Protein AF-A0AAD4FQ51-F1 (afdb_monomer_lite)

pLDDT: mean 80.73, std 15.05, range [33.16, 98.56]

Foldseek 3Di:
DPLVLLLLLLLQLLLLLLLLLQFPQLPPPPCGQANQVAAFQLRHGSVVLSCLARHSLLVVLLLVLQVVVVLLPPPDDPFFCASNNQGPVDDLLCQCCCALNWHFNALRVPFDSCAQGGQPDDRSRNSNSSSNSLSRSLSRLLSQLLVSHPDNDDDPAFHSNLSVLRRLALASNSSNLLSQLCSVPNSVQQRVAQRRHPVSVVVLSPDNYPSLVDCSRDPDDVDDSSVSSPSSRVSSNVLVVLLVDPVRNDKDWDALCNVLVSLVVCCVSRSDPPVLSVQLSVQLVVQCVVQDDPRTHMSSPRVSVSSVSNSVSHDSGHTSDDPPDPPVPFQKEKEFEQEQAWKFWWKAELVRRTFDGHGAGHGGIDIGGLNIATPWIATPVRLETCRVVVRVQSVVQSVVDDPPRDHHQKYKYWDADPNHDIDIDIDGDDDDDPDPPQAAALQDKPQAWQRWHADLPQQFIKTFRHTDRRHDGDDPVLQPDPPRRIHGPDPDGDPVSVVVVD

Radius of gyration: 25.36 Å; chains: 1; bounding box: 62×58×76 Å

Sequence (502 aa):
MIEHKLWAIAFAHASASSRVQMQYGLRKGESGTFDLTKPFATGERFGDYFERQMNPSYFVSKGLQESSLGKDLPAGVDEDDGVLQIEYPGSAWAELQGVVGGGFPLPYKDLEPQTVLSSHSGPARNILGSSISSGFYNGSALAIVSGSLPWSQGSDSSQDSMHLFIQRSNDADALSMLMSFMYNRGPYAAKDQVLRTQAIFDHCVAIEEDLEDDWTCFQKQNDFGARYIRQIPDVTNTLTLAAKHAATSYDSDLSWSDISNYLDVLEAYGFYSPAVTEKAKSAAQLTFNTLSSSGVISYRSDFGKVLEQIIVNLPIYELGEGGPYDELGKKQVYFYNEYSGTSLVVTSNEAGQADINEFVLAKNRVAIDINGAFIQLKTSDNVADCTQQANTALQLLKATIDDTYISLSAQITSKINESGECTFESGPHTPPLPVKDGYWDSSKLYNDAGNIVIDGIDCFEYTNAWYVVGGLSPSKAYSSDEWGAWRQSSALPNSTCLSDKE

Secondary structure (DSSP, 8-state):
--HHHHHHHHHHHHHHHHHHIIIIIT---TT-SS-TTS--TTS--HHHHHHHHSSHHHHHHHHHHHHTTSTTSSS--S---TTTT--SSSHHHHHHTTGGG-S-HHHHTT--HHHHH-TTSSGGGGHHHHHHHHHHHHHHHHHHHTT-SS---S-TTS-S-HHHHHHH--STTHHHHHHHHHHHH-HHHHHHHHTSSHHHHHHHHH--S-GGG-TTT----SSSHHHHHHHHHHHHHHHHHHHTSTTTS---EEEHHHHHHHHHHHHHHTSS-HHHHHHHHHHHHHHHHHH-BTTEEETTTTHHHHHHHHHTTS--PPTT--TT--STT--EEEEEE-SSS-EEEEEE-TTS-EEEEEEE-TTEEEEEETTSEEEEEEETTSS-B-HHHHHHHHHHHHTT--TTPPTTSEEEEEEE-TT--EEEEEEE-----PPPTTB--TT-EE-STT-EEE-TTT--EEEESS-EES-SPP-HHHHT-TT-SEEE--SS--HHHHHTT-

Organism: NCBI:txid43655

Structure (mmCIF, N/CA/C/O backbone):
data_AF-A0AAD4FQ51-F1
#
_entry.id   AF-A0AAD4FQ51-F1
#
loop_
_atom_site.group_PDB
_atom_site.id
_atom_site.type_symbol
_atom_site.label_atom_id
_atom_site.label_alt_id
_atom_site.label_comp_id
_atom_site.label_asym_id
_atom_site.label_entity_id
_atom_site.label_seq_id
_atom_site.pdbx_PDB_ins_code
_atom_site.Cartn_x
_atom_site.Cartn_y
_atom_site.Cartn_z
_atom_site.occupancy
_atom_site.B_iso_or_equiv
_atom_site.auth_seq_id
_atom_site.auth_comp_id
_atom_site.auth_asym_id
_atom_site.auth_atom_id
_atom_site.pdbx_PDB_model_num
ATOM 1 N N . MET A 1 1 ? -7.247 12.498 25.106 1.00 58.06 1 MET A N 1
ATOM 2 C CA . MET A 1 1 ? -7.443 11.082 24.734 1.00 58.06 1 MET A CA 1
ATOM 3 C C . MET A 1 1 ? -6.485 10.230 25.553 1.00 58.06 1 MET A C 1
ATOM 5 O O . MET A 1 1 ? -5.365 10.673 25.771 1.00 58.06 1 MET A O 1
ATOM 9 N N . ILE A 1 2 ? -6.919 9.068 26.047 1.00 76.06 2 ILE A N 1
ATOM 10 C CA . ILE A 1 2 ? -6.020 8.116 26.723 1.00 76.06 2 ILE A CA 1
ATOM 11 C C . ILE A 1 2 ? -5.289 7.307 25.644 1.00 76.06 2 ILE A C 1
ATOM 13 O O . ILE A 1 2 ? -5.928 6.848 24.701 1.00 76.06 2 ILE A O 1
ATOM 17 N N . GLU A 1 3 ? -3.975 7.136 25.788 1.00 80.25 3 GLU A N 1
ATOM 18 C CA . GLU A 1 3 ? -3.076 6.545 24.784 1.00 80.25 3 GLU A CA 1
ATOM 19 C C . GLU A 1 3 ? -3.586 5.224 24.183 1.00 80.25 3 GLU A C 1
ATOM 21 O O . GLU A 1 3 ? -3.680 5.107 22.967 1.00 80.25 3 GLU A O 1
ATOM 26 N N . HIS A 1 4 ? -4.039 4.269 25.000 1.00 87.00 4 HIS A N 1
ATOM 27 C CA . HIS A 1 4 ? -4.519 2.975 24.494 1.00 87.00 4 HIS A CA 1
ATOM 28 C C . HIS A 1 4 ? -5.736 3.082 23.547 1.00 87.00 4 HIS A C 1
ATOM 30 O O . HIS A 1 4 ? -5.900 2.243 22.662 1.00 87.00 4 HIS A O 1
ATOM 36 N N . LYS A 1 5 ? -6.591 4.112 23.690 1.00 92.69 5 LYS A N 1
ATOM 37 C CA . LYS A 1 5 ? -7.724 4.336 22.771 1.00 92.69 5 LYS A CA 1
ATOM 38 C C . LYS A 1 5 ? -7.236 4.764 21.391 1.00 92.69 5 LYS A C 1
ATOM 40 O O . LYS A 1 5 ? -7.792 4.320 20.392 1.00 92.69 5 LYS A O 1
ATOM 45 N N . LEU A 1 6 ? -6.189 5.591 21.352 1.00 89.31 6 LEU A N 1
ATOM 46 C CA . LEU A 1 6 ? -5.565 6.042 20.111 1.00 89.31 6 LEU A CA 1
ATOM 47 C C . LEU A 1 6 ? -4.982 4.860 19.336 1.00 89.31 6 LEU A C 1
ATOM 49 O O . LEU A 1 6 ? -5.216 4.750 18.139 1.00 89.31 6 LEU A O 1
ATOM 53 N N . TRP A 1 7 ? -4.291 3.954 20.034 1.00 90.00 7 TRP A N 1
ATOM 54 C CA . TRP A 1 7 ? -3.732 2.733 19.447 1.00 90.00 7 TRP A CA 1
ATOM 55 C C . TRP A 1 7 ? -4.833 1.867 18.828 1.00 90.00 7 TRP A C 1
ATOM 57 O O . TRP A 1 7 ? -4.740 1.473 17.669 1.00 90.00 7 TRP A O 1
ATOM 67 N N . ALA A 1 8 ? -5.914 1.630 19.576 1.00 93.25 8 ALA A N 1
ATOM 68 C CA . ALA A 1 8 ? -7.034 0.823 19.106 1.00 93.25 8 ALA A CA 1
ATOM 69 C C . ALA A 1 8 ? -7.693 1.418 17.846 1.00 93.25 8 ALA A C 1
ATOM 71 O O . ALA A 1 8 ? -7.905 0.710 16.863 1.00 93.25 8 ALA A O 1
ATOM 72 N N . ILE A 1 9 ? -7.961 2.729 17.841 1.00 95.69 9 ILE A N 1
ATOM 73 C CA . ILE A 1 9 ? -8.526 3.424 16.676 1.00 95.69 9 ILE A CA 1
ATOM 74 C C . ILE A 1 9 ? -7.553 3.383 15.483 1.00 95.69 9 ILE A C 1
ATOM 76 O O . ILE A 1 9 ? -7.977 3.094 14.364 1.00 95.69 9 ILE A O 1
ATOM 80 N N . ALA A 1 10 ? -6.259 3.629 15.712 1.00 94.31 10 ALA A N 1
ATOM 81 C CA . ALA A 1 10 ? -5.240 3.643 14.664 1.00 94.31 10 ALA A CA 1
ATOM 82 C C . ALA A 1 10 ? -5.065 2.273 13.992 1.00 94.31 10 ALA A C 1
ATOM 84 O O . ALA A 1 10 ? -5.051 2.202 12.765 1.00 94.31 10 ALA A O 1
ATOM 85 N N . PHE A 1 11 ? -5.001 1.184 14.763 1.00 95.50 11 PHE A N 1
ATOM 86 C CA . PHE A 1 11 ? -4.895 -0.171 14.213 1.00 95.50 11 PHE A CA 1
ATOM 87 C C . PHE A 1 11 ? -6.163 -0.612 13.476 1.00 95.50 11 PHE A C 1
ATOM 89 O O . PHE A 1 11 ? -6.074 -1.284 12.448 1.00 95.50 11 PHE A O 1
ATOM 96 N N . ALA A 1 12 ? -7.344 -0.199 13.944 1.00 96.25 12 ALA A N 1
ATOM 97 C CA . ALA A 1 12 ? -8.586 -0.443 13.219 1.00 96.25 12 ALA A CA 1
ATOM 98 C C . ALA A 1 12 ? -8.632 0.301 11.881 1.00 96.25 12 ALA A C 1
ATOM 100 O O . ALA A 1 12 ? -8.978 -0.298 10.862 1.00 96.25 12 ALA A O 1
ATOM 101 N N . HIS A 1 13 ? -8.207 1.566 11.850 1.00 96.19 13 HIS A N 1
ATOM 102 C CA . HIS A 1 13 ? -8.063 2.298 10.594 1.00 96.19 13 HIS A CA 1
ATOM 103 C C . HIS A 1 13 ? -7.031 1.629 9.680 1.00 96.19 13 HIS A C 1
ATOM 105 O O . HIS A 1 13 ? -7.328 1.411 8.513 1.00 96.19 13 HIS A O 1
ATOM 111 N N . ALA A 1 14 ? -5.855 1.249 10.186 1.00 95.56 14 ALA A N 1
ATOM 112 C CA . ALA A 1 14 ? -4.813 0.604 9.385 1.00 95.56 14 ALA A CA 1
ATOM 113 C C . ALA A 1 14 ? -5.290 -0.703 8.725 1.00 95.56 14 ALA A C 1
ATOM 115 O O . ALA A 1 14 ? -4.997 -0.935 7.549 1.00 95.56 14 ALA A O 1
ATOM 116 N N . SER A 1 15 ? -6.085 -1.509 9.440 1.00 95.75 15 SER A N 1
ATOM 117 C CA . SER A 1 15 ? -6.776 -2.688 8.894 1.00 95.75 15 SER A CA 1
ATOM 118 C C . SER A 1 15 ? -7.703 -2.321 7.734 1.00 95.75 15 SER A C 1
ATOM 120 O O . SER A 1 15 ? -7.551 -2.832 6.619 1.00 95.75 15 SER A O 1
ATOM 122 N N . ALA A 1 16 ? -8.622 -1.379 7.960 1.00 94.88 16 ALA A N 1
ATOM 123 C CA . ALA A 1 16 ? -9.579 -0.971 6.940 1.00 94.88 16 ALA A CA 1
ATOM 124 C C . ALA A 1 16 ? -8.895 -0.321 5.723 1.00 94.88 16 ALA A C 1
ATOM 126 O O . ALA A 1 16 ? -9.237 -0.636 4.585 1.00 94.88 16 ALA A O 1
ATOM 127 N N . SER A 1 17 ? -7.890 0.527 5.954 1.00 92.69 17 SER A N 1
ATOM 128 C CA . SER A 1 17 ? -7.096 1.162 4.900 1.00 92.69 17 SER A CA 1
ATOM 129 C C . SER A 1 17 ? -6.322 0.125 4.090 1.00 92.69 17 SER A C 1
ATOM 131 O O . SER A 1 17 ? -6.435 0.131 2.871 1.00 92.69 17 SER A O 1
ATOM 133 N N . SER A 1 18 ? -5.639 -0.837 4.728 1.00 94.44 18 SER A N 1
ATOM 134 C CA . SER A 1 18 ? -4.927 -1.909 4.005 1.00 94.44 18 SER A CA 1
ATOM 135 C C . SER A 1 18 ? -5.852 -2.640 3.039 1.00 94.44 18 SER A C 1
ATOM 137 O O . SER A 1 18 ? -5.512 -2.825 1.875 1.00 94.44 18 SER A O 1
ATOM 139 N N . ARG A 1 19 ? -7.060 -2.994 3.497 1.00 93.88 19 ARG A N 1
ATOM 140 C CA . ARG A 1 19 ? -8.073 -3.651 2.663 1.00 93.88 19 ARG A CA 1
ATOM 141 C C . ARG A 1 19 ? -8.463 -2.798 1.455 1.00 93.88 19 ARG A C 1
ATOM 143 O O . ARG A 1 19 ? -8.544 -3.318 0.345 1.00 93.88 19 ARG A O 1
ATOM 150 N N . VAL A 1 20 ? -8.708 -1.504 1.665 1.00 92.38 20 VAL A N 1
ATOM 151 C CA . VAL A 1 20 ? -9.077 -0.568 0.593 1.00 92.38 20 VAL A CA 1
ATOM 152 C C . VAL A 1 20 ? -7.929 -0.386 -0.398 1.00 92.38 20 VAL A C 1
ATOM 154 O O . VAL A 1 20 ? -8.151 -0.522 -1.598 1.00 92.38 20 VAL A O 1
ATOM 157 N N . GLN A 1 21 ? -6.707 -0.147 0.081 1.00 91.81 21 GLN A N 1
ATOM 158 C CA . GLN A 1 21 ? -5.548 0.079 -0.782 1.00 91.81 21 GLN A CA 1
ATOM 159 C C . GLN A 1 21 ? -5.184 -1.167 -1.589 1.00 91.81 21 GLN A C 1
ATOM 161 O O . GLN A 1 21 ? -4.961 -1.075 -2.792 1.00 91.81 21 GLN A O 1
ATOM 166 N N . MET A 1 22 ? -5.203 -2.346 -0.966 1.00 93.56 22 MET A N 1
ATOM 167 C CA . MET A 1 22 ? -4.905 -3.604 -1.652 1.00 93.56 22 MET A CA 1
ATOM 168 C C . MET A 1 22 ? -5.968 -3.974 -2.691 1.00 93.56 22 MET A C 1
ATOM 170 O O . MET A 1 22 ? -5.618 -4.587 -3.695 1.00 93.56 22 MET A O 1
ATOM 174 N N . GLN A 1 23 ? -7.241 -3.605 -2.493 1.00 92.62 23 GLN A N 1
ATOM 175 C CA . GLN A 1 23 ? -8.300 -3.890 -3.467 1.00 92.62 23 GLN A CA 1
ATOM 176 C C . GLN A 1 23 ? -8.419 -2.831 -4.563 1.00 92.62 23 GLN A C 1
ATOM 178 O O . GLN A 1 23 ? -8.560 -3.192 -5.726 1.00 92.62 23 GLN A O 1
ATOM 183 N N . TYR A 1 24 ? -8.410 -1.547 -4.212 1.00 87.75 24 TYR A N 1
ATOM 184 C CA . TYR A 1 24 ? -8.771 -0.461 -5.130 1.00 87.75 24 TYR A CA 1
ATOM 185 C C . TYR A 1 24 ? -7.630 0.520 -5.393 1.00 87.75 24 TYR A C 1
ATOM 187 O O . TYR A 1 24 ? -7.604 1.139 -6.450 1.00 87.75 24 TYR A O 1
ATOM 195 N N . GLY A 1 25 ? -6.659 0.625 -4.486 1.00 83.19 25 GLY A N 1
ATOM 196 C CA . GLY A 1 25 ? -5.527 1.537 -4.640 1.00 83.19 25 GLY A CA 1
ATOM 197 C C . GLY A 1 25 ? -4.521 1.102 -5.707 1.00 83.19 25 GLY A C 1
ATOM 198 O O . GLY A 1 25 ? -3.716 1.906 -6.146 1.00 83.19 25 GLY A O 1
ATOM 199 N N . LEU A 1 26 ? -4.547 -0.146 -6.188 1.00 81.75 26 LEU A N 1
ATOM 200 C CA . LEU A 1 26 ? -3.469 -0.686 -7.034 1.00 81.75 26 LEU A CA 1
ATOM 201 C C . LEU A 1 26 ? -3.633 -0.453 -8.549 1.00 81.75 26 LEU A C 1
ATOM 203 O O . LEU A 1 26 ? -2.968 -1.131 -9.337 1.00 81.75 26 LEU A O 1
ATOM 207 N N . ARG A 1 27 ? -4.532 0.452 -8.966 1.00 69.62 27 ARG A N 1
ATOM 208 C CA . ARG A 1 27 ? -4.819 0.794 -10.379 1.00 69.62 27 ARG A CA 1
ATOM 209 C C . ARG A 1 27 ? -5.152 -0.403 -11.283 1.00 69.62 27 ARG A C 1
ATOM 211 O O . ARG A 1 27 ? -4.841 -0.421 -12.470 1.00 69.62 27 ARG A O 1
ATOM 218 N N . LYS A 1 28 ? -5.846 -1.407 -10.741 1.00 63.50 28 LYS A N 1
ATOM 219 C CA . LYS A 1 28 ? -6.270 -2.622 -11.467 1.00 63.50 28 LYS A CA 1
ATOM 220 C C . LYS A 1 28 ? -7.627 -2.489 -12.189 1.00 63.50 28 LYS A C 1
ATOM 222 O O . LYS A 1 28 ? -8.227 -3.485 -12.582 1.00 63.50 28 LYS A O 1
ATOM 227 N N . GLY A 1 29 ? -8.098 -1.258 -12.401 1.00 61.88 29 GLY A N 1
ATOM 228 C CA . GLY A 1 29 ? -9.390 -0.957 -13.025 1.00 61.88 29 GLY A CA 1
ATOM 229 C C . GLY A 1 29 ? -10.580 -1.096 -12.069 1.00 61.88 29 GLY A C 1
ATOM 230 O O . GLY A 1 29 ? -10.417 -1.336 -10.875 1.00 61.88 29 GLY A O 1
ATOM 231 N N . GLU A 1 30 ? -11.798 -0.957 -12.601 1.00 66.00 30 GLU A N 1
ATOM 232 C CA . GLU A 1 30 ? -13.039 -0.866 -11.805 1.00 66.00 30 GLU A CA 1
ATOM 233 C C . GLU A 1 30 ? -13.338 -2.113 -10.954 1.00 66.00 30 GLU A C 1
ATOM 235 O O . GLU A 1 30 ? -14.038 -2.024 -9.947 1.00 66.00 30 GLU A O 1
ATOM 240 N N . SER A 1 31 ? -12.811 -3.279 -11.343 1.00 70.56 31 SER A N 1
ATOM 241 C CA . SER A 1 31 ? -12.988 -4.534 -10.593 1.00 70.56 31 SER A CA 1
ATOM 242 C C . SER A 1 31 ? -11.994 -4.699 -9.436 1.00 70.56 31 SER A C 1
ATOM 244 O O . SER A 1 31 ? -12.200 -5.559 -8.580 1.00 70.56 31 SER A O 1
ATOM 246 N N . GLY A 1 32 ? -10.957 -3.859 -9.373 1.00 79.81 32 GLY A N 1
ATOM 247 C CA . GLY A 1 32 ? -9.903 -3.928 -8.365 1.00 79.81 32 GLY A CA 1
ATOM 248 C C . GLY A 1 32 ? -8.967 -5.132 -8.518 1.00 79.81 32 GLY A C 1
ATOM 249 O O . GLY A 1 32 ? -8.926 -5.792 -9.554 1.00 79.81 32 GLY A O 1
ATOM 250 N N . THR A 1 33 ? -8.174 -5.383 -7.479 1.00 85.69 33 THR A N 1
ATOM 251 C CA . THR A 1 33 ? -7.087 -6.374 -7.475 1.00 85.69 33 THR A CA 1
ATOM 252 C C . THR A 1 33 ? -7.581 -7.811 -7.319 1.00 85.69 33 THR A C 1
ATOM 254 O O . THR A 1 33 ? -7.132 -8.690 -8.049 1.00 85.69 33 THR A O 1
ATOM 257 N N . PHE A 1 34 ? -8.475 -8.077 -6.362 1.00 88.19 34 PHE A N 1
ATOM 258 C CA . PHE A 1 34 ? -9.033 -9.412 -6.132 1.00 88.19 34 PHE A CA 1
ATOM 259 C C . PHE A 1 34 ? -10.387 -9.556 -6.835 1.00 88.19 34 PHE A C 1
ATOM 261 O O . PHE A 1 34 ? -11.182 -8.613 -6.865 1.00 88.19 34 PHE A O 1
ATOM 268 N N . ASP A 1 35 ? -10.686 -10.751 -7.357 1.00 86.50 35 ASP A N 1
ATOM 269 C CA . ASP A 1 35 ? -11.973 -11.039 -8.002 1.00 86.50 35 ASP A CA 1
ATOM 270 C C . ASP A 1 35 ? -13.072 -11.197 -6.942 1.00 86.50 35 ASP A C 1
ATOM 272 O O . ASP A 1 35 ? -13.268 -12.279 -6.387 1.00 86.50 35 ASP A O 1
ATOM 276 N N . LEU A 1 36 ? -13.809 -10.118 -6.667 1.00 90.62 36 LEU A N 1
ATOM 277 C CA . LEU A 1 36 ? -14.870 -10.093 -5.652 1.00 90.62 36 LEU A CA 1
ATOM 278 C C . LEU A 1 36 ? -16.101 -10.942 -6.018 1.00 90.62 36 LEU A C 1
ATOM 280 O O . LEU A 1 36 ? -16.990 -11.122 -5.182 1.00 90.62 36 LEU A O 1
ATOM 284 N N . THR A 1 37 ? -16.183 -11.464 -7.248 1.00 88.06 37 THR A N 1
ATOM 285 C CA . THR A 1 37 ? -17.285 -12.343 -7.674 1.00 88.06 37 THR A CA 1
ATOM 286 C C . THR A 1 37 ? -17.089 -13.789 -7.224 1.00 88.06 37 THR A C 1
ATOM 288 O O . THR A 1 37 ? -18.038 -14.578 -7.256 1.00 88.06 37 THR A O 1
ATOM 291 N N . LYS A 1 38 ? -15.878 -14.137 -6.772 1.00 87.44 38 LYS A N 1
ATOM 292 C CA . LYS A 1 38 ? -15.513 -15.478 -6.318 1.00 87.44 38 LYS A CA 1
ATOM 293 C C . LYS A 1 38 ? -15.077 -15.467 -4.852 1.00 87.44 38 LYS A C 1
ATOM 295 O O . LYS A 1 38 ? -14.478 -14.494 -4.394 1.00 87.44 38 LYS A O 1
ATOM 300 N N . PRO A 1 39 ? -15.362 -16.543 -4.100 1.00 91.62 39 PRO A N 1
ATOM 301 C CA . PRO A 1 39 ? -14.733 -16.733 -2.803 1.00 91.62 39 PRO A CA 1
ATOM 302 C C . PRO A 1 39 ? -13.226 -16.984 -2.967 1.00 91.62 39 PRO A C 1
ATOM 304 O O . PRO A 1 39 ? -12.749 -17.334 -4.049 1.00 91.62 39 PRO A O 1
ATOM 307 N N . PHE A 1 40 ? -12.500 -16.826 -1.867 1.00 94.69 40 PHE A N 1
ATOM 308 C CA . PHE A 1 40 ? -11.146 -17.347 -1.704 1.00 94.69 40 PHE A CA 1
ATOM 309 C C . PHE A 1 40 ? -11.200 -18.880 -1.658 1.00 94.69 40 PHE A C 1
ATOM 311 O O . PHE A 1 40 ? -12.272 -19.452 -1.437 1.00 94.69 40 PHE A O 1
ATOM 318 N N . ALA A 1 41 ? -10.076 -19.567 -1.870 1.00 93.75 41 ALA A N 1
ATOM 319 C CA . ALA A 1 41 ? -10.064 -21.035 -1.895 1.00 93.75 41 ALA A CA 1
ATOM 320 C C . ALA A 1 41 ? -10.486 -21.677 -0.556 1.00 93.75 41 ALA A C 1
ATOM 322 O O . ALA A 1 41 ? -11.081 -22.752 -0.554 1.00 93.75 41 ALA A O 1
ATOM 323 N N . THR A 1 42 ? -10.343 -20.954 0.559 1.00 93.12 42 THR A N 1
ATOM 324 C CA . THR A 1 42 ? -10.909 -21.315 1.873 1.00 93.12 42 THR A CA 1
ATOM 325 C C . THR A 1 42 ? -12.447 -21.288 1.928 1.00 93.12 42 THR A C 1
ATOM 327 O O . THR A 1 42 ? -13.052 -21.687 2.922 1.00 93.12 42 THR A O 1
ATOM 330 N N . GLY A 1 43 ? -13.111 -20.789 0.880 1.00 94.00 43 GLY A N 1
ATOM 331 C CA . GLY A 1 43 ? -14.559 -20.583 0.800 1.00 94.00 43 GLY A CA 1
ATOM 332 C C . GLY A 1 43 ? -15.039 -19.231 1.344 1.00 94.00 43 GLY A C 1
ATOM 333 O O . GLY A 1 43 ? -16.223 -18.908 1.222 1.00 94.00 43 GLY A O 1
ATOM 334 N N . GLU A 1 44 ? -14.145 -18.423 1.917 1.00 95.88 44 GLU A N 1
ATOM 335 C CA . GLU A 1 44 ? -14.468 -17.122 2.507 1.00 95.88 44 GLU A CA 1
ATOM 336 C C . GLU A 1 44 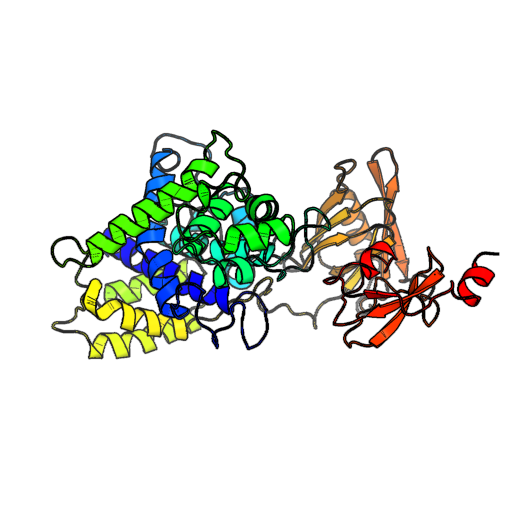? -14.678 -16.037 1.438 1.00 95.88 44 GLU A C 1
ATOM 338 O O . GLU A 1 44 ? -14.065 -16.040 0.368 1.00 95.88 44 GLU A O 1
ATOM 343 N N . ARG A 1 45 ? -15.543 -15.059 1.728 1.00 94.44 45 ARG A N 1
ATOM 344 C CA . ARG A 1 45 ? -15.648 -13.841 0.911 1.00 94.44 45 ARG A CA 1
ATOM 345 C C . ARG A 1 45 ? -14.522 -12.880 1.272 1.00 94.44 45 ARG A C 1
ATOM 347 O O . ARG A 1 45 ? -14.051 -12.885 2.402 1.00 94.44 45 ARG A O 1
ATOM 354 N N . PHE A 1 46 ? -14.170 -11.993 0.341 1.00 93.25 46 PHE A N 1
ATOM 355 C CA . PHE A 1 46 ? -13.099 -11.003 0.508 1.00 93.25 46 PHE A CA 1
ATOM 356 C C . PHE A 1 46 ? -13.103 -10.289 1.870 1.00 93.25 46 PHE A C 1
ATOM 358 O O . PHE A 1 46 ? -12.080 -10.253 2.545 1.00 93.25 46 PHE A O 1
ATOM 365 N N . GLY A 1 47 ? -14.254 -9.762 2.302 1.00 91.38 47 GLY A N 1
ATOM 366 C CA . GLY A 1 47 ? -14.358 -9.057 3.584 1.00 91.38 47 GLY A CA 1
ATOM 367 C C . GLY A 1 47 ? -14.032 -9.941 4.791 1.00 91.38 47 GLY A C 1
ATOM 368 O O . GLY A 1 47 ? -13.254 -9.523 5.643 1.00 91.38 47 GLY A O 1
ATOM 369 N N . ASP A 1 48 ? -14.579 -11.157 4.828 1.00 93.88 48 ASP A N 1
ATOM 370 C CA . ASP A 1 48 ? -14.381 -12.107 5.929 1.00 93.88 48 ASP A CA 1
ATOM 371 C C . ASP A 1 48 ? -12.938 -12.634 5.951 1.00 93.88 48 ASP A C 1
ATOM 373 O O . ASP A 1 48 ? -12.310 -12.673 7.007 1.00 93.88 48 ASP A O 1
ATOM 377 N N . TYR A 1 49 ? -12.385 -12.944 4.774 1.00 95.25 49 TYR A N 1
ATOM 378 C CA . TYR A 1 49 ? -11.009 -13.415 4.609 1.00 95.25 49 TYR A CA 1
ATOM 379 C C . TYR A 1 49 ? -9.988 -12.381 5.110 1.00 95.25 49 TYR A C 1
ATOM 381 O O . TYR A 1 49 ? -9.100 -12.699 5.902 1.00 95.25 49 TYR A O 1
ATOM 389 N N . PHE A 1 50 ? -10.148 -11.113 4.711 1.00 95.06 50 PHE A N 1
ATOM 390 C CA . PHE A 1 50 ? -9.287 -10.025 5.182 1.00 95.06 50 PHE A CA 1
ATOM 391 C C . PHE A 1 50 ? -9.495 -9.716 6.668 1.00 95.06 50 PHE A C 1
ATOM 393 O O . PHE A 1 50 ? -8.528 -9.407 7.359 1.00 95.06 50 PHE A O 1
ATOM 400 N N . GLU A 1 51 ? -10.725 -9.783 7.186 1.00 91.62 51 GLU A N 1
ATOM 401 C CA . GLU A 1 51 ? -10.992 -9.569 8.616 1.00 91.62 51 GLU A CA 1
ATOM 402 C C . GLU A 1 51 ? -10.425 -10.695 9.488 1.00 91.62 51 GLU A C 1
ATOM 404 O O . GLU A 1 51 ? -10.023 -10.466 10.624 1.00 91.62 51 GLU A O 1
ATOM 409 N N . ARG A 1 52 ? -10.332 -11.926 8.989 1.00 91.38 52 ARG A N 1
ATOM 410 C CA . ARG A 1 52 ? -9.677 -12.984 9.758 1.00 91.38 52 ARG A CA 1
ATOM 411 C C . ARG A 1 52 ? -8.172 -12.744 9.893 1.00 91.38 52 ARG A C 1
ATOM 413 O O . ARG A 1 52 ? -7.624 -12.985 10.962 1.00 91.38 52 ARG A O 1
ATOM 420 N N . GLN A 1 53 ? -7.531 -12.240 8.839 1.00 92.38 53 GLN A N 1
ATOM 421 C CA . GLN A 1 53 ? -6.069 -12.244 8.719 1.00 92.38 53 GLN A CA 1
ATOM 422 C C . GLN A 1 53 ? -5.380 -10.893 8.940 1.00 92.38 53 GLN A C 1
ATOM 424 O O . GLN A 1 53 ? -4.229 -10.849 9.363 1.00 92.38 53 GLN A O 1
ATOM 429 N N . MET A 1 54 ? -6.053 -9.780 8.652 1.00 93.06 54 MET A N 1
ATOM 430 C CA . MET A 1 54 ? -5.476 -8.429 8.700 1.00 93.06 54 MET A CA 1
ATOM 431 C C . MET A 1 54 ? -6.309 -7.461 9.553 1.00 93.06 54 MET A C 1
ATOM 433 O O . MET A 1 54 ? -6.338 -6.261 9.291 1.00 93.06 54 MET A O 1
ATOM 437 N N . ASN A 1 55 ? -6.993 -7.965 10.582 1.00 94.06 55 ASN A N 1
ATOM 438 C CA . ASN A 1 55 ? -7.737 -7.147 11.549 1.00 94.06 55 ASN A CA 1
ATOM 439 C C . ASN A 1 55 ? -6.804 -6.331 12.476 1.00 94.06 55 ASN A C 1
ATOM 441 O O . ASN A 1 55 ? -5.581 -6.415 12.352 1.00 94.06 55 ASN A O 1
ATOM 445 N N . PRO A 1 56 ? -7.321 -5.533 13.435 1.00 95.25 56 PRO A N 1
ATOM 446 C CA . PRO A 1 56 ? -6.466 -4.741 14.322 1.00 95.25 56 PRO A CA 1
ATOM 447 C C . PRO A 1 56 ? -5.398 -5.563 15.064 1.00 95.25 56 PRO A C 1
ATOM 449 O O . PRO A 1 56 ? -4.317 -5.045 15.341 1.00 95.25 56 PRO A O 1
ATOM 452 N N . SER A 1 57 ? -5.657 -6.841 15.366 1.00 94.62 57 SER A N 1
ATOM 453 C CA . SER A 1 57 ? -4.690 -7.722 16.027 1.00 94.62 57 SER A CA 1
ATOM 454 C C . SER A 1 57 ? -3.460 -8.020 15.170 1.00 94.62 57 SER A C 1
ATOM 456 O O . SER A 1 57 ? -2.396 -8.231 15.743 1.00 94.62 57 SER A O 1
ATOM 458 N N . TYR A 1 58 ? -3.5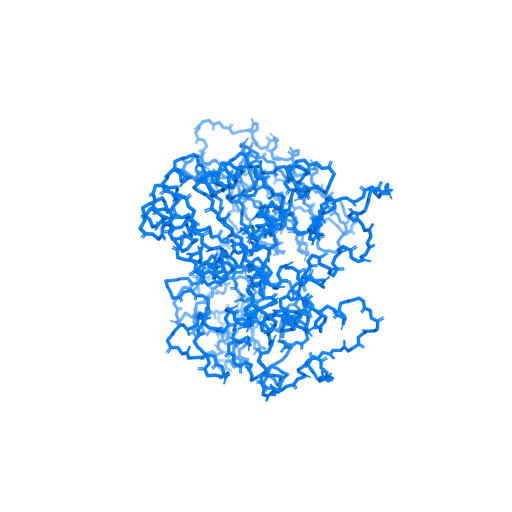59 -7.954 13.840 1.00 94.94 58 TYR A N 1
ATOM 459 C CA . TYR A 1 58 ? -2.405 -8.061 12.941 1.00 94.94 58 TYR A CA 1
ATOM 460 C C . TYR A 1 58 ? -1.401 -6.926 13.163 1.00 94.94 58 TYR A C 1
ATOM 462 O O . TYR A 1 58 ? -0.200 -7.159 13.289 1.00 94.94 58 TYR A O 1
ATOM 470 N N . PHE A 1 59 ? -1.887 -5.691 13.309 1.00 93.56 59 PHE A N 1
ATOM 471 C CA . PHE A 1 59 ? -1.028 -4.532 13.576 1.00 93.56 59 PHE A CA 1
ATOM 472 C C . PHE A 1 59 ? -0.489 -4.525 15.007 1.00 93.56 59 PHE A C 1
ATOM 474 O O . PHE A 1 59 ? 0.662 -4.151 15.218 1.00 93.56 59 PHE A O 1
ATOM 481 N N . VAL A 1 60 ? -1.276 -5.003 15.979 1.00 92.06 60 VAL A N 1
ATOM 482 C CA . VAL A 1 60 ? -0.778 -5.249 17.344 1.00 92.06 60 VAL A CA 1
ATOM 483 C C . VAL A 1 60 ? 0.349 -6.278 17.315 1.00 92.06 60 VAL A C 1
ATOM 485 O O . VAL A 1 60 ? 1.390 -6.058 17.925 1.00 92.06 60 VAL A O 1
ATOM 488 N N . SER A 1 61 ? 0.166 -7.383 16.590 1.00 91.69 61 SER A N 1
ATOM 489 C CA . SER A 1 61 ? 1.174 -8.430 16.456 1.00 91.69 61 SER A CA 1
ATOM 490 C C . SER A 1 61 ? 2.451 -7.913 15.798 1.00 91.69 61 SER A C 1
ATOM 492 O O . SER A 1 61 ? 3.539 -8.216 16.281 1.00 91.69 61 SER A O 1
ATOM 494 N N . LYS A 1 62 ? 2.327 -7.111 14.732 1.00 89.06 62 LYS A N 1
ATOM 495 C CA . LYS A 1 62 ? 3.464 -6.418 14.115 1.00 89.06 62 LYS A CA 1
ATOM 496 C C . LYS A 1 62 ? 4.186 -5.531 15.125 1.00 89.06 62 LYS A C 1
ATOM 498 O O . LYS A 1 62 ? 5.381 -5.695 15.311 1.00 89.06 62 LYS A O 1
ATOM 503 N N . GLY A 1 63 ? 3.464 -4.664 15.835 1.00 86.12 63 GLY A N 1
ATOM 504 C CA . GLY A 1 63 ? 4.064 -3.793 16.850 1.00 86.12 63 GLY A CA 1
ATOM 505 C C . GLY A 1 63 ? 4.775 -4.568 17.956 1.00 86.12 63 GLY A C 1
ATOM 506 O O . GLY A 1 63 ? 5.895 -4.233 18.307 1.00 86.12 63 GLY A O 1
ATOM 507 N N . LEU A 1 64 ? 4.186 -5.655 18.463 1.00 85.38 64 LEU A N 1
ATOM 508 C CA . LEU A 1 64 ? 4.836 -6.505 19.468 1.00 85.38 64 LEU A CA 1
ATOM 509 C C . LEU A 1 64 ? 6.119 -7.155 18.944 1.00 85.38 64 LEU A C 1
ATOM 511 O O . LEU A 1 64 ? 7.106 -7.238 19.677 1.00 85.38 64 LEU A O 1
ATOM 515 N N . GLN A 1 65 ? 6.098 -7.618 17.694 1.00 82.62 65 GLN A N 1
ATOM 516 C CA . GLN A 1 65 ? 7.260 -8.206 17.045 1.00 82.62 65 GLN A CA 1
ATOM 517 C C . GLN A 1 65 ? 8.383 -7.173 16.898 1.00 82.62 65 GLN A C 1
ATOM 519 O O . GLN A 1 65 ? 9.510 -7.437 17.313 1.00 82.62 65 GLN A O 1
ATOM 524 N N . GLU A 1 66 ? 8.069 -5.990 16.380 1.00 78.44 66 GLU A N 1
ATOM 525 C CA . GLU A 1 66 ? 9.043 -4.927 16.131 1.00 78.44 66 GLU A CA 1
ATOM 526 C C . GLU A 1 66 ? 9.593 -4.313 17.423 1.00 78.44 66 GLU A C 1
ATOM 528 O O . GLU A 1 66 ? 10.807 -4.192 17.593 1.00 78.44 66 GLU A O 1
ATOM 533 N N . SER A 1 67 ? 8.728 -4.041 18.404 1.00 69.56 67 SER A N 1
ATOM 534 C CA . SER A 1 67 ? 9.141 -3.563 19.729 1.00 69.56 67 SER A CA 1
ATOM 535 C C . SER A 1 67 ? 10.045 -4.552 20.471 1.00 69.56 67 SER A C 1
ATOM 537 O O . SER A 1 67 ? 10.852 -4.165 21.318 1.00 69.56 67 SER A O 1
ATOM 539 N N . SER A 1 68 ? 9.953 -5.853 20.172 1.00 61.94 68 SER A N 1
ATOM 540 C CA . SER A 1 68 ? 10.832 -6.857 20.786 1.00 61.94 68 SER A CA 1
ATOM 541 C C . SER A 1 68 ? 12.294 -6.751 20.329 1.00 61.94 68 SER A C 1
ATOM 543 O O . SER A 1 68 ? 13.184 -7.270 21.008 1.00 61.94 68 SER A O 1
ATOM 545 N N . LEU A 1 69 ? 12.556 -6.047 19.221 1.00 61.25 69 LEU A N 1
ATOM 546 C CA . LEU A 1 69 ? 13.902 -5.788 18.707 1.00 61.25 69 LEU A CA 1
ATOM 547 C C . LEU A 1 69 ? 14.615 -4.660 19.469 1.00 61.25 69 LEU A C 1
ATOM 549 O O . LEU A 1 69 ? 15.827 -4.498 19.332 1.00 61.25 69 LEU A O 1
ATOM 553 N N . GLY A 1 70 ? 13.886 -3.903 20.298 1.00 54.62 70 GLY A N 1
ATOM 554 C CA . GLY A 1 70 ? 14.434 -2.882 21.187 1.00 54.62 70 GLY A CA 1
ATOM 555 C C . GLY A 1 70 ? 14.894 -1.595 20.500 1.00 54.62 70 GLY A C 1
ATOM 556 O O . GLY A 1 70 ? 15.477 -0.743 21.170 1.00 54.62 70 GLY A O 1
ATOM 557 N N . LYS A 1 71 ? 14.638 -1.443 19.192 1.00 54.66 71 LYS A N 1
ATOM 558 C CA . LYS A 1 71 ? 14.956 -0.236 18.410 1.00 54.66 71 LYS A CA 1
ATOM 559 C C . LYS A 1 71 ? 14.029 0.950 18.721 1.00 54.66 71 LYS A C 1
ATOM 561 O O . LYS A 1 71 ? 14.403 2.095 18.520 1.00 54.66 71 LYS A O 1
ATOM 566 N N . ASP A 1 72 ? 12.852 0.680 19.273 1.00 50.59 72 ASP A N 1
ATOM 567 C CA . ASP A 1 72 ? 11.851 1.652 19.728 1.00 50.59 72 ASP A CA 1
ATOM 568 C C . ASP A 1 72 ? 11.994 2.018 21.224 1.00 50.59 72 ASP A C 1
ATOM 570 O O . ASP A 1 72 ? 11.160 2.739 21.791 1.00 50.59 72 ASP A O 1
ATOM 574 N N . LEU A 1 73 ? 13.031 1.498 21.898 1.00 47.12 73 LEU A N 1
ATOM 575 C CA . LEU A 1 73 ? 13.282 1.756 23.313 1.00 47.12 73 LEU A CA 1
ATOM 576 C C . LEU A 1 73 ? 14.106 3.042 23.509 1.00 47.12 73 LEU A C 1
ATOM 578 O O . LEU A 1 73 ? 14.999 3.316 22.712 1.00 47.12 73 LEU A O 1
ATOM 582 N N . PRO A 1 74 ? 13.910 3.791 24.619 1.00 45.91 74 PRO A N 1
ATOM 583 C CA . PRO A 1 74 ? 14.547 5.096 24.880 1.00 45.91 74 PRO A CA 1
ATOM 584 C C . PRO A 1 74 ? 16.084 5.100 25.035 1.00 45.91 74 PRO A C 1
ATOM 586 O O . PRO A 1 74 ? 16.647 6.051 25.580 1.00 45.91 74 PRO A O 1
ATOM 589 N N . ALA A 1 75 ? 16.773 4.033 24.636 1.00 4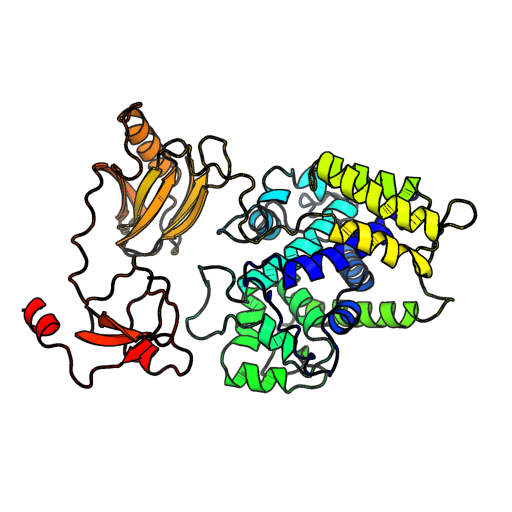2.69 75 ALA A N 1
ATOM 590 C CA . ALA A 1 75 ? 18.204 3.834 24.796 1.00 42.69 75 ALA A CA 1
ATOM 591 C C . ALA A 1 75 ? 18.951 4.017 23.462 1.00 42.69 75 ALA A C 1
ATOM 593 O O . ALA A 1 75 ? 19.562 3.083 22.959 1.00 42.69 75 ALA A O 1
ATOM 594 N N . GLY A 1 76 ? 18.932 5.245 22.933 1.00 44.28 76 GLY A N 1
ATOM 595 C CA . GLY A 1 76 ? 19.996 5.793 22.079 1.00 44.28 76 GLY A CA 1
ATOM 596 C C . GLY A 1 76 ? 20.394 4.975 20.850 1.00 44.28 76 GLY A C 1
ATOM 597 O O . GLY A 1 76 ? 21.580 4.693 20.682 1.00 44.28 76 GLY A O 1
ATOM 598 N N . VAL A 1 77 ? 19.434 4.622 19.998 1.00 50.09 77 VAL A N 1
ATOM 599 C CA . VAL A 1 77 ? 19.721 4.132 18.644 1.00 50.09 77 VAL A CA 1
ATOM 600 C C . VAL A 1 77 ? 19.575 5.306 17.678 1.00 50.09 77 VAL A C 1
ATOM 602 O O . VAL A 1 77 ? 18.587 6.031 17.746 1.00 50.09 77 VAL A O 1
ATOM 605 N N . ASP A 1 78 ? 20.563 5.508 16.804 1.00 54.47 78 ASP A N 1
ATOM 606 C CA . ASP A 1 78 ? 20.547 6.563 15.776 1.00 54.47 78 ASP A CA 1
ATOM 607 C C . ASP A 1 78 ? 19.485 6.307 14.671 1.00 54.47 78 ASP A C 1
ATOM 609 O O . ASP A 1 78 ? 19.254 7.174 13.831 1.00 54.47 78 ASP A O 1
ATOM 613 N N . GLU A 1 79 ? 18.810 5.148 14.694 1.00 62.16 79 GLU A N 1
ATOM 614 C CA . GLU A 1 79 ? 17.730 4.730 13.783 1.00 62.16 79 GLU A CA 1
ATOM 615 C C . GLU A 1 79 ? 16.392 4.649 14.552 1.00 62.16 79 GLU A C 1
ATOM 617 O O . GLU A 1 79 ? 16.204 3.749 15.372 1.00 62.16 79 GLU A O 1
ATOM 622 N N . ASP A 1 80 ? 15.466 5.585 14.307 1.00 71.75 80 ASP A N 1
ATOM 623 C CA . ASP A 1 80 ? 14.110 5.608 14.890 1.00 71.75 80 ASP A CA 1
ATOM 624 C C . ASP A 1 80 ? 13.046 5.474 13.791 1.00 71.75 80 ASP A C 1
ATOM 626 O O . ASP A 1 80 ? 12.435 6.456 13.362 1.00 71.75 80 ASP A O 1
ATOM 630 N N . ASP A 1 81 ? 12.814 4.231 13.372 1.00 74.56 81 ASP A N 1
ATOM 631 C CA . ASP A 1 81 ? 11.840 3.843 12.339 1.00 74.56 81 ASP A CA 1
ATOM 632 C C . ASP A 1 81 ? 10.394 3.722 12.878 1.00 74.56 81 ASP A C 1
ATOM 634 O O . ASP A 1 81 ? 9.486 3.208 12.213 1.00 74.56 81 ASP A O 1
ATOM 638 N N . GLY A 1 82 ? 10.155 4.169 14.115 1.00 79.31 82 GLY A N 1
ATOM 639 C CA . GLY A 1 82 ? 8.849 4.089 14.767 1.00 79.31 82 GLY A CA 1
ATOM 640 C C . GLY A 1 82 ? 8.502 2.720 15.360 1.00 79.31 82 GLY A C 1
ATOM 641 O O . GLY A 1 82 ? 9.226 1.733 15.221 1.00 79.31 82 GLY A O 1
ATOM 642 N N . VAL A 1 83 ? 7.333 2.640 16.003 1.00 81.44 83 VAL A N 1
ATOM 643 C CA . VAL A 1 83 ? 6.843 1.432 16.709 1.00 81.44 83 VAL A CA 1
ATOM 644 C C . VAL A 1 83 ? 6.579 0.256 15.760 1.00 81.44 83 VAL A C 1
ATOM 646 O O . VAL A 1 83 ? 6.572 -0.898 16.177 1.00 81.44 83 VAL A O 1
ATOM 649 N N . LEU A 1 84 ? 6.353 0.541 14.475 1.00 87.25 84 LEU A N 1
ATOM 650 C CA . LEU A 1 84 ? 6.199 -0.485 13.444 1.00 87.25 84 LEU A CA 1
ATOM 651 C C . LEU A 1 84 ? 7.452 -0.652 12.578 1.00 87.25 84 LEU A C 1
ATOM 653 O O . LEU A 1 84 ? 7.438 -1.519 11.722 1.00 87.25 84 LEU A O 1
ATOM 657 N N . GLN A 1 85 ? 8.533 0.098 12.806 1.00 81.69 85 GLN A N 1
ATOM 658 C CA . GLN A 1 85 ? 9.800 -0.045 12.072 1.00 81.69 85 GLN A CA 1
ATOM 659 C C . GLN A 1 85 ? 9.643 0.128 10.547 1.00 81.69 85 GLN A C 1
ATOM 661 O O . GLN A 1 85 ? 10.068 -0.710 9.754 1.00 81.69 85 GLN A O 1
ATOM 666 N N . ILE A 1 86 ? 8.995 1.220 10.126 1.00 83.94 86 ILE A N 1
ATOM 667 C CA . ILE A 1 86 ? 8.976 1.628 8.715 1.00 83.94 86 ILE A CA 1
ATOM 668 C C . ILE A 1 86 ? 10.292 2.365 8.436 1.00 83.94 86 ILE A C 1
ATOM 670 O O . ILE A 1 86 ? 10.466 3.493 8.885 1.00 83.94 86 ILE A O 1
ATOM 674 N N . GLU A 1 87 ? 11.203 1.714 7.712 1.00 72.12 87 GLU A N 1
ATOM 675 C CA . GLU A 1 87 ? 12.587 2.166 7.490 1.00 72.12 87 GLU A CA 1
ATOM 676 C C . GLU A 1 87 ? 12.688 3.615 6.957 1.00 72.12 87 GLU A C 1
ATOM 678 O O . GLU A 1 87 ? 12.164 3.924 5.876 1.00 72.12 87 GLU A O 1
ATOM 683 N N . TYR A 1 88 ? 13.408 4.488 7.681 1.00 66.38 88 TYR A N 1
ATOM 684 C CA . TYR A 1 88 ? 13.776 5.841 7.247 1.00 66.38 88 TYR A CA 1
ATOM 685 C C . TYR A 1 88 ? 15.092 6.376 7.888 1.00 66.38 88 TYR A C 1
ATOM 687 O O . TYR A 1 88 ? 15.217 6.386 9.111 1.00 66.38 88 TYR A O 1
ATOM 695 N N . PRO A 1 89 ? 16.035 6.962 7.106 1.00 52.34 89 PRO A N 1
ATOM 696 C CA . PRO A 1 89 ? 16.047 7.033 5.646 1.00 52.34 89 PRO A CA 1
ATOM 697 C C . PRO A 1 89 ? 16.260 5.639 5.057 1.00 52.34 89 PRO A C 1
ATOM 699 O O . PRO A 1 89 ? 17.228 4.963 5.386 1.00 52.34 89 PRO A O 1
ATOM 702 N N . GLY A 1 90 ? 15.349 5.206 4.188 1.00 57.78 90 GLY A N 1
ATOM 703 C CA . GLY A 1 90 ? 15.275 3.808 3.792 1.00 57.78 90 GLY A CA 1
ATOM 704 C C . GLY A 1 90 ? 14.294 3.548 2.664 1.00 57.78 90 GLY A C 1
ATOM 705 O O . GLY A 1 90 ? 13.627 4.458 2.165 1.00 57.78 90 GLY A O 1
ATOM 706 N N . SER A 1 91 ? 14.239 2.287 2.250 1.00 65.75 91 SER A N 1
ATOM 707 C CA . SER A 1 91 ? 13.494 1.848 1.071 1.00 65.75 91 SER A CA 1
ATOM 708 C C . SER A 1 91 ? 11.979 1.978 1.250 1.00 65.75 91 SER A C 1
ATOM 710 O O . SER A 1 91 ? 11.303 2.434 0.332 1.00 65.75 91 SER A O 1
ATOM 712 N N . ALA A 1 92 ? 11.451 1.666 2.437 1.00 76.94 92 ALA A N 1
ATOM 713 C CA . ALA A 1 92 ? 10.010 1.601 2.677 1.00 76.94 92 ALA A CA 1
ATOM 714 C C . ALA A 1 92 ? 9.319 2.975 2.653 1.00 76.94 92 ALA A C 1
ATOM 716 O O . ALA A 1 92 ? 8.316 3.148 1.957 1.00 76.94 92 ALA A O 1
ATOM 717 N N . TRP A 1 93 ? 9.841 3.973 3.382 1.00 80.75 93 TRP A N 1
ATOM 718 C CA . TRP A 1 93 ? 9.259 5.321 3.343 1.00 80.75 93 TRP A CA 1
ATOM 719 C C . TRP A 1 93 ? 9.427 5.973 1.969 1.00 80.75 93 TRP A C 1
ATOM 721 O O . TRP A 1 93 ? 8.487 6.564 1.440 1.00 80.75 93 TRP A O 1
ATOM 731 N N . ALA A 1 94 ? 10.607 5.823 1.363 1.00 71.62 94 ALA A N 1
ATOM 732 C CA . ALA A 1 94 ? 10.875 6.333 0.025 1.00 71.62 94 ALA A CA 1
ATOM 733 C C . ALA A 1 94 ? 9.906 5.733 -1.011 1.00 71.62 94 ALA A C 1
ATOM 735 O O . ALA A 1 94 ? 9.352 6.462 -1.834 1.00 71.62 94 ALA A O 1
ATOM 736 N N . GLU A 1 95 ? 9.646 4.425 -0.944 1.00 77.06 95 GLU A N 1
ATOM 737 C CA . GLU A 1 95 ? 8.657 3.745 -1.785 1.00 77.06 95 GLU A CA 1
ATOM 738 C C . GLU A 1 95 ? 7.266 4.368 -1.619 1.00 77.06 95 GLU A C 1
ATOM 740 O O . GLU A 1 95 ? 6.650 4.743 -2.615 1.00 77.06 95 GLU A O 1
ATOM 745 N N . LEU A 1 96 ? 6.799 4.578 -0.379 1.00 83.94 96 LEU A N 1
ATOM 746 C CA . LEU A 1 96 ? 5.517 5.246 -0.113 1.00 83.94 96 LEU A CA 1
ATOM 747 C C . LEU A 1 96 ? 5.440 6.649 -0.726 1.00 83.94 96 LEU A C 1
ATOM 749 O O . LEU A 1 96 ? 4.379 7.035 -1.213 1.00 83.94 96 LEU A O 1
ATOM 753 N N . GLN A 1 97 ? 6.553 7.384 -0.752 1.00 76.75 97 GLN A N 1
ATOM 754 C CA . GLN A 1 97 ? 6.657 8.710 -1.368 1.00 76.75 97 GLN A CA 1
ATOM 755 C C . GLN A 1 97 ? 6.672 8.700 -2.902 1.00 76.75 97 GLN A C 1
ATOM 757 O O . GLN A 1 97 ? 6.764 9.768 -3.506 1.00 76.75 97 GLN A O 1
ATOM 762 N N . GLY A 1 98 ? 6.567 7.540 -3.550 1.00 64.06 98 GLY A N 1
ATOM 763 C CA . GLY A 1 98 ? 6.568 7.457 -5.008 1.00 64.06 98 GLY A CA 1
ATOM 764 C C . GLY A 1 98 ? 7.915 7.099 -5.620 1.00 64.06 98 GLY A C 1
ATOM 765 O O . GLY A 1 98 ? 8.054 7.154 -6.844 1.00 64.06 98 GLY A O 1
ATOM 766 N N . VAL A 1 99 ? 8.929 6.747 -4.817 1.00 56.16 99 VAL A N 1
ATOM 767 C CA . VAL A 1 99 ? 10.196 6.258 -5.375 1.00 56.16 99 VAL A CA 1
ATOM 768 C C . VAL A 1 99 ? 9.929 4.989 -6.188 1.00 56.16 99 VAL A C 1
ATOM 770 O O . VAL A 1 99 ? 9.022 4.214 -5.904 1.00 56.16 99 VAL A O 1
ATOM 773 N N . VAL A 1 100 ? 10.683 4.860 -7.275 1.00 50.66 100 VAL A N 1
ATOM 774 C CA . VAL A 1 100 ? 10.530 3.951 -8.412 1.00 50.66 100 VAL A CA 1
ATOM 775 C C . VAL A 1 100 ? 9.218 4.054 -9.182 1.00 50.66 100 VAL A C 1
ATOM 777 O O . VAL A 1 100 ? 9.130 3.392 -10.186 1.00 50.66 100 VAL A O 1
ATOM 780 N N . GLY A 1 101 ? 8.264 4.920 -8.812 1.00 53.25 101 GLY A N 1
ATOM 781 C CA . GLY A 1 101 ? 6.909 4.987 -9.389 1.00 53.25 101 GLY A CA 1
ATOM 782 C C . GLY A 1 101 ? 5.880 4.150 -8.611 1.00 53.25 101 GLY A C 1
ATOM 783 O O . GLY A 1 101 ? 4.722 4.043 -9.023 1.00 53.25 101 GLY A O 1
ATOM 784 N N . GLY A 1 102 ? 6.319 3.509 -7.520 1.00 64.75 102 GLY A N 1
ATOM 785 C CA . GLY A 1 102 ? 5.484 2.723 -6.616 1.00 64.75 102 GLY A CA 1
ATOM 786 C C . GLY A 1 102 ? 4.797 3.565 -5.544 1.00 64.75 102 GLY A C 1
ATOM 787 O O . GLY A 1 102 ? 4.760 4.787 -5.630 1.00 64.75 102 GLY A O 1
ATOM 788 N N . GLY A 1 103 ? 4.225 2.905 -4.538 1.00 78.38 103 GLY A N 1
ATOM 789 C CA . GLY A 1 103 ? 3.641 3.557 -3.365 1.00 78.38 103 GLY A CA 1
ATOM 790 C C . GLY A 1 103 ? 2.526 4.566 -3.634 1.00 78.38 103 GLY A C 1
ATOM 791 O O . GLY A 1 103 ? 1.830 4.520 -4.647 1.00 78.38 103 GLY A O 1
ATOM 792 N N . PHE A 1 104 ? 2.324 5.469 -2.676 1.00 84.12 104 PHE A N 1
ATOM 793 C CA . PHE A 1 104 ? 1.167 6.363 -2.607 1.00 84.12 104 PHE A CA 1
ATOM 794 C C . PHE A 1 104 ? 1.634 7.818 -2.442 1.00 84.12 104 PHE A C 1
ATOM 796 O O . PHE A 1 104 ? 1.466 8.409 -1.376 1.00 84.12 104 PHE A O 1
ATOM 803 N N . PRO A 1 105 ? 2.241 8.429 -3.475 1.00 74.12 105 PRO A N 1
ATOM 804 C CA . PRO A 1 105 ? 2.875 9.738 -3.340 1.00 74.12 105 PRO A CA 1
ATOM 805 C C . PRO A 1 105 ? 1.916 10.854 -2.916 1.00 74.12 105 PRO A C 1
ATOM 807 O O . PRO A 1 105 ? 2.330 11.743 -2.179 1.00 74.12 105 PRO A O 1
ATOM 810 N N . LEU A 1 106 ? 0.646 10.838 -3.339 1.00 77.31 106 LEU A N 1
ATOM 811 C CA . LEU A 1 106 ? -0.321 11.888 -2.997 1.00 77.31 106 LEU A CA 1
ATOM 812 C C . LEU A 1 106 ? -0.417 12.155 -1.478 1.00 77.31 106 LEU A C 1
ATOM 814 O O . LEU A 1 106 ? -0.271 13.318 -1.102 1.00 77.31 106 LEU A O 1
ATOM 818 N N . PRO A 1 107 ? -0.613 11.147 -0.608 1.00 82.06 107 PRO A N 1
ATOM 819 C CA . PRO A 1 107 ? -0.573 11.363 0.837 1.00 82.06 107 PRO A CA 1
ATOM 820 C C . PRO A 1 107 ? 0.831 11.466 1.448 1.00 82.06 107 PRO A C 1
ATOM 822 O O . PRO A 1 107 ? 0.917 12.008 2.539 1.00 82.06 107 PRO A O 1
ATOM 825 N N . TYR A 1 108 ? 1.908 10.965 0.820 1.00 84.00 108 TYR A N 1
ATOM 826 C CA . TYR A 1 108 ? 3.227 10.828 1.477 1.00 84.00 108 TYR A CA 1
ATOM 827 C C . TYR A 1 108 ? 4.313 11.814 1.032 1.00 84.00 108 TYR A C 1
ATOM 829 O O . TYR A 1 108 ? 5.261 12.042 1.786 1.00 84.00 108 TYR A O 1
ATOM 837 N N . LYS A 1 109 ? 4.216 12.402 -0.166 1.00 71.56 109 LYS A N 1
ATOM 838 C CA . LYS A 1 109 ? 5.306 13.200 -0.763 1.00 71.56 109 LYS A CA 1
ATOM 839 C C . LYS A 1 109 ? 5.747 14.387 0.103 1.00 71.56 109 LYS A C 1
ATOM 841 O O . LYS A 1 109 ? 6.931 14.692 0.143 1.00 71.56 109 LYS A O 1
ATOM 846 N N . ASP A 1 110 ? 4.800 15.007 0.806 1.00 71.94 110 ASP A N 1
ATOM 847 C CA . ASP A 1 110 ? 5.021 16.204 1.628 1.00 71.94 110 ASP A CA 1
ATOM 848 C C . ASP A 1 110 ? 5.095 15.868 3.133 1.00 71.94 110 ASP A C 1
ATOM 850 O O . ASP A 1 110 ? 5.196 16.765 3.970 1.00 71.94 110 ASP A O 1
ATOM 854 N N . LEU A 1 111 ? 5.003 14.582 3.497 1.00 80.19 111 LEU A N 1
ATOM 855 C CA . LEU A 1 111 ? 5.077 14.146 4.888 1.00 80.19 111 LEU A CA 1
ATOM 856 C C . LEU A 1 111 ? 6.527 14.025 5.342 1.00 80.19 111 LEU A C 1
ATOM 858 O O . LEU A 1 111 ? 7.342 13.358 4.706 1.00 80.19 111 LEU A O 1
ATOM 862 N N . GLU A 1 112 ? 6.810 14.590 6.512 1.00 79.38 112 GLU A N 1
ATOM 863 C CA . GLU A 1 112 ? 8.100 14.448 7.177 1.00 79.38 112 GLU A CA 1
ATOM 864 C C . GLU A 1 112 ? 8.123 13.154 8.015 1.00 79.38 112 GLU A C 1
ATOM 866 O O . GLU A 1 112 ? 7.466 13.099 9.063 1.00 79.38 112 GLU A O 1
ATOM 871 N N . PRO A 1 113 ? 8.883 12.115 7.624 1.00 79.62 113 PRO A N 1
ATOM 872 C CA . PRO A 1 113 ? 8.889 10.806 8.290 1.00 79.62 113 PRO A CA 1
ATOM 873 C C . PRO A 1 113 ? 9.231 10.888 9.772 1.00 79.62 113 PRO A C 1
ATOM 875 O O . PRO A 1 113 ? 8.605 10.214 10.585 1.00 79.62 113 PRO A O 1
ATOM 878 N N . GLN A 1 114 ? 10.160 11.766 10.163 1.00 77.75 114 GLN A N 1
ATOM 879 C CA . GLN A 1 114 ? 10.492 11.959 11.575 1.00 77.75 114 GLN A CA 1
ATOM 880 C C . GLN A 1 114 ? 9.282 12.448 12.385 1.00 77.75 114 GLN A C 1
ATOM 882 O O . GLN A 1 114 ? 9.122 12.067 13.538 1.00 77.75 114 GLN A O 1
ATOM 887 N N . THR A 1 115 ? 8.402 13.251 11.787 1.00 79.50 115 THR A N 1
ATOM 888 C CA . THR A 1 115 ? 7.176 13.717 12.447 1.00 79.50 115 THR A CA 1
ATOM 889 C C . THR A 1 115 ? 6.113 12.619 12.496 1.00 79.50 115 THR A C 1
ATOM 891 O O . THR A 1 115 ? 5.325 12.589 13.435 1.00 79.50 115 THR A O 1
ATOM 894 N N . VAL A 1 116 ? 6.084 11.720 11.508 1.00 83.19 116 VAL A N 1
ATOM 895 C CA . VAL A 1 116 ? 5.014 10.724 11.317 1.00 83.19 116 VAL A CA 1
ATOM 896 C C . VAL A 1 116 ? 5.323 9.363 11.949 1.00 83.19 116 VAL A C 1
ATOM 898 O O . VAL A 1 116 ? 4.393 8.653 12.328 1.00 83.19 116 VAL A O 1
ATOM 901 N N . LEU A 1 117 ? 6.595 8.980 12.067 1.00 83.81 117 LEU A N 1
ATOM 902 C CA . LEU A 1 117 ? 7.009 7.638 12.492 1.00 83.81 117 LEU A CA 1
ATOM 903 C C . LEU A 1 117 ? 7.684 7.617 13.862 1.00 83.81 117 LEU A C 1
ATOM 905 O O . LEU A 1 117 ? 7.418 6.708 14.639 1.00 83.81 117 LEU A O 1
ATOM 909 N N . SER A 1 118 ? 8.516 8.615 14.171 1.00 77.88 118 SER A N 1
ATOM 910 C CA . SER A 1 118 ? 9.440 8.580 15.314 1.00 77.88 118 SER A CA 1
ATOM 911 C C . SER A 1 118 ? 8.769 8.185 16.632 1.00 77.88 118 SER A C 1
ATOM 913 O O . SER A 1 118 ? 7.810 8.817 17.078 1.00 77.88 118 SER A O 1
ATOM 915 N N . SER A 1 119 ? 9.345 7.198 17.311 1.00 73.88 119 SER A N 1
ATOM 916 C CA . SER A 1 119 ? 8.891 6.696 18.611 1.00 73.88 119 SER A CA 1
ATOM 917 C C . SER A 1 119 ? 9.156 7.683 19.755 1.00 73.88 119 SER A C 1
ATOM 919 O O . SER A 1 119 ? 8.589 7.556 20.843 1.00 73.88 119 SER A O 1
ATOM 921 N N . HIS A 1 120 ? 10.027 8.670 19.527 1.00 71.56 120 HIS A N 1
ATOM 922 C CA . HIS A 1 120 ? 10.469 9.651 20.523 1.00 71.56 120 HIS A CA 1
ATOM 923 C C . HIS A 1 120 ? 9.789 11.017 20.385 1.00 71.56 120 HIS A C 1
ATOM 925 O O . HIS A 1 120 ? 10.035 11.912 21.199 1.00 71.56 120 HIS A O 1
ATOM 931 N N . SER A 1 121 ? 8.934 11.195 19.378 1.00 64.31 121 SER A N 1
ATOM 932 C CA . SER A 1 121 ? 8.222 12.445 19.132 1.00 64.31 121 SER A CA 1
ATOM 933 C C . SER A 1 121 ? 6.720 12.226 18.903 1.00 64.31 121 SER A C 1
ATOM 935 O O . SER A 1 121 ? 6.240 11.103 18.765 1.00 64.31 121 SER A O 1
ATOM 937 N N . GLY A 1 122 ? 5.963 13.326 18.966 1.00 65.50 122 GLY A N 1
ATOM 938 C CA . GLY A 1 122 ? 4.526 13.372 18.691 1.00 65.50 122 GLY A CA 1
ATOM 939 C C . GLY A 1 122 ? 3.597 12.625 19.672 1.00 65.50 122 GLY A C 1
ATOM 940 O O . GLY A 1 122 ? 4.025 12.097 20.705 1.00 65.50 122 GLY A O 1
ATOM 941 N N . PRO A 1 123 ? 2.273 12.642 19.415 1.00 62.69 123 PRO A N 1
ATOM 942 C CA . PRO A 1 123 ? 1.277 11.971 20.250 1.00 62.69 123 PRO A CA 1
ATOM 943 C C . PRO A 1 123 ? 1.455 10.447 20.264 1.00 62.69 123 PRO A C 1
ATOM 945 O O . PRO A 1 123 ? 1.480 9.816 19.211 1.00 62.69 123 PRO A O 1
ATOM 948 N N . ALA A 1 124 ? 1.507 9.850 21.464 1.00 68.12 124 ALA A N 1
ATOM 949 C CA . ALA A 1 124 ? 1.578 8.395 21.659 1.00 68.12 124 ALA A CA 1
ATOM 950 C C . ALA A 1 124 ? 2.674 7.711 20.820 1.00 68.12 124 ALA A C 1
ATOM 952 O O . ALA A 1 124 ? 2.417 6.690 20.182 1.00 68.12 124 ALA A O 1
ATOM 953 N N . ARG A 1 125 ? 3.881 8.300 20.795 1.00 74.69 125 ARG A N 1
ATOM 954 C CA . ARG A 1 125 ? 5.042 7.773 20.053 1.00 74.69 125 ARG A CA 1
ATOM 955 C C . ARG A 1 125 ? 4.768 7.602 18.556 1.00 74.69 125 ARG A C 1
ATOM 957 O O . ARG A 1 125 ? 5.159 6.602 17.964 1.00 74.69 125 ARG A O 1
ATOM 964 N N . ASN A 1 126 ? 3.984 8.523 17.990 1.00 79.19 126 ASN A N 1
ATOM 965 C CA . ASN A 1 126 ? 3.551 8.506 16.596 1.00 79.19 126 ASN A CA 1
ATOM 966 C C . ASN A 1 126 ? 2.938 7.166 16.136 1.00 79.19 126 ASN A C 1
ATOM 968 O O . ASN A 1 126 ? 2.973 6.825 14.951 1.00 79.19 126 ASN A O 1
ATOM 972 N N . ILE A 1 127 ? 2.307 6.413 17.048 1.00 84.81 127 ILE A N 1
ATOM 973 C CA . ILE A 1 127 ? 1.666 5.132 16.717 1.00 84.81 127 ILE A CA 1
ATOM 974 C C . ILE A 1 127 ? 0.642 5.275 15.591 1.00 84.81 127 ILE A C 1
ATOM 976 O O . ILE A 1 127 ? 0.480 4.374 14.774 1.00 84.81 127 ILE A O 1
ATOM 980 N N . LEU A 1 128 ? -0.043 6.419 15.531 1.00 88.06 128 LEU A N 1
ATOM 981 C CA . LEU A 1 128 ? -1.037 6.712 14.512 1.00 88.06 128 LEU A CA 1
ATOM 982 C C . LEU A 1 128 ? -0.384 6.783 13.132 1.00 88.06 128 LEU A C 1
ATOM 984 O O . LEU A 1 128 ? -0.800 6.050 12.238 1.00 88.06 128 LEU A O 1
ATOM 988 N N . GLY A 1 129 ? 0.649 7.612 12.976 1.00 88.62 129 GLY A N 1
ATOM 989 C CA . GLY A 1 129 ? 1.345 7.761 11.703 1.00 88.62 129 GLY A CA 1
ATOM 990 C C . GLY A 1 129 ? 2.039 6.467 11.282 1.00 88.62 129 GLY A C 1
ATOM 991 O O . GLY A 1 129 ? 1.894 6.049 10.133 1.00 88.62 129 GLY A O 1
ATOM 992 N N . SER A 1 130 ? 2.657 5.757 12.233 1.00 89.56 130 SER A N 1
ATOM 993 C CA . SER A 1 130 ? 3.221 4.418 12.016 1.00 89.56 130 SER A CA 1
ATOM 994 C C . SER A 1 130 ? 2.169 3.424 11.511 1.00 89.56 130 SER A C 1
ATOM 996 O O . SER A 1 130 ? 2.388 2.744 10.511 1.00 89.56 130 SER A O 1
ATOM 998 N N . SER A 1 131 ? 1.002 3.349 12.164 1.00 91.56 131 SER A N 1
ATOM 999 C CA . SER A 1 131 ? -0.063 2.390 11.824 1.00 91.56 131 SER A CA 1
ATOM 1000 C C . SER A 1 131 ? -0.627 2.628 10.433 1.00 91.56 131 SER A C 1
ATOM 1002 O O . SER A 1 131 ? -0.753 1.690 9.648 1.00 91.56 131 SER A O 1
ATOM 1004 N N . ILE A 1 132 ? -0.944 3.886 10.115 1.00 92.31 132 ILE A N 1
ATOM 1005 C CA . ILE A 1 132 ? -1.459 4.246 8.794 1.00 92.31 132 ILE A CA 1
ATOM 1006 C C . ILE A 1 132 ? -0.412 3.937 7.721 1.00 92.31 132 ILE A C 1
ATOM 1008 O O . ILE A 1 132 ? -0.739 3.264 6.747 1.00 92.31 132 ILE A O 1
ATOM 1012 N N . SER A 1 133 ? 0.851 4.307 7.949 1.00 93.06 133 SER A N 1
ATOM 1013 C CA . SER A 1 133 ? 1.964 4.013 7.031 1.00 93.06 133 SER A CA 1
ATOM 1014 C C . SER A 1 133 ? 2.189 2.528 6.805 1.00 93.06 133 SER A C 1
ATOM 1016 O O . SER A 1 133 ? 2.328 2.108 5.661 1.00 93.06 133 SER A O 1
ATOM 1018 N N . SER A 1 134 ? 2.106 1.708 7.851 1.00 92.31 134 SER A N 1
ATOM 1019 C CA . SER A 1 134 ? 2.155 0.250 7.709 1.00 92.31 134 SER A CA 1
ATOM 1020 C C . SER A 1 134 ? 0.993 -0.292 6.866 1.00 92.31 134 SER A C 1
ATOM 1022 O O . SER A 1 134 ? 1.168 -1.232 6.090 1.00 92.31 134 SER A O 1
ATOM 1024 N N . GLY A 1 135 ? -0.193 0.320 6.970 1.00 92.81 135 GLY A N 1
ATOM 1025 C CA . GLY A 1 135 ? -1.346 -0.045 6.153 1.00 92.81 135 GLY A CA 1
ATOM 1026 C C . GLY A 1 135 ? -1.164 0.268 4.665 1.00 92.81 135 GLY A C 1
ATOM 1027 O O . GLY A 1 135 ? -1.405 -0.596 3.823 1.00 92.81 135 GLY A O 1
ATOM 1028 N N . PHE A 1 136 ? -0.672 1.466 4.334 1.00 93.00 136 PHE A N 1
ATOM 1029 C CA . PHE A 1 136 ? -0.316 1.821 2.954 1.00 93.00 136 PHE A CA 1
ATOM 1030 C C . PHE A 1 136 ? 0.830 0.961 2.422 1.00 93.00 136 PHE A C 1
ATOM 1032 O O . PHE A 1 136 ? 0.777 0.505 1.281 1.00 93.00 136 PHE A O 1
ATOM 1039 N N . TYR A 1 137 ? 1.825 0.659 3.255 1.00 91.62 137 TYR A N 1
ATOM 1040 C CA . TYR A 1 137 ? 2.948 -0.178 2.850 1.00 91.62 137 TYR A CA 1
ATOM 1041 C C . TYR A 1 137 ? 2.508 -1.601 2.484 1.00 91.62 137 TYR A C 1
ATOM 1043 O O . TYR A 1 137 ? 3.022 -2.157 1.522 1.00 91.62 137 TYR A O 1
ATOM 1051 N N . ASN A 1 138 ? 1.489 -2.171 3.144 1.00 92.88 138 ASN A N 1
ATOM 1052 C CA . ASN A 1 138 ? 0.899 -3.443 2.701 1.00 92.88 138 ASN A CA 1
ATOM 1053 C C . ASN A 1 138 ? 0.359 -3.357 1.256 1.00 92.88 138 ASN A C 1
ATOM 1055 O O . ASN A 1 138 ? 0.555 -4.277 0.463 1.00 92.88 138 ASN A O 1
ATOM 1059 N N . GLY A 1 139 ? -0.307 -2.250 0.906 1.00 91.81 139 GLY A N 1
ATOM 1060 C CA . GLY A 1 139 ? -0.761 -1.991 -0.462 1.00 91.81 139 GLY A CA 1
ATOM 1061 C C . GLY A 1 139 ? 0.408 -1.901 -1.442 1.00 91.81 139 GLY A C 1
ATOM 1062 O O . GLY A 1 139 ? 0.400 -2.576 -2.468 1.00 91.81 139 GLY A O 1
ATOM 1063 N N . SER A 1 140 ? 1.437 -1.130 -1.090 1.00 88.19 140 SER A N 1
ATOM 1064 C CA . SER A 1 140 ? 2.617 -0.910 -1.932 1.00 88.19 140 SER A CA 1
ATOM 1065 C C . SER A 1 140 ? 3.411 -2.200 -2.163 1.00 88.19 140 SER A C 1
ATOM 1067 O O . SER A 1 140 ? 3.702 -2.567 -3.302 1.00 88.19 140 SER A O 1
ATOM 1069 N N . ALA A 1 141 ? 3.630 -2.973 -1.098 1.00 89.56 141 ALA A N 1
ATOM 1070 C CA . ALA A 1 141 ? 4.277 -4.274 -1.157 1.00 89.56 141 ALA A CA 1
ATOM 1071 C C . ALA A 1 141 ? 3.529 -5.247 -2.079 1.00 89.56 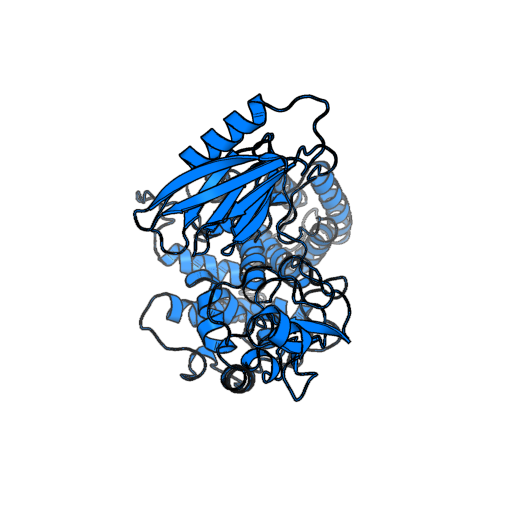141 ALA A C 1
ATOM 1073 O O . ALA A 1 141 ? 4.148 -5.899 -2.919 1.00 89.56 141 ALA A O 1
ATOM 1074 N N . LEU A 1 142 ? 2.194 -5.319 -1.980 1.00 90.62 142 LEU A N 1
ATOM 1075 C CA . LEU A 1 142 ? 1.398 -6.143 -2.891 1.00 90.62 142 LEU A CA 1
ATOM 1076 C C . LEU A 1 142 ? 1.479 -5.631 -4.336 1.00 90.62 142 LEU A C 1
ATOM 1078 O O . LEU A 1 142 ? 1.519 -6.437 -5.266 1.00 90.62 142 LEU A O 1
ATOM 1082 N N . ALA A 1 143 ? 1.516 -4.315 -4.546 1.00 83.62 143 ALA A N 1
ATOM 1083 C CA . ALA A 1 143 ? 1.598 -3.702 -5.870 1.00 83.62 143 ALA A CA 1
ATOM 1084 C C . ALA A 1 143 ? 2.824 -4.181 -6.664 1.00 83.62 143 ALA A C 1
ATOM 1086 O O . ALA A 1 143 ? 2.703 -4.513 -7.848 1.00 83.62 143 ALA A O 1
ATOM 1087 N N . ILE A 1 144 ? 3.969 -4.295 -5.981 1.00 79.12 144 ILE A N 1
ATOM 1088 C CA . ILE A 1 144 ? 5.247 -4.737 -6.555 1.00 79.12 144 ILE A CA 1
ATOM 1089 C C . ILE A 1 144 ? 5.163 -6.151 -7.143 1.00 79.12 144 ILE A C 1
ATOM 1091 O O . ILE A 1 144 ? 5.781 -6.428 -8.163 1.00 79.12 144 ILE A O 1
ATOM 1095 N N . VAL A 1 145 ? 4.368 -7.039 -6.543 1.00 81.38 145 VAL A N 1
ATOM 1096 C CA . VAL A 1 145 ? 4.301 -8.469 -6.917 1.00 81.38 145 VAL A CA 1
ATOM 1097 C C . VAL A 1 145 ? 2.950 -8.899 -7.493 1.00 81.38 145 VAL A C 1
ATOM 1099 O O . VAL A 1 145 ? 2.665 -10.088 -7.650 1.00 81.38 145 VAL A O 1
ATOM 1102 N N . SER A 1 146 ? 2.081 -7.937 -7.795 1.00 75.88 146 SER A N 1
ATOM 1103 C CA . SER A 1 146 ? 0.774 -8.163 -8.427 1.00 75.88 146 SER A CA 1
ATOM 1104 C C . SER A 1 146 ? 0.705 -7.628 -9.856 1.00 75.88 146 SER A C 1
ATOM 1106 O O . SER A 1 146 ? -0.347 -7.725 -10.492 1.00 75.88 146 SER A O 1
ATOM 1108 N N . GLY A 1 147 ? 1.800 -7.051 -10.360 1.00 69.00 147 GLY A N 1
ATOM 1109 C CA . GLY A 1 147 ? 1.897 -6.505 -11.713 1.00 69.00 147 GLY A CA 1
ATOM 1110 C C . GLY A 1 147 ? 1.177 -5.166 -11.839 1.00 69.00 147 GLY A C 1
ATOM 1111 O O . GLY A 1 147 ? 0.567 -4.885 -12.869 1.00 69.00 147 GLY A O 1
ATOM 1112 N N . SER A 1 148 ? 1.103 -4.400 -10.747 1.00 66.88 148 SER A N 1
ATOM 1113 C CA . SER A 1 148 ? 0.588 -3.026 -10.767 1.00 66.88 148 SER A CA 1
ATOM 1114 C C . SER A 1 148 ? 1.646 -2.009 -11.181 1.00 66.88 148 SER A C 1
ATOM 1116 O O . SER A 1 148 ? 1.292 -0.905 -11.584 1.00 66.88 148 SER A O 1
ATOM 1118 N N . LEU A 1 149 ? 2.926 -2.369 -11.076 1.00 61.16 149 LEU A N 1
ATOM 1119 C CA . LEU A 1 149 ? 4.046 -1.518 -11.456 1.00 61.16 149 LEU A CA 1
ATOM 1120 C C . LEU A 1 149 ? 4.579 -1.927 -12.838 1.00 61.16 149 LEU A C 1
ATOM 1122 O O . LEU A 1 149 ? 4.675 -3.125 -13.110 1.00 61.16 149 LEU A O 1
ATOM 1126 N N . PRO A 1 150 ? 4.920 -0.963 -13.713 1.00 46.50 150 PRO A N 1
ATOM 1127 C CA . PRO A 1 150 ? 5.424 -1.242 -15.056 1.00 46.50 150 PRO A CA 1
ATOM 1128 C C . PRO A 1 150 ? 6.866 -1.777 -15.093 1.00 46.50 150 PRO A C 1
ATOM 1130 O O . PRO A 1 150 ? 7.250 -2.358 -16.106 1.00 46.50 150 PRO A O 1
ATOM 1133 N N . TRP A 1 151 ? 7.658 -1.637 -14.020 1.00 46.56 151 TRP A N 1
ATOM 1134 C CA . TRP A 1 151 ? 8.984 -2.260 -13.904 1.00 46.56 151 TRP A CA 1
ATOM 1135 C C . TRP A 1 151 ? 8.934 -3.460 -12.945 1.00 46.56 151 TRP A C 1
ATOM 1137 O O . TRP A 1 151 ? 8.789 -3.327 -11.731 1.00 46.56 151 TRP A O 1
ATOM 1147 N N . SER A 1 152 ? 9.101 -4.666 -13.477 1.00 43.06 152 SER A N 1
ATOM 1148 C CA . SER A 1 152 ? 9.368 -5.861 -12.678 1.00 43.06 152 SER A CA 1
ATOM 1149 C C . SER A 1 152 ? 10.884 -5.997 -12.488 1.00 43.06 152 SER A C 1
ATOM 1151 O O . SER A 1 152 ? 11.586 -6.367 -13.430 1.00 43.06 152 SER A O 1
ATOM 1153 N N . GLN A 1 153 ? 11.430 -5.705 -11.299 1.00 35.81 153 GLN A N 1
ATOM 1154 C CA . GLN A 1 153 ? 12.780 -6.190 -10.979 1.00 35.81 153 GLN A CA 1
ATOM 1155 C C . GLN A 1 153 ? 12.712 -7.698 -10.669 1.00 35.81 153 GLN A C 1
ATOM 1157 O O . GLN A 1 153 ? 11.808 -8.158 -9.978 1.00 35.81 153 GLN A O 1
ATOM 1162 N N . GLY A 1 154 ? 13.664 -8.481 -11.176 1.00 36.97 154 GLY A N 1
ATOM 1163 C CA . GLY A 1 154 ? 13.788 -9.910 -10.859 1.00 36.97 154 GLY A CA 1
ATOM 1164 C C . GLY A 1 154 ? 13.222 -10.848 -11.931 1.00 36.97 154 GLY A C 1
ATOM 1165 O O . GLY A 1 154 ? 12.117 -10.653 -12.422 1.00 36.97 154 GLY A O 1
ATOM 1166 N N . SER A 1 155 ? 14.052 -11.838 -12.279 1.00 33.56 155 SER A N 1
ATOM 1167 C CA . SER A 1 155 ? 13.977 -12.850 -13.348 1.00 33.56 155 SER A CA 1
ATOM 1168 C C . SER A 1 155 ? 12.671 -12.984 -14.144 1.00 33.56 155 SER A C 1
ATOM 1170 O O . SER A 1 155 ? 11.629 -13.285 -13.565 1.00 33.56 155 SER A O 1
ATOM 1172 N N . ASP A 1 156 ? 12.804 -12.970 -15.474 1.00 43.78 156 ASP A N 1
ATOM 1173 C CA . ASP A 1 156 ? 11.824 -13.282 -16.538 1.00 43.78 156 ASP A CA 1
ATOM 1174 C C . ASP A 1 156 ? 11.037 -14.616 -16.396 1.00 43.78 156 ASP A C 1
ATOM 1176 O O . ASP A 1 156 ? 10.385 -15.057 -17.338 1.00 43.78 156 ASP A O 1
ATOM 1180 N N . SER A 1 157 ? 11.092 -15.299 -15.249 1.00 39.94 157 SER A N 1
ATOM 1181 C CA . SER A 1 157 ? 10.397 -16.562 -14.973 1.00 39.94 157 SER A CA 1
ATOM 1182 C C . SER A 1 157 ? 9.362 -16.511 -13.844 1.00 39.94 157 SER A C 1
ATOM 1184 O O . SER A 1 157 ? 8.542 -17.427 -13.769 1.00 39.94 157 SER A O 1
ATOM 1186 N N . SER A 1 158 ? 9.385 -15.503 -12.958 1.00 49.78 158 SER A N 1
ATOM 1187 C CA . SER A 1 158 ? 8.467 -15.439 -11.811 1.00 49.78 158 SER A CA 1
ATOM 1188 C C . SER A 1 158 ? 7.237 -14.570 -12.091 1.00 49.78 158 SER A C 1
ATOM 1190 O O . SER A 1 158 ? 7.338 -13.454 -12.596 1.00 49.78 158 SER A O 1
ATOM 1192 N N . GLN A 1 159 ? 6.051 -15.100 -11.780 1.00 58.88 159 GLN A N 1
ATOM 1193 C CA . GLN A 1 159 ? 4.770 -14.475 -12.124 1.00 58.88 159 GLN A CA 1
ATOM 1194 C C . GLN A 1 159 ? 4.439 -13.318 -11.179 1.00 58.88 159 GLN A C 1
ATOM 1196 O O . GLN A 1 159 ? 4.463 -13.489 -9.964 1.00 58.88 159 GLN A O 1
ATOM 1201 N N . ASP A 1 160 ? 4.014 -12.172 -11.711 1.00 71.81 160 ASP A N 1
ATOM 1202 C CA . ASP A 1 160 ? 3.462 -11.062 -10.920 1.00 71.81 160 ASP A CA 1
ATOM 1203 C C . ASP A 1 160 ? 1.995 -11.326 -10.546 1.00 71.81 160 ASP A C 1
ATOM 1205 O O . ASP A 1 160 ? 1.055 -10.657 -10.973 1.00 71.81 160 ASP A O 1
ATOM 1209 N N . SER A 1 161 ? 1.790 -12.398 -9.786 1.00 80.19 161 SER A N 1
ATOM 1210 C CA . SER A 1 161 ? 0.482 -13.001 -9.520 1.00 80.19 161 SER A CA 1
ATOM 1211 C C . SER A 1 161 ? 0.225 -13.220 -8.033 1.00 80.19 161 SER A C 1
ATOM 1213 O O . SER A 1 161 ? -0.580 -14.074 -7.669 1.00 80.19 161 SER A O 1
ATOM 1215 N N . MET A 1 162 ? 0.859 -12.440 -7.150 1.00 88.81 162 MET A N 1
ATOM 1216 C CA . MET A 1 162 ? 0.709 -12.629 -5.702 1.00 88.81 162 MET A CA 1
ATOM 1217 C C . MET A 1 162 ? -0.748 -12.512 -5.235 1.00 88.81 162 MET A C 1
ATOM 1219 O O . MET A 1 162 ? -1.205 -13.292 -4.411 1.00 88.81 162 MET A O 1
ATOM 1223 N N . HIS A 1 163 ? -1.521 -11.585 -5.802 1.00 89.12 163 HIS A N 1
ATOM 1224 C CA . HIS A 1 163 ? -2.954 -11.471 -5.514 1.00 89.12 163 HIS A CA 1
ATOM 1225 C C . HIS A 1 163 ? -3.740 -12.735 -5.912 1.00 89.12 163 HIS A C 1
ATOM 1227 O O . HIS A 1 163 ? -4.624 -13.165 -5.172 1.00 89.12 163 HIS A O 1
ATOM 1233 N N . LEU A 1 164 ? -3.386 -13.373 -7.036 1.00 87.31 164 LEU A N 1
ATOM 1234 C CA . LEU A 1 164 ? -3.975 -14.647 -7.459 1.00 87.31 164 LEU A CA 1
ATOM 1235 C C . LEU A 1 164 ? -3.539 -15.791 -6.549 1.00 87.31 164 LEU A C 1
ATOM 1237 O O . LEU A 1 164 ? -4.366 -16.638 -6.228 1.00 87.31 164 LEU A O 1
ATOM 1241 N N . PHE A 1 165 ? -2.273 -15.807 -6.128 1.00 92.62 165 PHE A N 1
ATOM 1242 C CA . PHE A 1 165 ? -1.771 -16.767 -5.150 1.00 92.62 165 PHE A CA 1
ATOM 1243 C C . PHE A 1 165 ? -2.588 -16.679 -3.862 1.00 92.62 165 PHE A C 1
ATOM 1245 O O . PHE A 1 165 ? -3.186 -17.663 -3.444 1.00 92.62 165 PHE A O 1
ATOM 1252 N N . ILE A 1 166 ? -2.699 -15.477 -3.290 1.00 95.50 166 ILE A N 1
ATOM 1253 C CA . ILE A 1 166 ? -3.453 -15.231 -2.059 1.00 95.50 166 ILE A CA 1
ATOM 1254 C C . ILE A 1 166 ? -4.923 -15.642 -2.229 1.00 95.50 166 ILE A C 1
ATOM 1256 O O . ILE A 1 166 ? -5.501 -16.205 -1.306 1.00 95.50 166 ILE A O 1
ATOM 1260 N N . GLN A 1 167 ? -5.538 -15.388 -3.391 1.00 92.69 167 GLN A N 1
ATOM 1261 C CA . GLN A 1 167 ? -6.934 -15.768 -3.633 1.00 92.69 167 GLN A CA 1
ATOM 1262 C C . GLN A 1 167 ? -7.135 -17.282 -3.822 1.00 92.69 167 GLN A C 1
ATOM 1264 O O . GLN A 1 167 ? -8.207 -17.800 -3.502 1.00 92.69 167 GLN A O 1
ATOM 1269 N N . ARG A 1 168 ? -6.128 -17.990 -4.351 1.00 93.31 168 ARG A N 1
ATOM 1270 C CA . ARG A 1 168 ? -6.186 -19.428 -4.673 1.00 93.31 168 ARG A CA 1
ATOM 1271 C C . ARG A 1 168 ? -5.591 -20.339 -3.602 1.00 93.31 168 ARG A C 1
ATOM 1273 O O . ARG A 1 168 ? -5.806 -21.541 -3.697 1.00 93.31 168 ARG A O 1
ATOM 1280 N N . SER A 1 169 ? -4.852 -19.798 -2.638 1.00 96.56 169 SER A N 1
ATOM 1281 C CA . SER A 1 169 ? -4.218 -20.578 -1.577 1.00 96.56 169 SER A CA 1
ATOM 1282 C C . SER A 1 169 ? -5.256 -21.262 -0.692 1.00 96.56 169 SER A C 1
ATOM 1284 O O . SER A 1 169 ? -6.141 -20.596 -0.153 1.00 96.56 169 SER A O 1
ATOM 1286 N N . ASN A 1 170 ? -5.127 -22.579 -0.533 1.00 95.88 170 ASN A N 1
ATOM 1287 C CA . ASN A 1 170 ? -5.921 -23.355 0.416 1.00 95.88 170 ASN A CA 1
ATOM 1288 C C . ASN A 1 170 ? -5.492 -23.095 1.865 1.00 95.88 170 ASN A C 1
ATOM 1290 O O . ASN A 1 170 ? -6.328 -23.214 2.759 1.00 95.88 170 ASN A O 1
ATOM 1294 N N . ASP A 1 171 ? -4.233 -22.700 2.084 1.00 95.50 171 ASP A N 1
ATOM 1295 C CA . ASP A 1 171 ? -3.752 -22.281 3.395 1.00 95.50 171 ASP A CA 1
ATOM 1296 C C . ASP A 1 171 ? -4.512 -21.041 3.864 1.00 95.50 171 ASP A C 1
ATOM 1298 O O . ASP A 1 171 ? -4.520 -19.990 3.206 1.00 95.50 171 ASP A O 1
ATOM 1302 N N . ALA A 1 172 ? -5.165 -21.186 5.015 1.00 92.31 172 ALA A N 1
ATOM 1303 C CA . ALA A 1 172 ? -6.023 -20.159 5.558 1.00 92.31 172 ALA A CA 1
ATOM 1304 C C . ALA A 1 172 ? -5.253 -18.901 5.963 1.00 92.31 172 ALA A C 1
ATOM 1306 O O . ALA A 1 172 ? -5.863 -17.841 5.995 1.00 92.31 172 ALA A O 1
ATOM 1307 N N . ASP A 1 173 ? -3.957 -18.952 6.241 1.00 92.88 173 ASP A N 1
ATOM 1308 C CA . ASP A 1 173 ? -3.191 -17.815 6.752 1.00 92.88 173 ASP A CA 1
ATOM 1309 C C . ASP A 1 173 ? -2.273 -17.173 5.703 1.00 92.88 173 ASP A C 1
ATOM 1311 O O . ASP A 1 173 ? -1.533 -16.233 6.011 1.00 92.88 173 ASP A O 1
ATOM 1315 N N . ALA A 1 174 ? -2.391 -17.591 4.437 1.00 94.31 174 ALA A N 1
ATOM 1316 C CA . ALA A 1 174 ? -1.575 -17.119 3.320 1.00 94.31 174 ALA A CA 1
ATOM 1317 C C . ALA A 1 174 ? -1.476 -15.589 3.186 1.00 94.31 174 ALA A C 1
ATOM 1319 O O . ALA A 1 174 ? -0.398 -15.078 2.882 1.00 94.31 174 ALA A O 1
ATOM 1320 N N . LEU A 1 175 ? -2.552 -14.826 3.419 1.00 95.44 175 LEU A N 1
ATOM 1321 C CA . LEU A 1 175 ? -2.497 -13.361 3.329 1.00 95.44 175 LEU A CA 1
ATOM 1322 C C . LEU A 1 175 ? -1.614 -12.773 4.434 1.00 95.44 175 LEU A C 1
ATOM 1324 O O . LEU A 1 175 ? -0.672 -12.042 4.137 1.00 95.44 175 LEU A O 1
ATOM 1328 N N . SER A 1 176 ? -1.892 -13.083 5.700 1.00 93.69 176 SER A N 1
ATOM 1329 C CA . SER A 1 176 ? -1.108 -12.551 6.822 1.00 93.69 176 SER A CA 1
ATOM 1330 C C . SER A 1 176 ? 0.344 -13.032 6.774 1.00 93.69 176 SER A C 1
ATOM 1332 O O . SER A 1 176 ? 1.258 -12.245 7.022 1.00 93.69 176 SER A O 1
ATOM 1334 N N . MET A 1 177 ? 0.559 -14.283 6.368 1.00 92.69 177 MET A N 1
ATOM 1335 C CA . MET A 1 177 ? 1.855 -14.923 6.171 1.00 92.69 177 MET A CA 1
ATOM 1336 C C . MET A 1 177 ? 2.693 -14.194 5.117 1.00 92.69 177 MET A C 1
ATOM 1338 O O . MET A 1 177 ? 3.784 -13.702 5.419 1.00 92.69 177 MET A O 1
ATOM 1342 N N . LEU A 1 178 ? 2.169 -14.054 3.895 1.00 93.31 178 LEU A N 1
ATOM 1343 C CA . LEU A 1 178 ? 2.879 -13.403 2.795 1.00 93.31 178 LEU A CA 1
ATOM 1344 C C . LEU A 1 178 ? 3.103 -11.922 3.063 1.00 93.31 178 LEU A C 1
ATOM 1346 O O . LEU A 1 178 ? 4.203 -11.427 2.828 1.00 93.31 178 LEU A O 1
ATOM 1350 N N . MET A 1 179 ? 2.104 -11.212 3.593 1.00 93.56 179 MET A N 1
ATOM 1351 C CA . MET A 1 179 ? 2.271 -9.797 3.918 1.00 93.56 179 MET A CA 1
ATOM 1352 C C . MET A 1 179 ? 3.322 -9.586 5.011 1.00 93.56 179 MET A C 1
ATOM 1354 O O . MET A 1 179 ? 4.104 -8.644 4.915 1.00 93.56 179 MET A O 1
ATOM 1358 N N . SER A 1 180 ? 3.396 -10.466 6.013 1.00 90.56 180 SER A N 1
ATOM 1359 C CA . SER A 1 180 ? 4.421 -10.407 7.067 1.00 90.56 180 SER A CA 1
ATOM 1360 C C . SER A 1 180 ? 5.813 -10.741 6.542 1.00 90.56 180 SER A C 1
ATOM 1362 O O . SER A 1 180 ? 6.795 -10.111 6.932 1.00 90.56 180 SER A O 1
ATOM 1364 N N . PHE A 1 181 ? 5.904 -11.709 5.630 1.00 89.06 181 PHE A N 1
ATOM 1365 C CA . PHE A 1 181 ? 7.161 -12.064 4.988 1.00 89.06 181 PHE A CA 1
ATOM 1366 C C . PHE A 1 181 ? 7.677 -10.928 4.098 1.00 89.06 181 PHE A C 1
ATOM 1368 O O . PHE A 1 181 ? 8.823 -10.508 4.255 1.00 89.06 181 PHE A O 1
ATOM 1375 N N . MET A 1 182 ? 6.823 -10.366 3.234 1.00 88.62 182 MET A N 1
ATOM 1376 C CA . MET A 1 182 ? 7.163 -9.214 2.389 1.00 88.62 182 MET A CA 1
ATOM 1377 C C . MET A 1 182 ? 7.510 -7.976 3.214 1.00 88.62 182 MET A C 1
ATOM 1379 O O . MET A 1 182 ? 8.402 -7.231 2.829 1.00 88.62 182 MET A O 1
ATOM 1383 N N . TYR A 1 183 ? 6.858 -7.788 4.364 1.00 86.62 183 TYR A N 1
ATOM 1384 C CA . TYR A 1 183 ? 7.172 -6.698 5.282 1.00 86.62 183 TYR A CA 1
ATOM 1385 C C . TYR A 1 183 ? 8.627 -6.728 5.760 1.00 86.62 183 TYR A C 1
ATOM 1387 O O . TYR A 1 183 ? 9.285 -5.698 5.799 1.00 86.62 183 TYR A O 1
ATOM 1395 N N . ASN A 1 184 ? 9.136 -7.913 6.104 1.00 83.19 184 ASN A N 1
ATOM 1396 C CA . ASN A 1 184 ? 10.497 -8.059 6.613 1.00 83.19 184 ASN A CA 1
ATOM 1397 C C . ASN A 1 184 ? 11.552 -8.198 5.507 1.00 83.19 184 ASN A C 1
ATOM 1399 O O . ASN A 1 184 ? 12.681 -7.744 5.666 1.00 83.19 184 ASN A O 1
ATOM 1403 N N . ARG A 1 185 ? 11.214 -8.898 4.419 1.00 79.06 185 ARG A N 1
ATOM 1404 C CA . ARG A 1 185 ? 12.173 -9.323 3.385 1.00 79.06 185 ARG A CA 1
ATOM 1405 C C . ARG A 1 185 ? 12.100 -8.533 2.092 1.00 79.06 185 ARG A C 1
ATOM 1407 O O . ARG A 1 185 ? 12.924 -8.746 1.205 1.00 79.06 185 ARG A O 1
ATOM 1414 N N . GLY A 1 186 ? 11.120 -7.651 1.986 1.00 82.31 186 GLY A N 1
ATOM 1415 C CA . GLY A 1 186 ? 10.754 -6.997 0.749 1.00 82.31 186 GLY A CA 1
ATOM 1416 C C . GLY A 1 186 ? 9.877 -7.892 -0.141 1.00 82.31 186 GLY A C 1
ATOM 1417 O O . GLY A 1 186 ? 9.913 -9.125 -0.045 1.00 82.31 186 GLY A O 1
ATOM 1418 N N . PRO A 1 187 ? 9.090 -7.297 -1.051 1.00 83.38 187 PRO A N 1
ATOM 1419 C CA . PRO A 1 187 ? 8.141 -8.039 -1.883 1.00 83.38 187 PRO A CA 1
ATOM 1420 C C . PRO A 1 187 ? 8.788 -9.069 -2.818 1.00 83.38 187 PRO A C 1
ATOM 1422 O O . PRO A 1 187 ? 8.292 -10.190 -2.950 1.00 83.38 187 PRO A O 1
ATOM 1425 N N . TYR A 1 188 ? 9.937 -8.734 -3.414 1.00 78.56 188 TYR A N 1
ATOM 1426 C CA . TYR A 1 188 ? 10.649 -9.623 -4.341 1.00 78.56 188 TYR A CA 1
ATOM 1427 C C . TYR A 1 188 ? 11.074 -10.945 -3.700 1.00 78.56 188 TYR A C 1
ATOM 1429 O O . TYR A 1 188 ? 11.035 -11.984 -4.352 1.00 78.56 188 TYR A O 1
ATOM 1437 N N . ALA A 1 189 ? 11.377 -10.942 -2.399 1.00 80.94 189 ALA A N 1
ATOM 1438 C CA . ALA A 1 189 ? 11.706 -12.169 -1.691 1.00 80.94 189 ALA A CA 1
ATOM 1439 C C . ALA A 1 189 ? 10.537 -13.163 -1.686 1.00 80.94 189 ALA A C 1
ATOM 1441 O O . ALA A 1 189 ? 10.773 -14.361 -1.768 1.00 80.94 189 ALA A O 1
ATOM 1442 N N . ALA A 1 190 ? 9.285 -12.702 -1.607 1.00 84.38 190 ALA A N 1
ATOM 1443 C CA . ALA A 1 190 ? 8.122 -13.587 -1.694 1.00 84.38 190 ALA A CA 1
ATOM 1444 C C . ALA A 1 190 ? 7.911 -14.092 -3.128 1.00 84.38 190 ALA A C 1
ATOM 1446 O O . ALA A 1 190 ? 7.652 -15.279 -3.338 1.00 84.38 190 ALA A O 1
ATOM 1447 N N . LYS A 1 191 ? 8.080 -13.203 -4.116 1.00 81.12 191 LYS A N 1
ATOM 1448 C CA . LYS A 1 191 ? 7.995 -13.534 -5.547 1.00 81.12 191 LYS A CA 1
ATOM 1449 C C . LYS A 1 191 ? 8.988 -14.636 -5.939 1.00 81.12 191 LYS A C 1
ATOM 1451 O O . LYS A 1 191 ? 8.595 -15.603 -6.589 1.00 81.12 191 LYS A O 1
ATOM 1456 N N . ASP A 1 192 ? 10.229 -14.556 -5.467 1.00 81.69 192 ASP A N 1
ATOM 1457 C CA . ASP A 1 192 ? 11.291 -15.527 -5.776 1.00 81.69 192 ASP A CA 1
ATOM 1458 C C . ASP A 1 192 ? 11.115 -16.900 -5.094 1.00 81.69 192 ASP A C 1
ATOM 1460 O O . ASP A 1 192 ? 11.850 -17.848 -5.394 1.00 81.69 192 ASP A O 1
ATOM 1464 N N . GLN A 1 193 ? 10.139 -17.024 -4.189 1.00 84.38 193 GLN A N 1
ATOM 1465 C CA . GLN A 1 193 ? 9.821 -18.254 -3.463 1.00 84.38 193 GLN A CA 1
ATOM 1466 C C . GLN A 1 193 ? 8.576 -18.912 -4.065 1.00 84.38 193 GLN A C 1
ATOM 1468 O O . GLN A 1 193 ? 8.696 -19.871 -4.828 1.00 84.38 193 GLN A O 1
ATOM 1473 N N . VAL A 1 194 ? 7.392 -18.346 -3.813 1.00 86.00 194 VAL A N 1
ATOM 1474 C CA . VAL A 1 194 ? 6.110 -18.989 -4.153 1.00 86.00 194 VAL A CA 1
ATOM 1475 C C . VAL A 1 194 ? 5.648 -18.730 -5.588 1.00 86.00 194 VAL A C 1
ATOM 1477 O O . VAL A 1 194 ? 4.810 -19.465 -6.101 1.00 86.00 194 VAL A O 1
ATOM 1480 N N . LEU A 1 195 ? 6.207 -17.718 -6.264 1.00 83.31 195 LEU A N 1
ATOM 1481 C CA . LEU A 1 195 ? 5.839 -17.352 -7.641 1.00 83.31 195 LEU A CA 1
ATOM 1482 C C . LEU A 1 195 ? 6.935 -17.689 -8.658 1.00 83.31 195 LEU A C 1
ATOM 1484 O O . LEU A 1 195 ? 6.846 -17.279 -9.814 1.00 83.31 195 LEU A O 1
ATOM 1488 N N . ARG A 1 196 ? 7.969 -18.438 -8.248 1.00 79.56 196 ARG A N 1
ATOM 1489 C CA . ARG A 1 196 ? 9.169 -18.698 -9.059 1.00 79.56 196 ARG A CA 1
ATOM 1490 C C . ARG A 1 196 ? 8.877 -19.404 -10.383 1.00 79.56 196 ARG A C 1
ATOM 1492 O O . ARG A 1 196 ? 9.541 -19.126 -11.373 1.00 79.56 196 ARG A O 1
ATOM 1499 N N . THR A 1 197 ? 7.936 -20.346 -10.385 1.00 76.88 197 THR A N 1
ATOM 1500 C CA . THR A 1 197 ? 7.442 -21.045 -11.582 1.00 76.88 197 THR A CA 1
ATOM 1501 C C . THR A 1 197 ? 5.974 -21.421 -11.385 1.00 76.88 197 THR A C 1
ATOM 1503 O O . THR A 1 197 ? 5.529 -21.556 -10.246 1.00 76.88 197 THR A O 1
ATOM 1506 N N . GLN A 1 198 ? 5.238 -21.687 -12.472 1.00 79.00 198 GLN A N 1
ATOM 1507 C CA . GLN A 1 198 ? 3.853 -22.177 -12.382 1.00 79.00 198 GLN A CA 1
ATOM 1508 C C . GLN A 1 198 ? 3.745 -23.474 -11.561 1.00 79.00 198 GLN A C 1
ATOM 1510 O O . GLN A 1 198 ? 2.829 -23.618 -10.765 1.00 79.00 198 GLN A O 1
ATOM 1515 N N . ALA A 1 199 ? 4.706 -24.397 -11.689 1.00 82.31 199 ALA A N 1
ATOM 1516 C CA . ALA A 1 199 ? 4.690 -25.649 -10.928 1.00 82.31 199 ALA A CA 1
ATOM 1517 C C . ALA A 1 199 ? 4.837 -25.428 -9.412 1.00 82.31 199 ALA A C 1
ATOM 1519 O O . ALA A 1 199 ? 4.242 -26.159 -8.627 1.00 82.31 199 ALA A O 1
ATOM 1520 N N . ILE A 1 200 ? 5.625 -24.428 -9.000 1.00 86.62 200 ILE A N 1
ATOM 1521 C CA . ILE A 1 200 ? 5.761 -24.058 -7.586 1.00 86.62 200 ILE A CA 1
ATOM 1522 C C . ILE A 1 200 ? 4.509 -23.329 -7.117 1.00 86.62 200 ILE A C 1
ATOM 1524 O O . ILE A 1 200 ? 3.988 -23.676 -6.066 1.00 86.62 200 ILE A O 1
ATOM 1528 N N . PHE A 1 201 ? 3.993 -22.392 -7.915 1.00 86.69 201 PHE A N 1
ATOM 1529 C CA . PHE A 1 201 ? 2.722 -21.729 -7.639 1.00 86.69 201 PHE A CA 1
ATOM 1530 C C . PHE A 1 201 ? 1.618 -22.763 -7.380 1.00 86.69 201 PHE A C 1
ATOM 1532 O O . PHE A 1 201 ? 0.998 -22.733 -6.322 1.00 86.69 201 PHE A O 1
ATOM 1539 N N . ASP A 1 202 ? 1.423 -23.708 -8.306 1.00 86.31 202 ASP A N 1
ATOM 1540 C CA . ASP A 1 202 ? 0.378 -24.735 -8.237 1.00 86.31 202 ASP A CA 1
ATOM 1541 C C . ASP A 1 202 ? 0.561 -25.672 -7.039 1.00 86.31 202 ASP A C 1
ATOM 1543 O O . ASP A 1 202 ? -0.417 -26.042 -6.392 1.00 86.31 202 ASP A O 1
ATOM 1547 N N . HIS A 1 203 ? 1.809 -26.040 -6.725 1.00 93.56 203 HIS A N 1
ATOM 1548 C CA . HIS A 1 203 ? 2.128 -26.821 -5.528 1.00 93.56 203 HIS A CA 1
ATOM 1549 C C . HIS A 1 203 ? 1.745 -26.059 -4.259 1.00 93.56 203 HIS A C 1
ATOM 1551 O O . HIS A 1 203 ? 1.045 -26.588 -3.404 1.00 93.56 203 HIS A O 1
ATOM 1557 N N . CYS A 1 204 ? 2.165 -24.802 -4.159 1.00 94.69 204 CYS A N 1
ATOM 1558 C CA . CYS A 1 204 ? 2.024 -24.007 -2.949 1.00 94.69 204 CYS A CA 1
ATOM 1559 C C . CYS A 1 204 ? 0.585 -23.581 -2.672 1.00 94.69 204 CYS A C 1
ATOM 1561 O O . CYS A 1 204 ? 0.150 -23.659 -1.530 1.00 94.69 204 CYS A O 1
ATOM 1563 N N . VAL A 1 205 ? -0.198 -23.214 -3.692 1.00 95.06 205 VAL A N 1
ATOM 1564 C CA . VAL A 1 205 ? -1.622 -22.903 -3.476 1.00 95.06 205 VAL A CA 1
ATOM 1565 C C . VAL A 1 205 ? -2.436 -24.131 -3.054 1.00 95.06 205 VAL A C 1
ATOM 1567 O O . VAL A 1 205 ? -3.509 -23.974 -2.478 1.00 95.06 205 VAL A O 1
ATOM 1570 N N . ALA A 1 206 ? -1.948 -25.345 -3.332 1.00 96.06 206 ALA A N 1
ATOM 1571 C CA . ALA A 1 206 ? -2.623 -26.582 -2.955 1.00 96.06 206 ALA A CA 1
ATOM 1572 C C . ALA A 1 206 ? -2.385 -26.992 -1.492 1.00 96.06 206 ALA A C 1
ATOM 1574 O O . ALA A 1 206 ? -3.140 -27.825 -0.989 1.00 96.06 206 ALA A O 1
ATOM 1575 N N . ILE A 1 207 ? -1.378 -26.425 -0.817 1.00 96.62 207 ILE A N 1
ATOM 1576 C CA . ILE A 1 207 ? -1.103 -26.694 0.598 1.00 96.62 207 ILE A CA 1
ATOM 1577 C C . ILE A 1 207 ? -2.238 -26.117 1.450 1.00 96.62 207 ILE A C 1
ATOM 1579 O O . ILE A 1 207 ? -2.600 -24.955 1.290 1.00 96.62 207 ILE A O 1
ATOM 1583 N N . GLU A 1 208 ? -2.825 -26.950 2.310 1.00 94.44 208 GLU A N 1
ATOM 1584 C CA . GLU A 1 208 ? -3.997 -26.595 3.126 1.00 94.44 208 GLU A CA 1
ATOM 1585 C C . GLU A 1 208 ? -3.626 -25.987 4.487 1.00 94.44 208 GLU A C 1
ATOM 1587 O O . GLU A 1 208 ? -4.388 -25.182 5.015 1.00 94.44 208 GLU A O 1
ATOM 1592 N N . GLU A 1 209 ? -2.478 -26.367 5.050 1.00 89.56 209 GLU A N 1
ATOM 1593 C CA . GLU A 1 209 ? -1.967 -25.899 6.344 1.00 89.56 209 GLU A CA 1
ATOM 1594 C C . GLU A 1 209 ? -0.431 -25.918 6.326 1.00 89.56 209 GLU A C 1
ATOM 1596 O O . GLU A 1 209 ? 0.174 -26.724 5.608 1.00 89.56 209 GLU A O 1
ATOM 1601 N N . ASP A 1 210 ? 0.183 -25.065 7.147 1.00 87.81 210 ASP A N 1
ATOM 1602 C CA . ASP A 1 210 ? 1.632 -24.948 7.337 1.00 87.81 210 ASP A CA 1
ATOM 1603 C C . ASP A 1 210 ? 2.400 -24.695 6.018 1.00 87.81 210 ASP A C 1
ATOM 1605 O O . ASP A 1 210 ? 3.484 -25.245 5.779 1.00 87.81 210 ASP A O 1
ATOM 1609 N N . LEU A 1 211 ? 1.846 -23.864 5.123 1.00 91.62 211 LEU A N 1
ATOM 1610 C CA . LEU A 1 211 ? 2.473 -23.495 3.846 1.00 91.62 211 LEU A CA 1
ATOM 1611 C C . LEU A 1 211 ? 3.921 -22.998 4.014 1.00 91.62 211 LEU A C 1
ATOM 1613 O O . LEU A 1 211 ? 4.789 -23.294 3.187 1.00 91.62 211 LEU A O 1
ATOM 1617 N N . GLU A 1 212 ? 4.223 -22.276 5.089 1.00 87.88 212 GLU A N 1
ATOM 1618 C CA . GLU A 1 212 ? 5.563 -21.775 5.399 1.00 87.88 212 GLU A CA 1
ATOM 1619 C C . GLU A 1 212 ? 6.558 -22.859 5.850 1.00 87.88 212 GLU A C 1
ATOM 1621 O O . GLU A 1 212 ? 7.764 -22.601 5.984 1.00 87.88 212 GLU A O 1
ATOM 1626 N N . ASP A 1 213 ? 6.077 -24.077 6.102 1.00 87.62 213 ASP A N 1
ATOM 1627 C CA . ASP A 1 213 ? 6.887 -25.247 6.415 1.00 87.62 213 ASP A CA 1
ATOM 1628 C C . ASP A 1 213 ? 7.233 -26.110 5.190 1.00 87.62 213 ASP A C 1
ATOM 1630 O O . ASP A 1 213 ? 8.154 -26.939 5.277 1.00 87.62 213 ASP A O 1
ATOM 1634 N N . ASP A 1 214 ? 6.594 -25.880 4.042 1.00 90.94 214 ASP A N 1
ATOM 1635 C CA . ASP A 1 214 ? 6.892 -26.584 2.798 1.00 90.94 214 ASP A CA 1
ATOM 1636 C C . ASP A 1 214 ? 8.191 -26.068 2.141 1.00 90.94 214 ASP A C 1
ATOM 1638 O O . ASP A 1 214 ? 8.346 -24.894 1.803 1.00 90.94 214 ASP A O 1
ATOM 1642 N N . TRP A 1 215 ? 9.151 -26.975 1.927 1.00 86.56 215 TRP A N 1
ATOM 1643 C CA . TRP A 1 215 ? 10.476 -26.663 1.367 1.00 86.56 215 TRP A CA 1
ATOM 1644 C C . TRP A 1 215 ? 10.473 -26.299 -0.123 1.00 86.56 215 TRP A C 1
ATOM 1646 O O . TRP A 1 215 ? 11.461 -25.758 -0.626 1.00 86.56 215 TRP A O 1
ATOM 1656 N N . THR A 1 216 ? 9.402 -26.634 -0.837 1.00 88.12 216 THR A N 1
ATOM 1657 C CA . THR A 1 216 ? 9.182 -26.232 -2.229 1.00 88.12 216 THR A CA 1
ATOM 1658 C C . THR A 1 216 ? 8.688 -24.792 -2.286 1.00 88.12 216 THR A C 1
ATOM 1660 O O . THR A 1 216 ? 9.067 -24.069 -3.208 1.00 88.12 216 THR A O 1
ATOM 1663 N N . CYS A 1 217 ? 7.901 -24.381 -1.287 1.00 89.00 217 CYS A N 1
ATOM 1664 C CA . CYS A 1 217 ? 7.304 -23.053 -1.192 1.00 89.00 217 CYS A CA 1
ATOM 1665 C C . CYS A 1 217 ? 8.229 -22.014 -0.586 1.00 89.00 217 CYS A C 1
ATOM 1667 O O . CYS A 1 217 ? 8.354 -20.933 -1.150 1.00 89.00 217 CYS A O 1
ATOM 1669 N N . PHE A 1 218 ? 8.906 -22.340 0.516 1.00 86.44 218 PHE A N 1
ATOM 1670 C CA . PHE A 1 218 ? 9.809 -21.421 1.196 1.00 86.44 218 PHE A CA 1
ATOM 1671 C C . PHE A 1 218 ? 11.145 -22.088 1.512 1.00 86.44 218 PHE A C 1
ATOM 1673 O O . PHE A 1 218 ? 11.246 -23.066 2.258 1.00 86.44 218 PHE A O 1
ATOM 1680 N N . GLN A 1 219 ? 12.223 -21.511 0.985 1.00 77.88 219 GLN A N 1
ATOM 1681 C CA . GLN A 1 219 ? 13.571 -21.881 1.394 1.00 77.88 219 GLN A CA 1
ATOM 1682 C C . GLN A 1 219 ? 13.833 -21.381 2.815 1.00 77.88 219 GLN A C 1
ATOM 1684 O O . GLN A 1 219 ? 14.004 -20.185 3.052 1.00 77.88 219 GLN A O 1
ATOM 1689 N N . LYS A 1 220 ? 13.901 -22.311 3.770 1.00 65.38 220 LYS A N 1
ATOM 1690 C CA . LYS A 1 220 ? 14.151 -21.988 5.178 1.00 65.38 220 LYS A CA 1
ATOM 1691 C C . LYS A 1 220 ? 15.590 -21.504 5.359 1.00 65.38 220 LYS A C 1
ATOM 1693 O O . LYS A 1 220 ? 16.531 -22.298 5.373 1.00 65.38 220 LYS A O 1
ATOM 1698 N N . GLN A 1 221 ? 15.761 -20.198 5.518 1.00 60.69 221 GLN A N 1
ATOM 1699 C CA . GLN A 1 221 ? 16.989 -19.606 6.042 1.00 60.69 221 GLN A CA 1
ATOM 1700 C C . GLN A 1 221 ? 16.822 -19.433 7.559 1.00 60.69 221 GLN A C 1
ATOM 1702 O O . GLN A 1 221 ? 15.747 -19.075 8.029 1.00 60.69 221 GLN A O 1
ATOM 1707 N N . ASN A 1 222 ? 17.849 -19.736 8.361 1.00 56.31 222 ASN A N 1
ATOM 1708 C CA . ASN A 1 222 ? 17.778 -19.567 9.820 1.00 56.31 222 ASN A CA 1
ATOM 1709 C C . ASN A 1 222 ? 18.010 -18.096 10.197 1.00 56.31 222 ASN A C 1
ATOM 1711 O O . ASN A 1 222 ? 19.033 -17.740 10.782 1.00 56.31 222 ASN A O 1
ATOM 1715 N N . ASP A 1 223 ? 17.091 -17.238 9.779 1.00 61.41 223 ASP A N 1
ATOM 1716 C CA . ASP A 1 223 ? 17.214 -15.793 9.850 1.00 61.41 223 ASP A CA 1
ATOM 1717 C C . ASP A 1 223 ? 15.892 -15.124 10.270 1.00 61.41 223 ASP A C 1
ATOM 1719 O O . ASP A 1 223 ? 14.881 -15.792 10.494 1.00 61.41 223 ASP A O 1
ATOM 1723 N N . PHE A 1 224 ? 15.909 -13.803 10.469 1.00 60.91 224 PHE A N 1
ATOM 1724 C CA . PHE A 1 224 ? 14.776 -13.073 11.051 1.00 60.91 224 PHE A CA 1
ATOM 1725 C C . PHE A 1 224 ? 13.487 -13.192 10.218 1.00 60.91 224 PHE A C 1
ATOM 1727 O O . PHE A 1 224 ? 12.427 -13.454 10.784 1.00 60.91 224 PHE A O 1
ATOM 1734 N N . GLY A 1 225 ? 13.569 -13.098 8.888 1.00 58.88 225 GLY A N 1
ATOM 1735 C CA . GLY A 1 225 ? 12.393 -13.183 8.008 1.00 58.88 225 GLY A CA 1
ATOM 1736 C C . GLY A 1 225 ? 11.672 -14.525 8.008 1.00 58.88 225 GLY A C 1
ATOM 1737 O O . GLY A 1 225 ? 10.447 -14.547 7.915 1.00 58.88 225 GLY A O 1
ATOM 1738 N N . ALA A 1 226 ? 12.384 -15.635 8.222 1.00 64.75 226 ALA A N 1
ATOM 1739 C CA . ALA A 1 226 ? 11.752 -16.944 8.390 1.00 64.75 226 ALA A CA 1
ATOM 1740 C C . ALA A 1 226 ? 10.946 -17.075 9.700 1.00 64.75 226 ALA A C 1
ATOM 1742 O O . ALA A 1 226 ? 10.184 -18.026 9.858 1.00 64.75 226 ALA A O 1
ATOM 1743 N N . ARG A 1 227 ? 11.091 -16.137 10.650 1.00 73.25 227 ARG A N 1
ATOM 1744 C CA . ARG A 1 227 ? 10.269 -16.086 11.871 1.00 73.25 227 ARG A CA 1
ATOM 1745 C C . ARG A 1 227 ? 9.012 -15.245 11.684 1.00 73.25 227 ARG A C 1
ATOM 1747 O O . ARG A 1 227 ? 7.964 -15.627 12.187 1.00 73.25 227 ARG A O 1
ATOM 1754 N N . TYR A 1 228 ? 9.100 -14.145 10.938 1.00 80.75 228 TYR A N 1
ATOM 1755 C CA . TYR A 1 228 ? 7.983 -13.221 10.698 1.00 80.75 228 TYR A CA 1
ATOM 1756 C C . TYR A 1 228 ? 6.801 -13.888 10.007 1.00 80.75 228 TYR A C 1
ATOM 1758 O O . TYR A 1 228 ? 5.653 -13.634 10.362 1.00 80.75 228 TYR A O 1
ATOM 1766 N N . ILE A 1 229 ? 7.112 -14.775 9.062 1.00 85.44 229 ILE A N 1
ATOM 1767 C CA . ILE A 1 229 ? 6.133 -15.560 8.317 1.00 85.44 229 ILE A CA 1
ATOM 1768 C C . ILE A 1 229 ? 5.255 -16.446 9.222 1.00 85.44 229 ILE A C 1
ATOM 1770 O O . ILE A 1 229 ? 4.147 -16.769 8.826 1.00 85.44 229 ILE A O 1
ATOM 1774 N N . ARG A 1 230 ? 5.708 -16.771 10.446 1.00 84.25 230 ARG A N 1
ATOM 1775 C CA . ARG A 1 230 ? 4.956 -17.545 11.458 1.00 84.25 230 ARG A CA 1
ATOM 1776 C C . ARG A 1 230 ? 4.444 -16.687 12.605 1.00 84.25 230 ARG A C 1
ATOM 1778 O O . ARG A 1 230 ? 3.268 -16.699 12.935 1.00 84.25 230 ARG A O 1
ATOM 1785 N N . GLN A 1 231 ? 5.337 -15.903 13.209 1.00 85.88 231 GLN A N 1
ATOM 1786 C CA . GLN A 1 231 ? 5.072 -15.207 14.468 1.00 85.88 231 GLN A CA 1
ATOM 1787 C C . GLN A 1 231 ? 3.916 -14.218 14.357 1.00 85.88 231 GLN A C 1
ATOM 1789 O O . GLN A 1 231 ? 3.095 -14.150 15.269 1.00 85.88 231 GLN A O 1
ATOM 1794 N N . ILE A 1 232 ? 3.846 -13.457 13.259 1.00 89.56 232 ILE A N 1
ATOM 1795 C CA . ILE A 1 232 ? 2.769 -12.485 13.088 1.00 89.56 232 ILE A CA 1
ATOM 1796 C C . ILE A 1 232 ? 1.425 -13.197 12.874 1.00 89.56 232 ILE A C 1
ATOM 1798 O O . ILE A 1 232 ? 0.501 -12.888 13.629 1.00 89.56 232 ILE A O 1
ATOM 1802 N N . PRO A 1 233 ? 1.283 -14.159 11.939 1.00 90.75 233 PRO A N 1
ATOM 1803 C CA . PRO A 1 233 ? 0.054 -14.948 11.819 1.00 90.75 233 PRO A CA 1
ATOM 1804 C C . PRO A 1 233 ? -0.362 -15.652 13.121 1.00 90.75 233 PRO A C 1
ATOM 1806 O O . PRO A 1 233 ? -1.491 -15.469 13.573 1.00 90.75 233 PRO A O 1
ATOM 1809 N N . ASP A 1 234 ? 0.553 -16.351 13.800 1.00 91.19 234 ASP A N 1
ATOM 1810 C CA . ASP A 1 234 ? 0.268 -17.105 15.032 1.00 91.19 234 ASP A CA 1
ATOM 1811 C C . ASP A 1 234 ? -0.271 -16.215 16.159 1.00 91.19 234 ASP A C 1
ATOM 1813 O O . ASP A 1 234 ? -1.272 -16.523 16.824 1.00 91.19 234 ASP A O 1
ATOM 1817 N N . VAL A 1 235 ? 0.395 -15.082 16.394 1.00 92.12 235 VAL A N 1
ATOM 1818 C CA . VAL A 1 235 ? -0.014 -14.123 17.423 1.00 92.12 235 VAL A CA 1
ATOM 1819 C C . VAL A 1 235 ? -1.309 -13.428 17.005 1.00 92.12 235 VAL A C 1
ATOM 1821 O O . VAL A 1 235 ? -2.204 -13.276 17.839 1.00 92.12 235 VAL A O 1
ATOM 1824 N N . THR A 1 236 ? -1.472 -13.081 15.726 1.00 94.06 236 THR A N 1
ATOM 1825 C CA . THR A 1 236 ? -2.724 -12.521 15.188 1.00 94.06 236 THR A CA 1
ATOM 1826 C C . THR A 1 236 ? -3.898 -13.467 15.419 1.00 94.06 236 THR A C 1
ATOM 1828 O O . THR A 1 236 ? -4.929 -13.042 15.947 1.00 94.06 236 THR A O 1
ATOM 1831 N N . ASN A 1 237 ? -3.738 -14.754 15.112 1.00 92.50 237 ASN A N 1
ATOM 1832 C CA . ASN A 1 237 ? -4.746 -15.788 15.325 1.00 92.50 237 ASN A CA 1
ATOM 1833 C C . ASN A 1 237 ? -5.064 -15.966 16.811 1.00 92.50 237 ASN A C 1
ATOM 1835 O O . ASN A 1 237 ? -6.235 -15.978 17.201 1.00 92.50 237 ASN A O 1
ATOM 1839 N N . THR A 1 238 ? -4.039 -16.013 17.664 1.00 93.38 238 THR A N 1
ATOM 1840 C CA . THR A 1 238 ? -4.202 -16.107 19.123 1.00 93.38 238 THR A CA 1
ATOM 1841 C C . THR A 1 238 ? -5.001 -14.925 19.678 1.00 93.38 238 THR A C 1
ATOM 1843 O O . THR A 1 238 ? -5.958 -15.112 20.435 1.00 93.38 238 THR A O 1
ATOM 1846 N N . LEU A 1 239 ? -4.649 -13.700 19.277 1.00 93.25 239 LEU A N 1
ATOM 1847 C CA . LEU A 1 239 ? -5.335 -12.481 19.701 1.00 93.25 239 LEU A CA 1
ATOM 1848 C C . LEU A 1 239 ? -6.764 -12.412 19.149 1.00 93.25 239 LEU A C 1
ATOM 1850 O O . LEU A 1 239 ? -7.683 -12.051 19.883 1.00 93.25 239 LEU A O 1
ATOM 1854 N N . THR A 1 240 ? -6.976 -12.822 17.898 1.00 92.50 240 THR A N 1
ATOM 1855 C CA . THR A 1 240 ? -8.301 -12.863 17.263 1.00 92.50 240 THR A CA 1
ATOM 1856 C C . THR A 1 240 ? -9.218 -13.869 17.959 1.00 92.50 240 THR A C 1
ATOM 1858 O O . THR A 1 240 ? -10.383 -13.573 18.226 1.00 92.50 240 THR A O 1
ATOM 1861 N N . LEU A 1 241 ? -8.706 -15.051 18.318 1.00 91.50 241 LEU A N 1
ATOM 1862 C CA . LEU A 1 241 ? -9.447 -16.040 19.102 1.00 91.50 241 LEU A CA 1
ATOM 1863 C C . LEU A 1 241 ? -9.783 -15.510 20.499 1.00 91.50 241 LEU A C 1
ATOM 1865 O O . LEU A 1 241 ? -10.928 -15.629 20.937 1.00 91.50 241 LEU A O 1
ATOM 1869 N N . ALA A 1 242 ? -8.831 -14.860 21.172 1.00 91.25 242 ALA A N 1
ATOM 1870 C CA . ALA A 1 242 ? -9.078 -14.222 22.461 1.00 91.25 242 ALA A CA 1
ATOM 1871 C C . ALA A 1 242 ? -10.126 -13.096 22.359 1.00 91.25 242 ALA A C 1
ATOM 1873 O O . ALA A 1 242 ? -10.961 -12.947 23.254 1.00 91.25 242 ALA A O 1
ATOM 1874 N N . ALA A 1 243 ? -10.150 -12.341 21.260 1.00 90.38 243 ALA A N 1
ATOM 1875 C CA . ALA A 1 243 ? -11.118 -11.271 21.030 1.00 90.38 243 ALA A CA 1
ATOM 1876 C C . ALA A 1 243 ? -12.564 -11.775 20.851 1.00 90.38 243 ALA A C 1
ATOM 1878 O O . ALA A 1 243 ? -13.510 -11.022 21.079 1.00 90.38 243 ALA A O 1
ATOM 1879 N N . LYS A 1 244 ? -12.777 -13.063 20.538 1.00 88.50 244 LYS A N 1
ATOM 1880 C CA . LYS A 1 244 ? -14.127 -13.662 20.490 1.00 88.50 244 LYS A CA 1
ATOM 1881 C C . LYS A 1 244 ? -14.780 -13.778 21.872 1.00 88.50 244 LYS A C 1
ATOM 1883 O O . LYS A 1 244 ? -15.997 -13.942 21.964 1.00 88.50 244 LYS A O 1
ATOM 1888 N N . HIS A 1 245 ? -14.005 -13.697 22.954 1.00 91.12 245 HIS A N 1
ATOM 1889 C CA . HIS A 1 245 ? -14.508 -13.837 24.317 1.00 91.12 245 HIS A CA 1
ATOM 1890 C C . HIS A 1 245 ? -14.586 -12.487 25.030 1.00 91.12 245 HIS A C 1
ATOM 1892 O O . HIS A 1 245 ? -13.606 -11.752 25.131 1.00 91.12 245 HIS A O 1
ATOM 1898 N N . ALA A 1 246 ? -15.746 -12.182 25.617 1.00 88.81 246 ALA A N 1
ATOM 1899 C CA . ALA A 1 246 ? -15.984 -10.891 26.262 1.00 88.81 246 ALA A CA 1
ATOM 1900 C C . ALA A 1 246 ? -15.018 -10.570 27.419 1.00 88.81 246 ALA A C 1
ATOM 1902 O O . ALA A 1 246 ? -14.804 -9.395 27.704 1.00 88.81 246 ALA A O 1
ATOM 1903 N N . ALA A 1 247 ? -14.450 -11.596 28.065 1.00 91.75 247 ALA A N 1
ATOM 1904 C CA . ALA A 1 247 ? -13.508 -11.464 29.177 1.00 91.75 247 ALA A CA 1
ATOM 1905 C C . ALA A 1 247 ? -12.082 -11.073 28.748 1.00 91.75 247 ALA A C 1
ATOM 1907 O O . ALA A 1 247 ? -11.314 -10.592 29.576 1.00 91.75 247 ALA A O 1
ATOM 1908 N N . THR A 1 248 ? -11.723 -11.301 27.485 1.00 90.75 248 THR A N 1
ATOM 1909 C CA . THR A 1 248 ? -10.366 -11.092 26.949 1.00 90.75 248 THR A CA 1
ATOM 1910 C C . THR A 1 248 ? -10.334 -10.125 25.771 1.00 90.75 248 THR A C 1
ATOM 1912 O O . THR A 1 248 ? -9.273 -9.606 25.439 1.00 90.75 248 THR A O 1
ATOM 1915 N N . SER A 1 249 ? -11.482 -9.839 25.154 1.00 90.75 249 SER A N 1
ATOM 1916 C CA . SER A 1 249 ? -11.599 -8.810 24.126 1.00 90.75 249 SER A CA 1
ATOM 1917 C C . SER A 1 249 ? -11.362 -7.423 24.707 1.00 90.75 249 SER A C 1
ATOM 1919 O O . SER A 1 249 ? -12.021 -7.026 25.668 1.00 90.75 249 SER A O 1
ATOM 1921 N N . TYR A 1 250 ? -10.501 -6.653 24.045 1.00 93.25 250 TYR A N 1
ATOM 1922 C CA . TYR A 1 250 ? -10.371 -5.227 24.310 1.00 93.25 250 TYR A CA 1
ATOM 1923 C C . TYR A 1 250 ? -11.702 -4.513 24.037 1.00 93.25 250 TYR A C 1
ATOM 1925 O O . TYR A 1 250 ? -12.358 -4.759 23.021 1.00 93.25 250 TYR A O 1
ATOM 1933 N N . ASP A 1 251 ? -12.094 -3.637 24.955 1.00 95.06 251 ASP A N 1
ATOM 1934 C CA . ASP A 1 251 ? -13.238 -2.746 24.813 1.00 95.06 251 ASP A CA 1
ATOM 1935 C C . ASP A 1 251 ? -12.974 -1.472 25.621 1.00 95.06 251 ASP A C 1
ATOM 1937 O O . ASP A 1 251 ? -12.279 -1.487 26.640 1.00 95.06 251 ASP A O 1
ATOM 1941 N N . SER A 1 252 ? -13.507 -0.354 25.150 1.00 95.94 252 SER A N 1
ATOM 1942 C CA . SER A 1 252 ? -13.406 0.930 25.833 1.00 95.94 252 SER A CA 1
ATOM 1943 C C . SER A 1 252 ? -14.514 1.850 25.351 1.00 95.94 252 SER A C 1
ATOM 1945 O O . SER A 1 252 ? -14.872 1.826 24.172 1.00 95.94 252 SER A O 1
ATOM 1947 N N . ASP A 1 253 ? -15.009 2.692 26.251 1.00 97.06 253 ASP A N 1
ATOM 1948 C CA . ASP A 1 253 ? -15.963 3.736 25.904 1.00 97.06 253 ASP A CA 1
ATOM 1949 C C . ASP A 1 253 ? -15.268 4.803 25.056 1.00 97.06 253 ASP A C 1
ATOM 1951 O O . ASP A 1 253 ? -14.327 5.460 25.511 1.00 97.06 253 ASP A O 1
ATOM 1955 N N . LEU A 1 254 ? -15.733 5.005 23.829 1.00 98.00 254 LEU A N 1
ATOM 1956 C CA . LEU A 1 254 ? -15.277 6.082 22.957 1.00 98.00 254 LEU A CA 1
ATOM 1957 C C . LEU A 1 254 ? -16.281 7.224 22.983 1.00 98.00 254 LEU A C 1
ATOM 1959 O O . LEU A 1 254 ? -17.459 7.031 22.694 1.00 98.00 254 LEU A O 1
ATOM 1963 N N . SER A 1 255 ? -15.810 8.426 23.294 1.00 97.88 255 SER A N 1
ATOM 1964 C CA . SER A 1 255 ? -16.596 9.646 23.113 1.00 97.88 255 SER A CA 1
ATOM 1965 C C . SER A 1 255 ? -16.457 10.178 21.685 1.00 97.88 255 SER A C 1
ATOM 1967 O O . SER A 1 255 ? -15.493 9.861 20.984 1.00 97.88 255 SER A O 1
ATOM 1969 N N . TRP A 1 256 ? -17.362 11.068 21.268 1.00 97.88 256 TRP A N 1
ATOM 1970 C CA . TRP A 1 256 ? -17.197 11.776 19.993 1.00 97.88 256 TRP A CA 1
ATOM 1971 C C . TRP A 1 256 ? -15.881 12.561 19.943 1.00 97.88 256 TRP A C 1
ATOM 1973 O O . TRP A 1 256 ? -15.223 12.606 18.910 1.00 97.88 256 TRP A O 1
ATOM 1983 N N . SER A 1 257 ? -15.459 13.137 21.074 1.00 96.81 257 SER A N 1
ATOM 1984 C CA . SER A 1 257 ? -14.183 13.848 21.153 1.00 96.81 257 SER A CA 1
ATOM 1985 C C . SER A 1 257 ? -12.998 12.918 20.898 1.00 96.81 257 SER A C 1
ATOM 1987 O O . SER A 1 257 ? -12.047 13.340 20.252 1.00 96.81 257 SER A O 1
ATOM 1989 N N . ASP A 1 258 ? -13.047 11.654 21.334 1.00 96.50 258 ASP A N 1
ATOM 1990 C CA . ASP A 1 258 ? -11.979 10.701 21.022 1.00 96.50 258 ASP A CA 1
ATOM 1991 C C . ASP A 1 258 ? -11.874 10.472 19.499 1.00 96.50 258 ASP A C 1
ATOM 1993 O O . ASP A 1 258 ? -10.785 10.527 18.936 1.00 96.50 258 ASP A O 1
ATOM 1997 N N . ILE A 1 259 ? -13.000 10.300 18.805 1.00 97.31 259 ILE A N 1
ATOM 1998 C CA . ILE A 1 259 ? -13.021 10.057 17.352 1.00 97.31 259 ILE A CA 1
ATOM 1999 C C . ILE A 1 259 ? -12.662 11.322 16.555 1.00 97.31 259 ILE A C 1
ATOM 2001 O O . ILE A 1 259 ? -11.860 11.257 15.627 1.00 97.31 259 ILE A O 1
ATOM 2005 N N . SER A 1 260 ? -13.212 12.481 16.929 1.00 97.06 260 SER A N 1
ATOM 2006 C CA . SER A 1 260 ? -12.908 13.757 16.269 1.00 97.06 260 SER A CA 1
ATOM 2007 C C . SER A 1 260 ? -11.436 14.118 16.418 1.00 97.06 260 SER A C 1
ATOM 2009 O O . SER A 1 260 ? -10.788 14.377 15.412 1.00 97.06 260 SER A O 1
ATOM 2011 N N . ASN A 1 261 ? -10.892 14.052 17.641 1.00 93.75 261 ASN A N 1
ATOM 2012 C CA . ASN A 1 261 ? -9.487 14.376 17.889 1.00 93.75 261 ASN A CA 1
ATOM 2013 C C . ASN A 1 261 ? -8.550 13.434 17.121 1.00 93.75 261 ASN A C 1
ATOM 2015 O O . ASN A 1 261 ? -7.474 13.843 16.706 1.00 93.75 261 ASN A O 1
ATOM 2019 N N . TYR A 1 262 ? -8.932 12.167 16.942 1.00 93.88 262 TYR A N 1
ATOM 2020 C CA . TYR A 1 262 ? -8.167 11.239 16.113 1.00 93.88 262 TYR A CA 1
ATOM 2021 C C . TYR A 1 262 ? -8.084 11.714 14.651 1.00 93.88 262 TYR A C 1
ATOM 2023 O O . TYR A 1 262 ? -7.000 11.736 14.070 1.00 93.88 262 TYR A O 1
ATOM 2031 N N . LEU A 1 263 ? -9.214 12.135 14.076 1.00 94.69 263 LEU A N 1
ATOM 2032 C CA . LEU A 1 263 ? -9.274 12.677 12.716 1.00 94.69 263 LEU A CA 1
ATOM 2033 C C . LEU A 1 263 ? -8.529 14.018 12.598 1.00 94.69 263 LEU A C 1
ATOM 2035 O O . LEU A 1 263 ? -7.833 14.232 11.612 1.00 94.69 263 LEU A O 1
ATOM 2039 N N . ASP A 1 264 ? -8.602 14.869 13.626 1.00 91.94 264 ASP A N 1
ATOM 2040 C CA . ASP A 1 264 ? -7.819 16.111 13.717 1.00 91.94 264 ASP A CA 1
ATOM 2041 C C . ASP A 1 264 ? -6.309 15.843 13.678 1.00 91.94 264 ASP A C 1
ATOM 2043 O O . ASP A 1 264 ? -5.558 16.576 13.042 1.00 91.94 264 ASP A O 1
ATOM 2047 N N . VAL A 1 265 ? -5.842 14.775 14.333 1.00 88.69 265 VAL A N 1
ATOM 2048 C CA . VAL A 1 265 ? -4.420 14.404 14.310 1.00 88.69 265 VAL A CA 1
ATOM 2049 C C . VAL A 1 265 ? -4.002 13.873 12.934 1.00 88.69 265 VAL A C 1
ATOM 2051 O O . VAL A 1 265 ? -2.914 14.206 12.474 1.00 88.69 265 VAL A O 1
ATOM 2054 N N . LEU A 1 266 ? -4.847 13.092 12.249 1.00 88.44 266 LEU A N 1
ATOM 2055 C CA . LEU A 1 266 ? -4.572 12.659 10.869 1.00 88.44 266 LEU A CA 1
ATOM 2056 C C . LEU A 1 266 ? -4.446 13.846 9.905 1.00 88.44 266 LEU A C 1
ATOM 2058 O O . LEU A 1 266 ? -3.548 13.859 9.064 1.00 88.44 266 LEU A O 1
ATOM 2062 N N . GLU A 1 267 ? -5.327 14.837 10.048 1.00 87.12 267 GLU A N 1
ATOM 2063 C CA . GLU A 1 267 ? -5.256 16.096 9.303 1.00 87.12 267 GLU A CA 1
ATOM 2064 C C . GLU A 1 267 ? -3.972 16.861 9.627 1.00 87.12 267 GLU A C 1
ATOM 2066 O O . GLU A 1 267 ? -3.267 17.285 8.718 1.00 87.12 267 GLU A O 1
ATOM 2071 N N . ALA A 1 268 ? -3.633 16.992 10.912 1.00 84.75 268 ALA A N 1
ATOM 2072 C CA . ALA A 1 268 ? -2.443 17.713 11.350 1.00 84.75 268 ALA A CA 1
ATOM 2073 C C . ALA A 1 268 ? -1.137 17.068 10.862 1.00 84.75 268 ALA A C 1
ATOM 2075 O O . ALA A 1 268 ? -0.174 17.787 10.605 1.00 84.75 268 ALA A O 1
ATOM 2076 N N . TYR A 1 269 ? -1.099 15.738 10.719 1.00 82.94 269 TYR A N 1
ATOM 2077 C CA . TYR A 1 269 ? 0.025 15.069 10.066 1.00 82.94 269 TYR A CA 1
ATOM 2078 C C . TYR A 1 269 ? 0.096 15.369 8.572 1.00 82.94 269 TYR A C 1
ATOM 2080 O O . TYR A 1 269 ? 1.195 15.404 8.042 1.00 82.94 269 TYR A O 1
ATOM 2088 N N . GLY A 1 270 ? -1.039 15.602 7.910 1.00 82.62 270 GLY A N 1
ATOM 2089 C CA . GLY A 1 270 ? -1.111 15.856 6.470 1.00 82.62 270 GLY A CA 1
ATOM 2090 C C . GLY A 1 270 ? -1.636 14.679 5.646 1.00 82.62 270 GLY A C 1
ATOM 2091 O O . GLY A 1 270 ? -1.652 14.770 4.423 1.00 82.62 270 GLY A O 1
ATOM 2092 N N . PHE A 1 271 ? -2.114 13.599 6.279 1.00 85.12 271 PHE A N 1
ATOM 2093 C CA . PHE A 1 271 ? -2.678 12.452 5.551 1.00 85.12 271 PHE A CA 1
ATOM 2094 C C . PHE A 1 271 ? -3.926 12.820 4.749 1.00 85.12 271 PHE A C 1
ATOM 2096 O O . PHE A 1 271 ? -4.158 12.251 3.690 1.00 85.12 271 PHE A O 1
ATOM 2103 N N . TYR A 1 272 ? -4.737 13.753 5.256 1.00 84.62 272 TYR A N 1
ATOM 2104 C CA . TYR A 1 272 ? -5.983 14.183 4.627 1.00 84.62 272 TYR A CA 1
ATOM 2105 C C . TYR A 1 272 ? -6.139 15.700 4.720 1.00 84.62 272 TYR A C 1
ATOM 2107 O O . TYR A 1 272 ? -5.725 16.323 5.696 1.00 84.62 272 TYR A O 1
ATOM 2115 N N . SER A 1 273 ? -6.769 16.301 3.708 1.00 82.38 273 SER A N 1
ATOM 2116 C CA . SER A 1 273 ? -7.061 17.737 3.716 1.00 82.38 273 SER A CA 1
ATOM 2117 C C . SER A 1 273 ? -8.188 18.079 4.702 1.00 82.38 273 SER A C 1
ATOM 2119 O O . SER A 1 273 ? -9.067 17.241 4.925 1.00 82.38 273 SER A O 1
ATOM 2121 N N . PRO A 1 274 ? -8.267 19.328 5.202 1.00 83.88 274 PRO A N 1
ATOM 2122 C CA . PRO A 1 274 ? -9.329 19.738 6.124 1.00 83.88 274 PRO A CA 1
ATOM 2123 C C . PRO A 1 274 ? -10.742 19.468 5.588 1.00 83.88 274 PRO A C 1
ATOM 2125 O O . PRO A 1 274 ? -11.628 19.020 6.311 1.00 83.88 274 PRO A O 1
ATOM 2128 N N . ALA A 1 275 ? -10.964 19.672 4.285 1.00 83.06 275 ALA A N 1
ATOM 2129 C CA . ALA A 1 275 ? -12.263 19.422 3.660 1.00 83.06 275 ALA A CA 1
ATOM 2130 C C . ALA A 1 275 ? -12.644 17.929 3.661 1.00 83.06 275 ALA A C 1
ATOM 2132 O O . ALA A 1 275 ? -13.807 17.586 3.885 1.00 83.06 275 ALA A O 1
ATOM 2133 N N . VAL A 1 276 ? -11.673 17.042 3.421 1.00 87.06 276 VAL A N 1
ATOM 2134 C CA . VAL A 1 276 ? -11.868 15.586 3.492 1.00 87.06 276 VAL A CA 1
ATOM 2135 C C . VAL A 1 276 ? -12.128 15.162 4.936 1.00 87.06 276 VAL A C 1
ATOM 2137 O O . VAL A 1 276 ? -13.079 14.421 5.194 1.00 87.06 276 VAL A O 1
ATOM 2140 N N . THR A 1 277 ? -11.342 15.677 5.880 1.00 89.50 277 THR A N 1
ATOM 2141 C CA . THR A 1 277 ? -11.484 15.380 7.307 1.00 89.50 277 THR A CA 1
ATOM 2142 C C . THR A 1 277 ? -12.856 15.794 7.835 1.00 89.50 277 THR A C 1
ATOM 2144 O O . THR A 1 277 ? -13.536 14.991 8.472 1.00 89.50 277 THR A O 1
ATOM 2147 N N . GLU A 1 278 ? -13.324 17.004 7.523 1.00 93.06 278 GLU A N 1
ATOM 2148 C CA . GLU A 1 278 ? -14.644 17.484 7.951 1.00 93.06 278 GLU A CA 1
ATOM 2149 C C . GLU A 1 278 ? -15.797 16.676 7.341 1.00 93.06 278 GLU A C 1
ATOM 2151 O O . GLU A 1 278 ? -16.795 16.394 8.017 1.00 93.06 278 GLU A O 1
ATOM 2156 N N . LYS A 1 279 ? -15.654 16.232 6.085 1.00 94.31 279 LYS A N 1
ATOM 2157 C CA . LYS A 1 279 ? -16.618 15.324 5.449 1.00 94.31 279 LYS A CA 1
ATOM 2158 C C . LYS A 1 279 ? -16.691 13.989 6.197 1.00 94.31 279 LYS A C 1
ATOM 2160 O O . LYS A 1 279 ? -17.789 13.541 6.536 1.00 94.31 279 LYS A O 1
ATOM 2165 N N . ALA A 1 280 ? -15.542 13.379 6.490 1.00 95.56 280 ALA A N 1
ATOM 2166 C CA . ALA A 1 280 ? -15.469 12.122 7.231 1.00 95.56 280 ALA A CA 1
ATOM 2167 C C . ALA A 1 280 ? -16.017 12.266 8.661 1.00 95.56 280 ALA A C 1
ATOM 2169 O O . ALA A 1 280 ? -16.824 11.440 9.091 1.00 95.56 280 ALA A O 1
ATOM 2170 N N . LYS A 1 281 ? -15.669 13.350 9.373 1.00 98.19 281 LYS A N 1
ATOM 2171 C CA . LYS A 1 281 ? -16.224 13.670 10.699 1.00 98.19 281 LYS A CA 1
ATOM 2172 C C . LYS A 1 281 ? -17.742 13.781 10.655 1.00 98.19 281 LYS A C 1
ATOM 2174 O O . LYS A 1 281 ? -18.416 13.147 11.458 1.00 98.19 281 LYS A O 1
ATOM 2179 N N . SER A 1 282 ? -18.288 14.539 9.709 1.00 97.31 282 SER A N 1
ATOM 2180 C CA . SER A 1 282 ? -19.736 14.745 9.601 1.00 97.31 282 SER A CA 1
ATOM 2181 C C . SER A 1 282 ? -20.487 13.422 9.409 1.00 97.31 282 SER A C 1
ATOM 2183 O O . SER A 1 282 ? -21.467 13.159 10.106 1.00 97.31 282 SER A O 1
ATOM 2185 N N . ALA A 1 283 ? -20.002 12.550 8.518 1.00 97.19 283 ALA A N 1
ATOM 2186 C CA . ALA A 1 283 ? -20.603 11.236 8.283 1.00 97.19 283 ALA A CA 1
ATOM 2187 C C . ALA A 1 283 ? -20.478 10.303 9.504 1.00 97.19 283 ALA A C 1
ATOM 2189 O O . ALA A 1 283 ? -21.455 9.678 9.930 1.00 97.19 283 ALA A O 1
ATOM 2190 N N . ALA A 1 284 ? -19.291 10.253 10.111 1.00 98.12 284 ALA A N 1
ATOM 2191 C CA . ALA A 1 284 ? -19.025 9.455 11.302 1.00 98.12 284 ALA A CA 1
ATOM 2192 C C . ALA A 1 284 ? -19.871 9.908 12.502 1.00 98.12 284 ALA A C 1
ATOM 2194 O O . ALA A 1 284 ? -20.386 9.068 13.242 1.00 98.12 284 ALA A O 1
ATOM 2195 N N . GLN A 1 285 ? -20.076 11.218 12.670 1.00 98.38 285 GLN A N 1
ATOM 2196 C CA . GLN A 1 285 ? -20.845 11.786 13.776 1.00 98.38 285 GLN A CA 1
ATOM 2197 C C . GLN A 1 285 ? -22.316 11.373 13.731 1.00 98.38 285 GLN A C 1
ATOM 2199 O O . GLN A 1 285 ? -22.905 11.084 14.771 1.00 98.38 285 GLN A O 1
ATOM 2204 N N . LEU A 1 286 ? -22.916 11.307 12.539 1.00 97.81 286 LEU A N 1
ATOM 2205 C CA . LEU A 1 286 ? -24.301 10.854 12.376 1.00 97.81 286 LEU A CA 1
ATOM 2206 C C . LEU A 1 286 ? -24.479 9.416 12.879 1.00 97.81 286 LEU A C 1
ATOM 2208 O O . LEU A 1 286 ? -25.420 9.117 13.621 1.00 97.81 286 LEU A O 1
ATOM 2212 N N . THR A 1 287 ? -23.540 8.538 12.528 1.00 98.19 287 THR A N 1
ATOM 2213 C CA . THR A 1 287 ? -23.561 7.137 12.970 1.00 98.19 287 THR A CA 1
ATOM 2214 C C . THR A 1 287 ? -23.230 7.014 14.453 1.00 98.19 287 THR A C 1
ATOM 2216 O O . THR A 1 287 ? -23.932 6.307 15.173 1.00 98.19 287 THR A O 1
ATOM 2219 N N . PHE A 1 288 ? -22.244 7.769 14.945 1.00 98.56 288 PHE A N 1
ATOM 2220 C CA . PHE A 1 288 ? -21.932 7.855 16.372 1.00 98.56 288 PHE A CA 1
ATOM 2221 C C . PHE A 1 288 ? -23.166 8.254 17.188 1.00 98.56 288 PHE A C 1
ATOM 2223 O O . PHE A 1 288 ? -23.520 7.556 18.129 1.00 98.56 288 PHE A O 1
ATOM 2230 N N . ASN A 1 289 ? -23.862 9.327 16.806 1.00 98.19 289 ASN A N 1
ATOM 2231 C CA . ASN A 1 289 ? -25.046 9.816 17.519 1.00 98.19 289 ASN A CA 1
ATOM 2232 C C . ASN A 1 289 ? -26.192 8.796 17.528 1.00 98.19 289 ASN A C 1
ATOM 2234 O O . ASN A 1 289 ? -26.984 8.777 18.465 1.00 98.19 289 ASN A O 1
ATOM 2238 N N . THR A 1 290 ? -26.278 7.951 16.497 1.00 97.69 290 THR A N 1
ATOM 2239 C CA . THR A 1 290 ? -27.290 6.890 16.402 1.00 97.69 290 THR A CA 1
ATOM 2240 C C . THR A 1 290 ? -26.976 5.712 17.327 1.00 97.69 290 THR A C 1
ATOM 2242 O O . THR A 1 290 ? -27.889 5.110 17.886 1.00 97.69 290 THR A O 1
ATOM 2245 N N . LEU A 1 291 ? -25.694 5.375 17.486 1.00 97.50 291 LEU A N 1
ATOM 2246 C CA . LEU A 1 291 ? -25.233 4.255 18.315 1.00 97.50 291 LEU A CA 1
ATOM 2247 C C . LEU A 1 291 ? -24.996 4.656 19.775 1.00 97.50 291 LEU A C 1
ATOM 2249 O O . LEU A 1 291 ? -25.036 3.809 20.665 1.00 97.50 291 LEU A O 1
ATOM 2253 N N . SER A 1 292 ? -24.725 5.937 20.026 1.00 96.44 292 SER A N 1
ATOM 2254 C CA . SER A 1 292 ? -24.283 6.413 21.327 1.00 96.44 292 SER A CA 1
ATOM 2255 C C . SER A 1 292 ? -25.357 6.262 22.394 1.00 96.44 292 SER A C 1
ATOM 2257 O O . SER A 1 292 ? -26.505 6.678 22.239 1.00 96.44 292 SER A O 1
ATOM 2259 N N . SER A 1 293 ? -24.930 5.739 23.540 1.00 91.88 293 SER A N 1
ATOM 2260 C CA . SER A 1 293 ? -25.691 5.786 24.780 1.00 91.88 293 SER A CA 1
ATOM 2261 C C . SER A 1 293 ? -24.885 6.578 25.807 1.00 91.88 293 SER A C 1
ATOM 2263 O O . SER A 1 293 ? -23.691 6.359 25.991 1.00 91.88 293 SER A O 1
ATOM 2265 N N . SER A 1 294 ? -25.514 7.567 26.446 1.00 91.12 294 SER A N 1
ATOM 2266 C CA . SER A 1 294 ? -24.852 8.444 27.431 1.00 91.12 294 SER A CA 1
ATOM 2267 C C . SER A 1 294 ? -23.614 9.198 26.906 1.00 91.12 294 SER A C 1
ATOM 2269 O O . SER A 1 294 ? -22.725 9.541 27.681 1.00 91.12 294 SER A O 1
ATOM 2271 N N . GLY A 1 295 ? -23.549 9.482 25.600 1.00 95.06 295 GLY A N 1
ATOM 2272 C CA . GLY A 1 295 ? -22.457 10.250 24.989 1.00 95.06 295 GLY A CA 1
ATOM 2273 C C . GLY A 1 295 ? -21.196 9.442 24.663 1.00 95.06 295 GLY A C 1
ATOM 2274 O O . GLY A 1 295 ? -20.182 10.036 24.291 1.00 95.06 295 GLY A O 1
ATOM 2275 N N . VAL A 1 296 ? -21.249 8.111 24.777 1.00 97.94 296 VAL A N 1
ATOM 2276 C CA . VAL A 1 296 ? -20.170 7.191 24.385 1.00 97.94 296 VAL A CA 1
ATOM 2277 C C . VAL A 1 296 ? -20.695 6.031 23.531 1.00 97.94 296 VAL A C 1
ATOM 2279 O O . VAL A 1 296 ? -21.906 5.810 23.468 1.00 97.94 296 VAL A O 1
ATOM 2282 N N . ILE A 1 297 ? -19.790 5.316 22.860 1.00 98.44 297 ILE A N 1
ATOM 2283 C CA . ILE A 1 297 ? -20.031 4.036 22.170 1.00 98.44 297 ILE A CA 1
ATOM 2284 C C . ILE A 1 297 ? -19.005 2.989 22.628 1.00 98.44 297 ILE A C 1
ATOM 2286 O O . ILE A 1 297 ? -17.920 3.358 23.077 1.00 98.44 297 ILE A O 1
ATOM 2290 N N . SER A 1 298 ? -19.298 1.697 22.460 1.00 97.31 298 SER A N 1
ATOM 2291 C CA . SER A 1 298 ? -18.321 0.627 22.709 1.00 97.31 298 SER A CA 1
ATOM 2292 C C . SER A 1 298 ? -17.348 0.503 21.532 1.00 97.31 298 SER A C 1
ATOM 2294 O O . SER A 1 298 ? -17.773 0.339 20.385 1.00 97.31 298 SER A O 1
ATOM 2296 N N . TYR A 1 299 ? -16.036 0.514 21.800 1.00 96.62 299 TYR A N 1
ATOM 2297 C CA . TYR A 1 299 ? -15.030 0.190 20.779 1.00 96.62 299 TYR A CA 1
ATOM 2298 C C . TYR A 1 299 ? -15.321 -1.170 20.133 1.00 96.62 299 TYR A C 1
ATOM 2300 O O . TYR A 1 299 ? -15.357 -1.290 18.912 1.00 96.62 299 TYR A O 1
ATOM 2308 N N . ARG A 1 300 ? -15.581 -2.191 20.952 1.00 93.44 300 ARG A N 1
ATOM 2309 C CA . ARG A 1 300 ? -15.790 -3.560 20.471 1.00 93.44 300 ARG A CA 1
ATOM 2310 C C . ARG A 1 300 ? -17.063 -3.711 19.641 1.00 93.44 300 ARG A C 1
ATOM 2312 O O . ARG A 1 300 ? -17.063 -4.439 18.655 1.00 93.44 300 ARG A O 1
ATOM 2319 N N . SER A 1 301 ? -18.154 -3.087 20.075 1.00 94.31 301 SER A N 1
ATOM 2320 C CA . SER A 1 301 ? -19.497 -3.415 19.571 1.00 94.31 301 SER A CA 1
ATOM 2321 C C . SER A 1 301 ? -20.003 -2.434 18.511 1.00 94.31 301 SER A C 1
ATOM 2323 O O . SER A 1 301 ? -20.825 -2.804 17.671 1.00 94.31 301 SER A O 1
ATOM 2325 N N . ASP A 1 302 ? -19.510 -1.193 18.536 1.00 97.50 302 ASP A N 1
ATOM 2326 C CA . ASP A 1 302 ? -20.087 -0.088 17.766 1.00 97.50 302 ASP A CA 1
ATOM 2327 C C . ASP A 1 302 ? -19.076 0.607 16.853 1.00 97.50 302 ASP A C 1
ATOM 2329 O O . ASP A 1 302 ? -19.447 1.047 15.762 1.00 97.50 302 ASP A O 1
ATOM 2333 N N . PHE A 1 303 ? -17.804 0.706 17.260 1.00 97.81 303 PHE A N 1
ATOM 2334 C CA . PHE A 1 303 ? -16.830 1.539 16.548 1.00 97.81 303 PHE A CA 1
ATOM 2335 C C . PHE A 1 303 ? -16.608 1.114 15.096 1.00 97.81 303 PHE A C 1
ATOM 2337 O O . PHE A 1 303 ? -16.466 1.989 14.250 1.00 97.81 303 PHE A O 1
ATOM 2344 N N . GLY A 1 304 ? -16.676 -0.182 14.767 1.00 96.12 304 GLY A N 1
ATOM 2345 C CA . GLY A 1 304 ? -16.560 -0.653 13.380 1.00 96.12 304 GLY A CA 1
ATOM 2346 C C . GLY A 1 304 ? -17.548 0.023 12.416 1.00 96.12 304 GLY A C 1
ATOM 2347 O O . GLY A 1 304 ? -17.170 0.381 11.305 1.00 96.12 304 GLY A O 1
ATOM 2348 N N . LYS A 1 305 ? -18.779 0.309 12.866 1.00 97.69 305 LYS A N 1
ATOM 2349 C CA . LYS A 1 305 ? -19.799 1.016 12.064 1.00 97.69 305 LYS A CA 1
ATOM 2350 C C . LYS A 1 305 ? -19.461 2.494 11.872 1.00 97.69 305 LYS A C 1
ATOM 2352 O O . LYS A 1 305 ? -19.752 3.073 10.832 1.00 97.69 305 LYS A O 1
ATOM 2357 N N . VAL A 1 306 ? -18.858 3.119 12.883 1.00 98.56 306 VAL A N 1
ATOM 2358 C CA . VAL A 1 306 ? -18.382 4.506 12.784 1.00 98.56 306 VAL A CA 1
ATOM 2359 C C . VAL A 1 306 ? -17.156 4.582 11.876 1.00 98.56 306 VAL A C 1
ATOM 2361 O O . VAL A 1 306 ? -17.084 5.465 11.026 1.00 98.56 306 VAL A O 1
ATOM 2364 N N . LEU A 1 307 ? -16.224 3.637 12.016 1.00 98.00 307 LEU A N 1
ATOM 2365 C CA . LEU A 1 307 ? -15.030 3.535 11.187 1.00 98.00 307 LEU A CA 1
ATOM 2366 C C . LEU A 1 307 ? -15.383 3.319 9.715 1.00 98.00 307 LEU A C 1
ATOM 2368 O O . LEU A 1 307 ? -14.785 3.964 8.864 1.00 98.00 307 LEU A O 1
ATOM 2372 N N . GLU A 1 308 ? -16.374 2.482 9.406 1.00 97.00 308 GLU A N 1
ATOM 2373 C CA . GLU A 1 308 ? -16.871 2.319 8.037 1.00 97.00 308 GLU A CA 1
ATOM 2374 C C . GLU A 1 308 ? -17.245 3.673 7.420 1.00 97.00 308 GLU A C 1
ATOM 2376 O O . GLU A 1 308 ? -16.787 3.994 6.327 1.00 97.00 308 GLU A O 1
ATOM 2381 N N . GLN A 1 309 ? -17.993 4.511 8.149 1.00 97.81 309 GLN A N 1
ATOM 2382 C CA . GLN A 1 309 ? -18.361 5.845 7.668 1.00 97.81 309 GLN A CA 1
ATOM 2383 C C . GLN A 1 309 ? -17.166 6.778 7.489 1.00 97.81 309 GLN A C 1
ATOM 2385 O O . GLN A 1 309 ? -17.196 7.620 6.595 1.00 97.81 309 GLN A O 1
ATOM 2390 N N . ILE A 1 310 ? -16.124 6.639 8.309 1.00 97.88 310 ILE A N 1
ATOM 2391 C CA . ILE A 1 310 ? -14.865 7.355 8.093 1.00 97.88 310 ILE A CA 1
ATOM 2392 C C . ILE A 1 310 ? -14.265 6.891 6.762 1.00 97.88 310 ILE A C 1
ATOM 2394 O O . ILE A 1 310 ? -14.124 7.696 5.849 1.00 97.88 310 ILE A O 1
ATOM 2398 N N . ILE A 1 311 ? -13.995 5.592 6.623 1.00 95.50 311 ILE A N 1
ATOM 2399 C CA . ILE A 1 311 ? -13.250 5.011 5.499 1.00 95.50 311 ILE A CA 1
ATOM 2400 C C . ILE A 1 311 ? -13.928 5.276 4.150 1.00 95.50 311 ILE A C 1
ATOM 2402 O O . ILE A 1 311 ? -13.255 5.705 3.221 1.00 95.50 311 ILE A O 1
ATOM 2406 N N . VAL A 1 312 ? -15.251 5.115 4.036 1.00 93.06 312 VAL A N 1
ATOM 2407 C CA . VAL A 1 312 ? -15.973 5.360 2.765 1.00 93.06 312 VAL A CA 1
ATOM 2408 C C . VAL A 1 312 ? -16.041 6.839 2.366 1.00 93.06 312 VAL A C 1
ATOM 2410 O O . VAL A 1 312 ? -16.422 7.160 1.241 1.00 93.06 312 VAL A O 1
ATOM 2413 N N . ASN A 1 313 ? -15.716 7.755 3.283 1.00 92.56 313 ASN A N 1
ATOM 2414 C CA . ASN A 1 313 ? -15.675 9.193 3.016 1.00 92.56 313 ASN A CA 1
ATOM 2415 C C . ASN A 1 313 ? -14.254 9.739 2.834 1.00 92.56 313 ASN A C 1
ATOM 2417 O O . ASN A 1 313 ? -14.119 10.902 2.440 1.00 92.56 313 ASN A O 1
ATOM 2421 N N . LEU A 1 314 ? -13.229 8.921 3.078 1.00 90.06 314 LEU A N 1
ATOM 2422 C CA . LEU A 1 314 ? -11.843 9.220 2.740 1.00 90.06 314 LEU A CA 1
ATOM 2423 C C . LEU A 1 314 ? -11.578 8.884 1.260 1.00 90.06 314 LEU A C 1
ATOM 2425 O O . LEU A 1 314 ? -12.251 8.020 0.694 1.00 90.06 314 LEU A O 1
ATOM 2429 N N . PRO A 1 315 ? -10.637 9.578 0.599 1.00 85.12 315 PRO A N 1
ATOM 2430 C CA . PRO A 1 315 ? -10.234 9.233 -0.757 1.00 85.12 315 PRO A CA 1
ATOM 2431 C C . PRO A 1 315 ? -9.569 7.853 -0.791 1.00 85.12 315 PRO A C 1
ATOM 2433 O O . PRO A 1 315 ? -8.823 7.479 0.116 1.00 85.12 315 PRO A O 1
ATOM 2436 N N . ILE A 1 316 ? -9.811 7.120 -1.875 1.00 84.75 316 ILE A N 1
ATOM 2437 C CA . ILE A 1 316 ? -8.966 5.988 -2.248 1.00 84.75 316 ILE A CA 1
ATOM 2438 C C . ILE A 1 316 ? -7.778 6.593 -2.981 1.00 84.75 316 ILE A C 1
ATOM 2440 O O . ILE A 1 316 ? -7.952 7.136 -4.067 1.00 84.75 316 ILE A O 1
ATOM 2444 N N . TYR A 1 317 ? -6.607 6.544 -2.360 1.00 83.94 317 TYR A N 1
ATOM 2445 C CA . TYR A 1 317 ? -5.372 6.929 -3.023 1.00 83.94 317 TYR A CA 1
ATOM 2446 C C . TYR A 1 317 ? -4.924 5.830 -3.967 1.00 83.94 317 TYR A C 1
ATOM 2448 O O . TYR A 1 317 ? -4.950 4.651 -3.619 1.00 83.94 317 TYR A O 1
ATOM 2456 N N . GLU A 1 318 ? -4.505 6.214 -5.159 1.00 78.94 318 GLU A N 1
ATOM 2457 C CA . GLU A 1 318 ? -4.017 5.263 -6.138 1.00 78.94 318 GLU A CA 1
ATOM 2458 C C . GLU A 1 318 ? -2.489 5.167 -6.135 1.00 78.94 318 GLU A C 1
ATOM 2460 O O . GLU A 1 318 ? -1.749 6.098 -5.809 1.00 78.94 318 GLU A O 1
ATOM 2465 N N . LEU A 1 319 ? -2.010 3.995 -6.526 1.00 77.44 319 LEU A N 1
ATOM 2466 C CA . LEU A 1 319 ? -0.607 3.675 -6.679 1.00 77.44 319 LEU A CA 1
ATOM 2467 C C . LEU A 1 319 ? 0.029 4.592 -7.724 1.00 77.44 319 LEU A C 1
ATOM 2469 O O . LEU A 1 319 ? -0.450 4.671 -8.857 1.00 77.44 319 LEU A O 1
ATOM 2473 N N . GLY A 1 320 ? 1.105 5.282 -7.353 1.00 66.75 320 GLY A N 1
ATOM 2474 C CA . GLY A 1 320 ? 1.733 6.271 -8.228 1.00 66.75 320 GLY A CA 1
ATOM 2475 C C . GLY A 1 320 ? 0.809 7.454 -8.556 1.00 66.75 320 GLY A C 1
ATOM 2476 O O . GLY A 1 320 ? 0.995 8.127 -9.572 1.00 66.75 320 GLY A O 1
ATOM 2477 N N . GLU A 1 321 ? -0.228 7.708 -7.749 1.00 63.47 321 GLU A N 1
ATOM 2478 C CA . GLU A 1 321 ? -1.029 8.927 -7.844 1.00 63.47 321 GLU A CA 1
ATOM 2479 C C . GLU A 1 321 ? -0.202 10.113 -7.365 1.00 63.47 321 GLU A C 1
ATOM 2481 O O . GLU A 1 321 ? -0.074 10.385 -6.171 1.00 63.47 321 GLU A O 1
ATOM 2486 N N . GLY A 1 322 ? 0.379 10.840 -8.315 1.00 50.78 322 GLY A N 1
ATOM 2487 C CA . GLY A 1 322 ? 0.834 12.195 -8.067 1.00 50.78 322 GLY A CA 1
ATOM 2488 C C . GLY A 1 322 ? -0.391 13.068 -7.821 1.00 50.78 322 GLY A C 1
ATOM 2489 O O . GLY A 1 322 ? -1.176 13.309 -8.737 1.00 50.78 322 GLY A O 1
ATOM 2490 N N . GLY A 1 323 ? -0.566 13.548 -6.587 1.00 40.56 323 GLY A N 1
ATOM 2491 C CA . GLY A 1 323 ? -1.558 14.586 -6.293 1.00 40.56 323 GLY A CA 1
ATOM 2492 C C . GLY A 1 323 ? -1.469 15.743 -7.285 1.00 40.56 323 GLY A C 1
ATOM 2493 O O . GLY A 1 323 ? -0.370 15.963 -7.785 1.00 40.56 323 GLY A O 1
ATOM 2494 N N . PRO A 1 324 ? -2.564 16.494 -7.524 1.00 33.16 324 PRO A N 1
ATOM 2495 C CA . PRO A 1 324 ? -2.848 17.236 -8.762 1.00 33.16 324 PRO A CA 1
ATOM 2496 C C . PRO A 1 324 ? -1.584 17.568 -9.564 1.00 33.16 324 PRO A C 1
ATOM 2498 O O . PRO A 1 324 ? -0.955 18.609 -9.375 1.00 33.16 324 PRO A O 1
ATOM 2501 N N . TYR A 1 325 ? -1.178 16.613 -10.400 1.00 37.75 325 TYR A N 1
ATOM 2502 C CA . TYR A 1 325 ? -0.017 16.723 -11.264 1.00 37.75 325 TYR A CA 1
ATOM 2503 C C . TYR A 1 325 ? -0.472 17.534 -12.472 1.00 37.75 325 TYR A C 1
ATOM 2505 O O . TYR A 1 325 ? -1.218 17.053 -13.322 1.00 37.75 325 TYR A O 1
ATOM 2513 N N . ASP A 1 326 ? -0.099 18.811 -12.506 1.00 39.88 326 ASP A N 1
ATOM 2514 C CA . ASP A 1 326 ? -0.392 19.667 -13.650 1.00 39.88 326 ASP A CA 1
ATOM 2515 C C . ASP A 1 326 ? 0.499 19.233 -14.826 1.00 39.88 326 ASP A C 1
ATOM 2517 O O . ASP A 1 326 ? 1.672 19.599 -14.922 1.00 39.88 326 ASP A O 1
ATOM 2521 N N . GLU A 1 327 ? -0.020 18.355 -15.686 1.00 39.25 327 GLU A N 1
ATOM 2522 C CA . GLU A 1 327 ? 0.595 18.029 -16.982 1.00 39.25 327 GLU A CA 1
ATOM 2523 C C . GLU A 1 327 ? 0.457 19.181 -17.978 1.00 39.25 327 GLU A C 1
ATOM 2525 O O . GLU A 1 327 ? 1.301 19.339 -18.858 1.00 39.25 327 GLU A O 1
ATOM 2530 N N . LEU A 1 328 ? -0.576 20.014 -17.822 1.00 41.59 328 LEU A N 1
ATOM 2531 C CA . LEU A 1 328 ? -0.913 21.092 -18.751 1.00 41.59 328 LEU A CA 1
ATOM 2532 C C . LEU A 1 328 ? 0.051 22.285 -18.633 1.00 41.59 328 LEU A C 1
ATOM 2534 O O . LEU A 1 328 ? 0.145 23.080 -19.569 1.00 41.59 328 LEU A O 1
ATOM 2538 N N . GLY A 1 329 ? 0.797 22.383 -17.528 1.00 53.25 329 GLY A N 1
ATOM 2539 C CA . GLY A 1 329 ? 1.850 23.377 -17.303 1.00 53.25 329 GLY A CA 1
ATOM 2540 C C . GLY A 1 329 ? 3.281 22.936 -17.647 1.00 53.25 329 GLY A C 1
ATOM 2541 O O . GLY A 1 329 ? 4.182 23.776 -17.619 1.00 53.25 329 GLY A O 1
ATOM 2542 N N . LYS A 1 330 ? 3.535 21.655 -17.968 1.00 65.44 330 LYS A N 1
ATOM 2543 C CA . LYS A 1 330 ? 4.910 21.150 -18.145 1.00 65.44 330 LYS A CA 1
ATOM 2544 C C . LYS A 1 330 ? 5.523 21.519 -19.489 1.00 65.44 330 LYS A C 1
ATOM 2546 O O . LYS A 1 330 ? 4.976 21.228 -20.555 1.00 65.44 330 LYS A O 1
ATOM 2551 N N . LYS A 1 331 ? 6.752 22.035 -19.433 1.00 79.06 331 LYS A N 1
ATOM 2552 C CA . LYS A 1 331 ? 7.663 22.105 -20.578 1.00 79.06 331 LYS A CA 1
ATOM 2553 C C . LYS A 1 331 ? 8.577 20.884 -20.535 1.00 79.06 331 LYS A C 1
ATOM 2555 O O . LYS A 1 331 ? 9.513 20.839 -19.754 1.00 79.06 331 LYS A O 1
ATOM 2560 N N . GLN A 1 332 ? 8.294 19.867 -21.341 1.00 83.50 332 GLN A N 1
ATOM 2561 C CA . GLN A 1 332 ? 9.011 18.585 -21.256 1.00 83.50 332 GLN A CA 1
ATOM 2562 C C . GLN A 1 332 ? 10.166 18.487 -22.252 1.00 83.50 332 GLN A C 1
ATOM 2564 O O . GLN A 1 332 ? 10.104 19.072 -23.333 1.00 83.50 332 GLN A O 1
ATOM 2569 N N . VAL A 1 333 ? 11.180 17.686 -21.930 1.00 86.69 333 VAL A N 1
ATOM 2570 C CA . VAL A 1 333 ? 12.301 17.306 -22.804 1.00 86.69 333 VAL A CA 1
ATOM 2571 C C . VAL A 1 333 ? 12.485 15.786 -22.771 1.00 86.69 333 VAL A C 1
ATOM 2573 O O . VAL A 1 333 ? 12.254 15.156 -21.742 1.00 86.69 333 VAL A O 1
ATOM 2576 N N . TYR A 1 334 ? 12.910 15.172 -23.879 1.00 83.50 334 TYR A N 1
ATOM 2577 C CA . TYR A 1 334 ? 13.289 13.757 -23.858 1.00 83.50 334 TYR A CA 1
ATOM 2578 C C . TYR A 1 334 ? 14.681 13.546 -23.264 1.00 83.50 334 TYR A C 1
ATOM 2580 O O . TYR A 1 334 ? 15.650 14.128 -23.737 1.00 83.50 334 TYR A O 1
ATOM 2588 N N . PHE A 1 335 ? 14.806 12.642 -22.302 1.00 90.00 335 PHE A N 1
ATOM 2589 C CA . PHE A 1 335 ? 16.074 12.073 -21.868 1.00 90.00 335 PHE A CA 1
ATOM 2590 C C . PHE A 1 335 ? 16.307 10.727 -22.560 1.00 90.00 335 PHE A C 1
ATOM 2592 O O . PHE A 1 335 ? 15.486 9.827 -22.416 1.00 90.00 335 PHE A O 1
ATOM 2599 N N . TYR A 1 336 ? 17.416 10.580 -23.282 1.00 86.25 336 TYR A N 1
ATOM 2600 C CA . TYR A 1 336 ? 17.835 9.350 -23.955 1.00 86.25 336 TYR A CA 1
ATOM 2601 C C . TYR A 1 336 ? 18.976 8.672 -23.207 1.00 86.25 336 TYR A C 1
ATOM 2603 O O . TYR A 1 336 ? 19.981 9.314 -22.894 1.00 86.25 336 TYR A O 1
ATOM 2611 N N . ASN A 1 337 ? 18.856 7.363 -22.999 1.00 82.94 337 ASN A N 1
ATOM 2612 C CA . ASN A 1 337 ? 19.932 6.530 -22.482 1.00 82.94 337 ASN A CA 1
ATOM 2613 C C . ASN A 1 337 ? 20.682 5.841 -23.637 1.00 82.94 337 ASN A C 1
ATOM 2615 O O . ASN A 1 337 ? 20.248 4.797 -24.113 1.00 82.94 337 ASN A O 1
ATOM 2619 N N . GLU A 1 338 ? 21.816 6.387 -24.079 1.00 87.38 338 GLU A N 1
ATOM 2620 C CA . GLU A 1 338 ? 22.718 5.729 -25.049 1.00 87.38 338 GLU A CA 1
ATOM 2621 C C . GLU A 1 338 ? 23.789 4.866 -24.361 1.00 87.38 338 GLU A C 1
ATOM 2623 O O . GLU A 1 338 ? 24.715 4.373 -25.009 1.00 87.38 338 GLU A O 1
ATOM 2628 N N . TYR A 1 339 ? 23.685 4.665 -23.044 1.00 82.12 339 TYR A N 1
ATOM 2629 C CA . TYR A 1 339 ? 24.461 3.637 -22.364 1.00 82.12 339 TYR A CA 1
ATOM 2630 C C . TYR A 1 339 ? 24.082 2.251 -22.904 1.00 82.12 339 TYR A C 1
ATOM 2632 O O . TYR A 1 339 ? 22.924 1.993 -23.233 1.00 82.12 339 TYR A O 1
ATOM 2640 N N . SER A 1 340 ? 25.055 1.342 -22.991 1.00 73.81 340 SER A N 1
ATOM 2641 C CA . SER A 1 340 ? 24.821 -0.047 -23.406 1.00 73.81 340 SER A CA 1
ATOM 2642 C C . SER A 1 340 ? 24.048 -0.862 -22.363 1.00 73.81 340 SER A C 1
ATOM 2644 O O . SER A 1 340 ? 23.488 -1.901 -22.711 1.00 73.81 340 SER A O 1
ATOM 2646 N N . GLY A 1 341 ? 24.003 -0.396 -21.112 1.00 62.47 341 GLY A N 1
ATOM 2647 C CA . GLY A 1 341 ? 23.204 -0.956 -20.026 1.00 62.47 341 GLY A CA 1
ATOM 2648 C C . GLY A 1 341 ? 21.998 -0.091 -19.645 1.00 62.47 341 GLY A C 1
ATOM 2649 O O . GLY A 1 341 ? 21.690 0.928 -20.267 1.00 62.47 341 GLY A O 1
ATOM 2650 N N . THR A 1 342 ? 21.311 -0.501 -18.585 1.00 65.38 342 THR A N 1
ATOM 2651 C CA . THR A 1 342 ? 20.137 0.198 -18.052 1.00 65.38 342 THR A CA 1
ATOM 2652 C C . THR A 1 342 ? 20.557 1.332 -17.115 1.00 65.38 342 THR A C 1
ATOM 2654 O O . THR A 1 342 ? 21.485 1.176 -16.321 1.00 65.38 342 THR A O 1
ATOM 2657 N N . SER A 1 343 ? 19.851 2.460 -17.172 1.00 66.44 343 SER A N 1
ATOM 2658 C CA . SER A 1 343 ? 20.075 3.612 -16.291 1.00 66.44 343 SER A CA 1
ATOM 2659 C C . SER A 1 343 ? 18.828 3.896 -15.456 1.00 66.44 343 SER A C 1
ATOM 2661 O O . SER A 1 343 ? 17.761 4.120 -16.011 1.00 66.44 343 SER A O 1
ATOM 2663 N N . LEU A 1 344 ? 18.955 3.915 -14.131 1.00 74.00 344 LEU A N 1
ATOM 2664 C CA . LEU A 1 344 ? 17.948 4.453 -13.220 1.00 74.00 344 LEU A CA 1
ATOM 2665 C C . LEU A 1 344 ? 17.936 5.979 -13.328 1.00 74.00 344 LEU A C 1
ATOM 2667 O O . LEU A 1 344 ? 18.928 6.621 -12.987 1.00 74.00 344 LEU A O 1
ATOM 2671 N N . VAL A 1 345 ? 16.816 6.541 -13.767 1.00 65.50 345 VAL A N 1
ATOM 2672 C CA . VAL A 1 345 ? 16.572 7.972 -13.954 1.00 65.50 345 VAL A CA 1
ATOM 2673 C C . VAL A 1 345 ? 15.512 8.420 -12.961 1.00 65.50 345 VAL A C 1
ATOM 2675 O O . VAL A 1 345 ? 14.352 8.057 -13.105 1.00 65.50 345 VAL A O 1
ATOM 2678 N N . VAL A 1 346 ? 15.892 9.239 -11.986 1.00 71.00 346 VAL A N 1
ATOM 2679 C CA . VAL A 1 346 ? 14.990 9.835 -10.997 1.00 71.00 346 VAL A CA 1
ATOM 2680 C C . VAL A 1 346 ? 15.023 11.348 -11.122 1.00 71.00 346 VAL A C 1
ATOM 2682 O O . VAL A 1 346 ? 16.093 11.950 -11.009 1.00 71.00 346 VAL A O 1
ATOM 2685 N N . THR A 1 347 ? 13.867 11.972 -11.316 1.00 74.50 347 THR A N 1
ATOM 2686 C CA . THR A 1 347 ? 13.715 13.420 -11.457 1.00 74.50 347 THR A CA 1
ATOM 2687 C C . THR A 1 347 ? 12.593 13.970 -10.583 1.00 74.50 347 THR A C 1
ATOM 2689 O O . THR A 1 347 ? 11.696 13.250 -10.146 1.00 74.50 347 THR A O 1
ATOM 2692 N N . SER A 1 348 ? 12.647 15.273 -10.336 1.00 73.25 348 SER A N 1
ATOM 2693 C CA . SER A 1 348 ? 11.552 16.075 -9.802 1.00 73.25 348 SER A CA 1
ATOM 2694 C C . SER A 1 348 ? 11.189 17.193 -10.778 1.00 73.25 348 SER A C 1
ATOM 2696 O O . SER A 1 348 ? 12.018 17.583 -11.597 1.00 73.25 348 SER A O 1
ATOM 2698 N N . ASN A 1 349 ? 9.963 17.703 -10.700 1.00 75.00 349 ASN A N 1
ATOM 2699 C CA . ASN A 1 349 ? 9.476 18.840 -11.478 1.00 75.00 349 ASN A CA 1
ATOM 2700 C C . ASN A 1 349 ? 9.910 20.183 -10.859 1.00 75.00 349 ASN A C 1
ATOM 2702 O O . ASN A 1 349 ? 10.572 20.220 -9.820 1.00 75.00 349 ASN A O 1
ATOM 2706 N N . GLU A 1 350 ? 9.514 21.303 -11.471 1.00 80.69 350 GLU A N 1
ATOM 2707 C CA . GLU A 1 350 ? 9.829 22.656 -10.971 1.00 80.69 350 GLU A CA 1
ATOM 2708 C C . GLU A 1 350 ? 9.407 22.904 -9.512 1.00 80.69 350 GLU A C 1
ATOM 2710 O O . GLU A 1 350 ? 10.098 23.598 -8.766 1.00 80.69 350 GLU A O 1
ATOM 2715 N N . ALA A 1 351 ? 8.281 22.323 -9.091 1.00 66.50 351 ALA A N 1
ATOM 2716 C CA . ALA A 1 351 ? 7.762 22.439 -7.731 1.00 66.50 351 ALA A CA 1
ATOM 2717 C C . ALA A 1 351 ? 8.459 21.490 -6.736 1.00 66.50 351 ALA A C 1
ATOM 2719 O O . ALA A 1 351 ? 8.043 21.408 -5.582 1.00 66.50 351 ALA A O 1
ATOM 2720 N N . GLY A 1 352 ? 9.493 20.760 -7.168 1.00 62.31 352 GLY A N 1
ATOM 2721 C CA . GLY A 1 352 ? 10.208 19.779 -6.352 1.00 62.31 352 GLY A CA 1
ATOM 2722 C C . GLY A 1 352 ? 9.444 18.471 -6.139 1.00 62.31 352 GLY A C 1
ATOM 2723 O O . GLY A 1 352 ? 9.875 17.643 -5.343 1.00 62.31 352 GLY A O 1
ATOM 2724 N N . GLN A 1 353 ? 8.333 18.257 -6.846 1.00 56.28 353 GLN A N 1
ATOM 2725 C CA . GLN A 1 353 ? 7.550 17.024 -6.763 1.00 56.28 353 GLN A CA 1
ATOM 2726 C C . GLN A 1 353 ? 8.204 15.947 -7.627 1.00 56.28 353 GLN A C 1
ATOM 2728 O O . GLN A 1 353 ? 8.713 16.270 -8.696 1.00 56.28 353 GLN A O 1
ATOM 2733 N N . ALA A 1 354 ? 8.170 14.682 -7.208 1.00 55.38 354 ALA A N 1
ATOM 2734 C CA . ALA A 1 354 ? 8.674 13.576 -8.023 1.00 55.38 354 ALA A CA 1
ATOM 2735 C C . ALA A 1 354 ? 8.028 13.574 -9.424 1.00 55.38 354 ALA A C 1
ATOM 2737 O O . ALA A 1 354 ? 6.819 13.774 -9.555 1.00 55.38 354 ALA A O 1
ATOM 2738 N N . ASP A 1 355 ? 8.853 13.390 -10.456 1.00 61.16 355 ASP A N 1
ATOM 2739 C CA . ASP A 1 355 ? 8.456 13.484 -11.864 1.00 61.16 355 ASP A CA 1
ATOM 2740 C C . ASP A 1 355 ? 8.686 12.155 -12.592 1.00 61.16 355 ASP A C 1
ATOM 2742 O O . ASP A 1 355 ? 7.723 11.527 -13.018 1.00 61.16 355 ASP A O 1
ATOM 2746 N N . ILE A 1 356 ? 9.930 11.671 -12.658 1.00 58.03 356 ILE A N 1
ATOM 2747 C CA . ILE A 1 356 ? 10.283 10.363 -13.233 1.00 58.03 356 ILE A CA 1
ATOM 2748 C C . ILE A 1 356 ? 11.080 9.548 -12.214 1.00 58.03 356 ILE A C 1
ATOM 2750 O O . ILE A 1 356 ? 11.834 10.111 -11.427 1.00 58.03 356 ILE A O 1
ATOM 2754 N N . ASN A 1 357 ? 10.928 8.223 -12.218 1.00 50.34 357 ASN A N 1
ATOM 2755 C CA . ASN A 1 357 ? 11.778 7.291 -11.475 1.00 50.34 357 ASN A CA 1
ATOM 2756 C C . ASN A 1 357 ? 11.838 5.938 -12.202 1.00 50.34 357 ASN A C 1
ATOM 2758 O O . ASN A 1 357 ? 11.213 4.972 -11.789 1.00 50.34 357 ASN A O 1
ATOM 2762 N N . GLU A 1 358 ? 12.534 5.904 -13.336 1.00 47.06 358 GLU A N 1
ATOM 2763 C CA . GLU A 1 358 ? 12.446 4.830 -14.329 1.00 47.06 358 GLU A CA 1
ATOM 2764 C C . GLU A 1 358 ? 13.801 4.178 -14.601 1.00 47.06 358 GLU A C 1
ATOM 2766 O O . GLU A 1 358 ? 14.829 4.851 -14.679 1.00 47.06 358 GLU A O 1
ATOM 2771 N N . PHE A 1 359 ? 13.804 2.865 -14.833 1.00 47.00 359 PHE A N 1
ATOM 2772 C CA . PHE A 1 359 ? 14.955 2.164 -15.402 1.00 47.00 359 PHE A CA 1
ATOM 2773 C C . PHE A 1 359 ? 14.901 2.257 -16.927 1.00 47.00 359 PHE A C 1
ATOM 2775 O O . PHE A 1 359 ? 14.256 1.467 -17.613 1.00 47.00 359 PHE A O 1
ATOM 2782 N N . VAL A 1 360 ? 15.609 3.233 -17.478 1.00 52.56 360 VAL A N 1
ATOM 2783 C CA . VAL A 1 360 ? 15.656 3.471 -18.916 1.00 52.56 360 VAL A CA 1
ATOM 2784 C C . VAL A 1 360 ? 16.622 2.481 -19.549 1.00 52.56 360 VAL A C 1
ATOM 2786 O O . VAL A 1 360 ? 17.833 2.544 -19.329 1.00 52.56 360 VAL A O 1
ATOM 2789 N N . LEU A 1 361 ? 16.084 1.548 -20.335 1.00 52.69 361 LEU A N 1
ATOM 2790 C CA . LEU A 1 361 ? 16.873 0.577 -21.095 1.00 52.69 361 LEU A CA 1
ATOM 2791 C C . LEU A 1 361 ? 17.821 1.271 -22.081 1.00 52.69 361 LEU A C 1
ATOM 2793 O O . LEU A 1 361 ? 17.609 2.421 -22.477 1.00 52.69 361 LEU A O 1
ATOM 2797 N N . ALA A 1 362 ? 18.851 0.543 -22.503 1.00 65.06 362 ALA A N 1
ATOM 2798 C CA . ALA A 1 362 ? 19.748 0.986 -23.560 1.00 65.06 362 ALA A CA 1
ATOM 2799 C C . ALA A 1 362 ? 18.960 1.400 -24.815 1.00 65.06 362 ALA A C 1
ATOM 2801 O O . ALA A 1 362 ? 18.059 0.685 -25.262 1.00 65.06 362 ALA A O 1
ATOM 2802 N N . LYS A 1 363 ? 19.318 2.551 -25.390 1.00 65.62 363 LYS A N 1
ATOM 2803 C CA . LYS A 1 363 ? 18.679 3.186 -26.558 1.00 65.62 363 LYS A CA 1
ATOM 2804 C C . LYS A 1 363 ? 17.208 3.562 -26.365 1.00 65.62 363 LYS A C 1
ATOM 2806 O O . LYS A 1 363 ? 16.485 3.742 -27.346 1.00 65.62 363 LYS A O 1
ATOM 2811 N N . ASN A 1 364 ? 16.750 3.680 -25.121 1.00 59.09 364 ASN A N 1
ATOM 2812 C CA . ASN A 1 364 ? 15.390 4.101 -24.806 1.00 59.09 364 ASN A CA 1
ATOM 2813 C C . ASN A 1 364 ? 15.359 5.519 -24.216 1.00 59.09 364 ASN A C 1
ATOM 2815 O O . ASN A 1 364 ? 16.404 6.137 -23.987 1.00 59.09 364 ASN A O 1
ATOM 2819 N N . ARG A 1 365 ? 14.153 6.057 -24.012 1.00 72.62 365 ARG A N 1
ATOM 2820 C CA . ARG A 1 365 ? 13.940 7.432 -23.558 1.00 72.62 365 ARG A CA 1
ATOM 2821 C C . ARG A 1 365 ? 12.805 7.570 -22.557 1.00 72.62 365 ARG A C 1
ATOM 2823 O O . ARG A 1 365 ? 11.865 6.784 -22.570 1.00 72.62 365 ARG A O 1
ATOM 2830 N N . VAL A 1 366 ? 12.856 8.647 -21.785 1.00 69.00 366 VAL A N 1
ATOM 2831 C CA . VAL A 1 366 ? 11.766 9.118 -20.916 1.00 69.00 366 VAL A CA 1
ATOM 2832 C C . VAL A 1 366 ? 11.564 10.616 -21.108 1.00 69.00 366 VAL A C 1
ATOM 2834 O O . VAL A 1 366 ? 12.488 11.319 -21.515 1.00 69.00 366 VAL A O 1
ATOM 2837 N N . ALA A 1 367 ? 10.355 11.113 -20.868 1.00 77.19 367 ALA A N 1
ATOM 2838 C CA . ALA A 1 367 ? 10.079 12.547 -20.864 1.00 77.19 367 ALA A CA 1
ATOM 2839 C C . ALA A 1 367 ? 10.279 13.090 -19.447 1.00 77.19 367 ALA A C 1
ATOM 2841 O O . ALA A 1 367 ? 9.693 12.552 -18.519 1.00 77.19 367 ALA A O 1
ATOM 2842 N N . ILE A 1 368 ? 11.081 14.140 -19.290 1.00 79.00 368 ILE A N 1
ATOM 2843 C CA . ILE A 1 368 ? 11.342 14.798 -18.000 1.00 79.00 368 ILE A CA 1
ATOM 2844 C C . ILE A 1 368 ? 10.938 16.274 -18.076 1.00 79.00 368 ILE A C 1
ATOM 2846 O O . ILE A 1 368 ? 10.977 16.876 -19.156 1.00 79.00 368 ILE A O 1
ATOM 2850 N N . ASP A 1 369 ? 10.562 16.873 -16.948 1.00 85.50 369 ASP A N 1
ATOM 2851 C CA . ASP A 1 369 ? 10.327 18.316 -16.851 1.00 85.50 369 ASP A CA 1
ATOM 2852 C C . ASP A 1 369 ? 11.632 19.107 -17.043 1.00 85.50 369 ASP A C 1
ATOM 2854 O O . ASP A 1 369 ? 12.626 18.907 -16.341 1.00 85.50 369 ASP A O 1
ATOM 2858 N N . ILE A 1 370 ? 11.629 20.053 -17.984 1.00 89.00 370 ILE A N 1
ATOM 2859 C CA . ILE A 1 370 ? 12.786 20.901 -18.263 1.00 89.00 370 ILE A CA 1
ATOM 2860 C C . ILE A 1 370 ? 13.114 21.860 -17.122 1.00 89.00 370 ILE A C 1
ATOM 2862 O O . ILE A 1 370 ? 14.260 22.288 -16.971 1.00 89.00 370 ILE A O 1
ATOM 2866 N N . ASN A 1 371 ? 12.104 22.219 -16.330 1.00 89.06 371 ASN A N 1
ATOM 2867 C CA . ASN A 1 371 ? 12.270 23.088 -15.177 1.00 89.06 371 ASN A CA 1
ATOM 2868 C C . ASN A 1 371 ? 12.620 22.317 -13.901 1.00 89.06 371 ASN A C 1
ATOM 2870 O O . ASN A 1 371 ? 12.870 22.955 -12.878 1.00 89.06 371 ASN A O 1
ATOM 2874 N N . GLY A 1 372 ? 12.655 20.989 -13.987 1.00 89.44 372 GLY A N 1
ATOM 2875 C CA . GLY A 1 372 ? 12.928 20.073 -12.899 1.00 89.44 372 GLY A CA 1
ATOM 2876 C C . GLY A 1 372 ? 14.406 19.879 -12.562 1.00 89.44 372 GLY A C 1
ATOM 2877 O O . GLY A 1 372 ? 15.278 20.681 -12.913 1.00 89.44 372 GLY A O 1
ATOM 2878 N N . ALA A 1 373 ? 14.684 18.777 -11.869 1.00 91.38 373 ALA A N 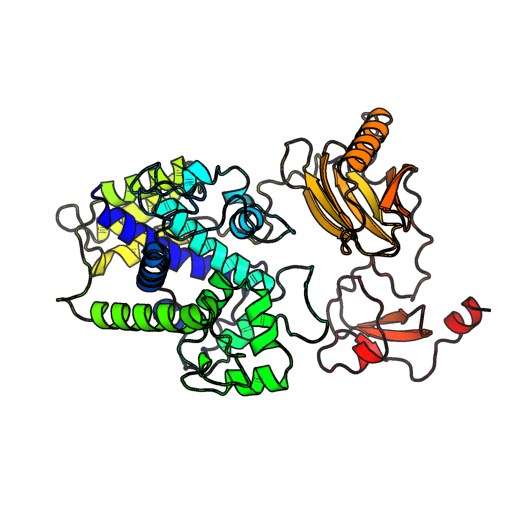1
ATOM 2879 C CA . ALA A 1 373 ? 16.027 18.352 -11.491 1.00 91.38 373 ALA A CA 1
ATOM 2880 C C . ALA A 1 373 ? 16.157 16.827 -11.520 1.00 91.38 373 ALA A C 1
ATOM 2882 O O . ALA A 1 373 ? 15.205 16.110 -11.230 1.00 91.38 373 ALA A O 1
ATOM 2883 N N . PHE A 1 374 ? 17.355 16.321 -11.810 1.00 89.12 374 PHE A N 1
ATOM 2884 C CA . PHE A 1 374 ? 17.690 14.921 -11.561 1.00 89.12 374 PHE A CA 1
ATOM 2885 C C . PHE A 1 374 ? 17.986 14.739 -10.072 1.00 89.12 374 PHE A C 1
ATOM 2887 O O . PHE A 1 374 ? 18.930 15.326 -9.543 1.00 89.12 374 PHE A O 1
ATOM 2894 N N . ILE A 1 375 ? 17.201 13.905 -9.402 1.00 86.50 375 ILE A N 1
ATOM 2895 C CA . ILE A 1 375 ? 17.465 13.461 -8.032 1.00 86.50 375 ILE A CA 1
ATOM 2896 C C . ILE A 1 375 ? 18.509 12.347 -8.040 1.00 86.50 375 ILE A C 1
ATOM 2898 O O . ILE A 1 375 ? 19.385 12.307 -7.180 1.00 86.50 375 ILE A O 1
ATOM 2902 N N . GLN A 1 376 ? 18.442 11.463 -9.035 1.00 80.50 376 GLN A N 1
ATOM 2903 C CA . GLN A 1 376 ? 19.389 10.372 -9.198 1.00 80.50 376 GLN A CA 1
ATOM 2904 C C . GLN A 1 376 ? 19.496 9.979 -10.671 1.00 80.50 376 GLN A C 1
ATOM 2906 O O . GLN A 1 376 ? 18.496 9.855 -11.368 1.00 80.50 376 GLN A O 1
ATOM 2911 N N . LEU A 1 377 ? 20.713 9.747 -11.147 1.00 84.81 377 LEU A N 1
ATOM 2912 C CA . LEU A 1 377 ? 20.970 9.096 -12.424 1.00 84.81 377 LEU A CA 1
ATOM 2913 C C . LEU A 1 377 ? 22.099 8.089 -12.243 1.00 84.81 377 LEU A C 1
ATOM 2915 O O . LEU A 1 377 ? 23.261 8.483 -12.191 1.00 84.81 377 LEU A O 1
ATOM 2919 N N . LYS A 1 378 ? 21.772 6.801 -12.131 1.00 81.06 378 LYS A N 1
ATOM 2920 C CA . LYS A 1 378 ? 22.767 5.740 -11.901 1.00 81.06 378 LYS A CA 1
ATOM 2921 C C . LYS A 1 378 ? 22.622 4.616 -12.905 1.00 81.06 378 LYS A C 1
ATOM 2923 O O . LYS A 1 378 ? 21.516 4.266 -13.290 1.00 81.06 378 LYS A O 1
ATOM 2928 N N . THR A 1 379 ? 23.731 4.013 -13.288 1.00 77.94 379 THR A N 1
ATOM 2929 C CA . THR A 1 379 ? 23.726 2.786 -14.094 1.00 77.94 379 THR A CA 1
ATOM 2930 C C . THR A 1 379 ? 23.369 1.577 -13.227 1.00 77.94 379 THR A C 1
ATOM 2932 O O . THR A 1 379 ? 23.719 1.520 -12.048 1.00 77.94 379 THR A O 1
ATOM 2935 N N . SER A 1 380 ? 22.642 0.605 -13.784 1.00 65.25 380 SER A N 1
ATOM 2936 C CA . SER A 1 380 ? 22.158 -0.576 -13.049 1.00 65.25 380 SER A CA 1
ATOM 2937 C C . SER A 1 380 ? 23.273 -1.512 -12.574 1.00 65.25 380 SER A C 1
ATOM 2939 O O . SER A 1 380 ? 23.083 -2.289 -11.644 1.00 65.25 380 SER A O 1
ATOM 2941 N N . ASP A 1 381 ? 24.433 -1.454 -13.219 1.00 70.94 381 ASP A N 1
ATOM 2942 C CA . ASP A 1 381 ? 25.654 -2.171 -12.840 1.00 70.94 381 ASP A CA 1
ATOM 2943 C C . ASP A 1 381 ? 26.519 -1.390 -11.835 1.00 70.94 381 ASP A C 1
ATOM 2945 O O . ASP A 1 381 ? 27.592 -1.856 -11.450 1.00 70.94 381 ASP A O 1
ATOM 2949 N N . ASN A 1 382 ? 26.039 -0.229 -11.375 1.00 71.94 382 ASN A N 1
ATOM 2950 C CA . ASN A 1 382 ? 26.722 0.677 -10.456 1.00 71.94 382 ASN A CA 1
ATOM 2951 C C . ASN A 1 382 ? 28.080 1.192 -10.972 1.00 71.94 382 ASN A C 1
ATOM 2953 O O . ASN A 1 382 ? 28.928 1.588 -10.171 1.00 71.94 382 ASN A O 1
ATOM 2957 N N . VAL A 1 383 ? 28.296 1.216 -12.292 1.00 77.19 383 VAL A N 1
ATOM 2958 C CA . VAL A 1 383 ? 29.539 1.717 -12.906 1.00 77.19 383 VAL A CA 1
ATOM 2959 C C . VAL A 1 383 ? 29.646 3.245 -12.815 1.00 77.19 383 VAL A C 1
ATOM 2961 O O . VAL A 1 383 ? 30.749 3.788 -12.758 1.00 77.19 383 VAL A O 1
ATOM 2964 N N . ALA A 1 384 ? 28.514 3.950 -12.771 1.00 87.50 384 ALA A N 1
ATOM 2965 C CA . ALA A 1 384 ? 28.463 5.410 -12.789 1.00 87.50 384 ALA A CA 1
ATOM 2966 C C . ALA A 1 384 ? 27.265 5.990 -12.020 1.00 87.50 384 ALA A C 1
ATOM 2968 O O . ALA A 1 384 ? 26.142 5.488 -12.130 1.00 87.50 384 ALA A O 1
ATOM 2969 N N . ASP A 1 385 ? 27.511 7.102 -11.322 1.00 92.25 385 ASP A N 1
ATOM 2970 C CA . ASP A 1 385 ? 26.503 8.051 -10.839 1.00 92.25 385 ASP A CA 1
ATOM 2971 C C . ASP A 1 385 ? 26.698 9.378 -11.582 1.00 92.25 385 ASP A C 1
ATOM 2973 O O . ASP A 1 385 ? 27.695 10.079 -11.402 1.00 92.25 385 ASP A O 1
ATOM 2977 N N . CYS A 1 386 ? 25.749 9.690 -12.455 1.00 95.25 386 CYS A N 1
ATOM 2978 C CA . CYS A 1 386 ? 25.800 10.812 -13.380 1.00 95.25 386 CYS A CA 1
ATOM 2979 C C . CYS A 1 386 ? 24.883 11.972 -12.961 1.00 95.25 386 CYS A C 1
ATOM 2981 O O . CYS A 1 386 ? 24.614 12.870 -13.766 1.00 95.25 386 CYS A O 1
ATOM 2983 N N . THR A 1 387 ? 24.361 11.953 -11.730 1.00 93.00 387 THR A N 1
ATOM 2984 C CA . THR A 1 387 ? 23.319 12.881 -11.257 1.00 93.00 387 THR A CA 1
ATOM 2985 C C . THR A 1 387 ? 23.731 14.349 -11.408 1.00 93.00 387 THR A C 1
ATOM 2987 O O . THR A 1 387 ? 22.956 15.187 -11.875 1.00 93.00 387 THR A O 1
ATOM 2990 N N . GLN A 1 388 ? 24.973 14.686 -11.053 1.00 95.81 388 GLN A N 1
ATOM 2991 C CA . GLN A 1 388 ? 25.462 16.066 -11.111 1.00 95.81 388 GLN A CA 1
ATOM 2992 C C . GLN A 1 388 ? 25.617 16.564 -12.558 1.00 95.81 388 GLN A C 1
ATOM 2994 O O . GLN A 1 388 ? 25.241 17.694 -12.888 1.00 95.81 388 GLN A O 1
ATOM 2999 N N . GLN A 1 389 ? 26.162 15.722 -13.434 1.00 97.12 389 GLN A N 1
ATOM 3000 C CA . GLN A 1 389 ? 26.394 16.029 -14.842 1.00 97.12 389 GLN A CA 1
ATOM 3001 C C . GLN A 1 389 ? 25.066 16.150 -15.602 1.00 97.12 389 GLN A C 1
ATOM 3003 O O . GLN A 1 389 ? 24.912 17.067 -16.408 1.00 97.12 389 GLN A O 1
ATOM 3008 N N . ALA A 1 390 ? 24.085 15.300 -15.287 1.00 96.06 390 ALA A N 1
ATOM 3009 C CA . ALA A 1 390 ? 22.735 15.379 -15.838 1.00 96.06 390 ALA A CA 1
ATOM 3010 C C . ALA A 1 390 ? 22.030 16.684 -15.453 1.00 96.06 390 ALA A C 1
ATOM 3012 O O . ALA A 1 390 ? 21.492 17.368 -16.321 1.00 96.06 390 ALA A O 1
ATOM 3013 N N . ASN A 1 391 ? 22.108 17.090 -14.180 1.00 97.06 391 ASN A N 1
ATOM 3014 C CA . ASN A 1 391 ? 21.589 18.389 -13.744 1.00 97.06 391 ASN A CA 1
ATOM 3015 C C . ASN A 1 391 ? 22.280 19.557 -14.454 1.00 97.06 391 ASN A C 1
ATOM 3017 O O . ASN A 1 391 ? 21.622 20.508 -14.867 1.00 97.06 391 ASN A O 1
ATOM 3021 N N . THR A 1 392 ? 23.598 19.479 -14.646 1.00 96.81 392 THR A N 1
ATOM 3022 C CA . THR A 1 392 ? 24.346 20.499 -15.398 1.00 96.81 392 THR A CA 1
ATOM 3023 C C . THR A 1 392 ? 23.841 20.597 -16.839 1.00 96.81 392 THR A C 1
ATOM 3025 O O . THR A 1 392 ? 23.591 21.696 -17.332 1.00 96.81 392 THR A O 1
ATOM 3028 N N . ALA A 1 393 ? 23.634 19.458 -17.503 1.00 96.19 393 ALA A N 1
ATOM 3029 C CA . ALA A 1 393 ? 23.105 19.407 -18.863 1.00 96.19 393 ALA A CA 1
ATOM 3030 C C . ALA A 1 393 ? 21.668 19.949 -18.956 1.00 96.19 393 ALA A C 1
ATOM 3032 O O . ALA A 1 393 ? 21.366 20.709 -19.875 1.00 96.19 393 ALA A O 1
ATOM 3033 N N . LEU A 1 394 ? 20.808 19.612 -17.990 1.00 95.31 394 LEU A N 1
ATOM 3034 C CA . LEU A 1 394 ? 19.432 20.105 -17.914 1.00 95.31 394 LEU A CA 1
ATOM 3035 C C . LEU A 1 394 ? 19.385 21.626 -17.740 1.00 95.31 394 LEU A C 1
ATOM 3037 O O . LEU A 1 394 ? 18.647 22.299 -18.454 1.00 95.31 394 LEU A O 1
ATOM 3041 N N . GLN A 1 395 ? 20.229 22.183 -16.866 1.00 94.50 395 GLN A N 1
ATOM 3042 C CA . GLN A 1 395 ? 20.340 23.633 -16.673 1.00 94.50 395 GLN A CA 1
ATOM 3043 C C . GLN A 1 395 ? 20.862 24.352 -17.921 1.00 94.50 395 GLN A C 1
ATOM 3045 O O . GLN A 1 395 ? 20.351 25.413 -18.283 1.00 94.50 395 GLN A O 1
ATOM 3050 N N . LEU A 1 396 ? 21.855 23.773 -18.606 1.00 94.00 396 LEU A N 1
ATOM 3051 C CA . LEU A 1 396 ? 22.355 24.323 -19.867 1.00 94.00 396 LEU A CA 1
ATOM 3052 C C . LEU A 1 396 ? 21.269 24.334 -20.944 1.00 94.00 396 LEU A C 1
ATOM 3054 O O . LEU A 1 396 ? 21.107 25.346 -21.618 1.00 94.00 396 LEU A O 1
ATOM 3058 N N . LEU A 1 397 ? 20.502 23.250 -21.079 1.00 92.50 397 LEU A N 1
ATOM 3059 C CA . LEU A 1 397 ? 19.400 23.190 -22.033 1.00 92.50 397 LEU A CA 1
ATOM 3060 C C . LEU A 1 397 ? 18.288 24.184 -21.670 1.00 92.50 397 LEU A C 1
ATOM 3062 O O . LEU A 1 397 ? 17.862 24.955 -22.529 1.00 92.50 397 LEU A O 1
ATOM 3066 N N . LYS A 1 398 ? 17.877 24.236 -20.398 1.00 91.06 398 LYS A N 1
ATOM 3067 C CA . LYS A 1 398 ? 16.897 25.207 -19.888 1.00 91.06 398 LYS A CA 1
ATOM 3068 C C . LYS A 1 398 ? 17.278 26.648 -20.248 1.00 91.06 398 LYS A C 1
ATOM 3070 O O . LYS A 1 398 ? 16.424 27.409 -20.685 1.00 91.06 398 LYS A O 1
ATOM 3075 N N . ALA A 1 399 ? 18.558 27.012 -20.148 1.00 90.19 399 ALA A N 1
ATOM 3076 C CA . ALA A 1 399 ? 19.047 28.352 -20.485 1.00 90.19 399 ALA A CA 1
ATOM 3077 C C . ALA A 1 399 ? 18.959 28.708 -21.985 1.00 90.19 399 ALA A C 1
ATOM 3079 O O . ALA A 1 399 ? 19.079 29.880 -22.341 1.00 90.19 399 ALA A O 1
ATOM 3080 N N . THR A 1 400 ? 18.772 27.721 -22.866 1.00 85.88 400 THR A N 1
ATOM 3081 C CA . THR A 1 400 ? 18.639 27.924 -24.323 1.00 85.88 400 THR A CA 1
ATOM 3082 C C . THR A 1 400 ? 17.189 28.046 -24.793 1.00 85.88 400 THR A C 1
ATOM 3084 O O . THR A 1 400 ? 16.948 28.284 -25.975 1.00 85.88 400 THR A O 1
ATOM 3087 N N . ILE A 1 401 ? 16.227 27.878 -23.885 1.00 83.56 401 ILE A N 1
ATOM 3088 C CA . ILE A 1 401 ? 14.810 27.713 -24.195 1.00 83.56 401 ILE A CA 1
ATOM 3089 C C . ILE A 1 401 ? 13.999 28.892 -23.646 1.00 83.56 401 ILE A C 1
ATOM 3091 O O . ILE A 1 401 ? 14.251 29.365 -22.541 1.00 83.56 401 ILE A O 1
ATOM 3095 N N . ASP A 1 402 ? 13.029 29.380 -24.426 1.00 82.19 402 ASP A N 1
ATOM 3096 C CA . ASP A 1 402 ? 12.213 30.555 -24.100 1.00 82.19 402 ASP A CA 1
ATOM 3097 C C . ASP A 1 402 ? 10.714 30.226 -23.913 1.00 82.19 402 ASP A C 1
ATOM 3099 O O . ASP A 1 402 ? 10.288 29.070 -23.778 1.00 82.19 402 ASP A O 1
ATOM 3103 N N . ASP A 1 403 ? 9.879 31.264 -23.867 1.00 75.31 403 ASP A N 1
ATOM 3104 C CA . ASP A 1 403 ? 8.430 31.132 -23.694 1.00 75.31 403 ASP A CA 1
ATOM 3105 C C . ASP A 1 403 ? 7.705 30.514 -24.897 1.00 75.31 403 ASP A C 1
ATOM 3107 O O . ASP A 1 403 ? 6.563 30.083 -24.758 1.00 75.31 403 ASP A O 1
ATOM 3111 N N . THR A 1 404 ? 8.371 30.399 -26.048 1.00 78.88 404 THR A N 1
ATOM 3112 C CA . THR A 1 404 ? 7.840 29.788 -27.276 1.00 78.88 404 THR A CA 1
ATOM 3113 C C . THR A 1 404 ? 8.172 28.302 -27.409 1.00 78.88 404 THR A C 1
ATOM 3115 O O . THR A 1 404 ? 7.788 27.668 -28.394 1.00 78.88 404 THR A O 1
ATOM 3118 N N . TYR A 1 405 ? 8.862 27.734 -26.416 1.00 80.69 405 TYR A N 1
ATOM 3119 C CA . TYR A 1 405 ? 9.199 26.318 -26.375 1.00 80.69 405 TYR A CA 1
ATOM 3120 C C . TYR A 1 405 ? 7.989 25.409 -26.556 1.00 80.69 405 TYR A C 1
ATOM 3122 O O . TYR A 1 405 ? 6.992 25.516 -25.841 1.00 80.69 405 TYR A O 1
ATOM 3130 N N . ILE A 1 406 ? 8.134 24.449 -27.464 1.00 78.75 406 ILE A N 1
ATOM 3131 C CA . ILE A 1 406 ? 7.167 23.379 -27.675 1.00 78.75 406 ILE A CA 1
ATOM 3132 C C . ILE A 1 406 ? 7.651 22.164 -26.884 1.00 78.75 406 ILE A C 1
ATOM 3134 O O . ILE A 1 406 ? 8.765 21.687 -27.113 1.00 78.75 406 ILE A O 1
ATOM 3138 N N . SER A 1 407 ? 6.831 21.655 -25.964 1.00 77.12 407 SER A N 1
ATOM 3139 C CA . SER A 1 407 ? 7.158 20.446 -25.197 1.00 77.12 407 SER A CA 1
ATOM 3140 C C . SER A 1 407 ? 7.578 19.300 -26.113 1.00 77.12 407 SER A C 1
ATOM 3142 O O . SER A 1 407 ? 7.001 19.098 -27.181 1.00 77.12 407 SER A O 1
ATOM 3144 N N . LEU A 1 408 ? 8.604 18.564 -25.681 1.00 70.31 408 LEU A N 1
ATOM 3145 C CA . LEU A 1 408 ? 9.206 17.427 -26.383 1.00 70.31 408 LEU A CA 1
ATOM 3146 C C . LEU A 1 408 ? 9.887 17.769 -27.723 1.00 70.31 408 LEU A C 1
ATOM 3148 O O . LEU A 1 408 ? 10.291 16.868 -28.454 1.00 70.31 408 LEU A O 1
ATOM 3152 N N . SER A 1 409 ? 10.079 19.055 -28.039 1.00 79.06 409 SER A N 1
ATOM 3153 C CA . SER A 1 409 ? 10.842 19.483 -29.224 1.00 79.06 409 SER A CA 1
ATOM 3154 C C . SER A 1 409 ? 12.362 19.459 -29.031 1.00 79.06 409 SER A C 1
ATOM 3156 O O . SER A 1 409 ? 13.101 19.656 -29.997 1.00 79.06 409 SER A O 1
ATOM 3158 N N . ALA A 1 410 ? 12.844 19.191 -27.815 1.00 87.00 410 ALA A N 1
ATOM 3159 C CA . ALA A 1 410 ? 14.259 19.048 -27.481 1.00 87.00 410 ALA A CA 1
ATOM 3160 C C . ALA A 1 410 ? 14.557 17.696 -26.814 1.00 87.00 410 ALA A C 1
ATOM 3162 O O . ALA A 1 410 ? 13.657 17.004 -26.323 1.00 87.00 410 ALA A O 1
ATOM 3163 N N . GLN A 1 411 ? 15.841 17.338 -26.767 1.00 90.19 411 GLN A N 1
ATOM 3164 C CA . GLN A 1 411 ? 16.331 16.161 -26.057 1.00 90.19 411 GLN A CA 1
ATOM 3165 C C . GLN A 1 411 ? 17.657 16.405 -25.323 1.00 90.19 411 GLN A C 1
ATOM 3167 O O . GLN A 1 411 ? 18.438 17.285 -25.689 1.00 90.19 411 GLN A O 1
ATOM 3172 N N . ILE A 1 412 ? 17.921 15.559 -24.330 1.00 94.56 412 ILE A N 1
ATOM 3173 C CA . ILE A 1 412 ? 19.202 15.338 -23.659 1.00 94.56 412 ILE A CA 1
ATOM 3174 C C . ILE A 1 412 ? 19.578 13.877 -23.885 1.00 94.56 412 ILE A C 1
ATOM 3176 O O . ILE A 1 412 ? 18.789 12.980 -23.613 1.00 94.56 412 ILE A O 1
ATOM 3180 N N . THR A 1 413 ? 20.787 13.631 -24.364 1.00 93.31 413 THR A N 1
ATOM 3181 C CA . THR A 1 413 ? 21.307 12.295 -24.659 1.00 93.31 413 THR A CA 1
ATOM 3182 C C . THR A 1 413 ? 22.440 11.987 -23.701 1.00 93.31 413 THR A C 1
ATOM 3184 O O . THR A 1 413 ? 23.435 12.708 -23.687 1.00 93.31 413 THR A O 1
ATOM 3187 N N . SER A 1 414 ? 22.291 10.936 -22.900 1.00 93.88 414 SER A N 1
ATOM 3188 C CA . SER A 1 414 ? 23.316 10.438 -21.988 1.00 93.88 414 SER A CA 1
ATOM 3189 C C . SER A 1 414 ? 24.167 9.381 -22.677 1.00 93.88 414 SER A C 1
ATOM 3191 O O . SER A 1 414 ? 23.632 8.399 -23.182 1.00 93.88 414 SER A O 1
ATOM 3193 N N . LYS A 1 415 ? 25.489 9.562 -22.669 1.00 93.06 415 LYS A N 1
ATOM 3194 C CA . LYS A 1 415 ? 26.474 8.565 -23.103 1.00 93.06 415 LYS A CA 1
ATOM 3195 C C . LYS A 1 415 ? 27.415 8.283 -21.938 1.00 93.06 415 LYS A C 1
ATOM 3197 O O . LYS A 1 415 ? 28.069 9.200 -21.436 1.00 93.06 415 LYS A O 1
ATOM 3202 N N . ILE A 1 416 ? 27.482 7.022 -21.528 1.00 91.19 416 ILE A N 1
ATOM 3203 C CA . ILE A 1 416 ? 28.325 6.558 -20.423 1.00 91.19 416 ILE A CA 1
ATOM 3204 C C . ILE A 1 416 ? 29.315 5.552 -21.004 1.00 91.19 416 ILE A C 1
ATOM 3206 O O . ILE A 1 416 ? 28.907 4.602 -21.673 1.00 91.19 416 ILE A O 1
ATOM 3210 N N . ASN A 1 417 ? 30.612 5.796 -20.824 1.00 86.31 417 ASN A N 1
ATOM 3211 C CA . ASN A 1 417 ? 31.645 4.888 -21.327 1.00 86.31 417 ASN A CA 1
ATOM 3212 C C . ASN A 1 417 ? 31.965 3.771 -20.317 1.00 86.31 417 ASN A C 1
ATOM 3214 O O . ASN A 1 417 ? 31.536 3.808 -19.167 1.00 86.31 417 ASN A O 1
ATOM 3218 N N . GLU A 1 418 ? 32.763 2.787 -20.737 1.00 77.62 418 GLU A N 1
ATOM 3219 C CA . GLU A 1 418 ? 33.150 1.634 -19.903 1.00 77.62 418 GLU A CA 1
ATOM 3220 C C . GLU A 1 418 ? 33.920 2.022 -18.624 1.00 77.62 418 GLU A C 1
ATOM 3222 O O . GLU A 1 418 ? 33.981 1.240 -17.680 1.00 77.62 418 GLU A O 1
ATOM 3227 N N . SER A 1 419 ? 34.499 3.227 -18.570 1.00 83.06 419 SER A N 1
ATOM 3228 C CA . SER A 1 419 ? 35.164 3.772 -17.377 1.00 83.06 419 SER A CA 1
ATOM 3229 C C . SER A 1 419 ? 34.236 4.558 -16.440 1.00 83.06 419 SER A C 1
ATOM 3231 O O . SER A 1 419 ? 34.715 5.128 -15.461 1.00 83.06 419 SER A O 1
ATOM 3233 N N . GLY A 1 420 ? 32.931 4.608 -16.729 1.00 84.38 420 GLY A N 1
ATOM 3234 C CA . GLY A 1 420 ? 31.935 5.321 -15.926 1.00 84.38 420 GLY A CA 1
ATOM 3235 C C . GLY A 1 420 ? 31.923 6.840 -16.120 1.00 84.38 420 GLY A C 1
ATOM 3236 O O . GLY A 1 420 ? 31.340 7.564 -15.316 1.00 84.38 420 GLY A O 1
ATOM 3237 N N . GLU A 1 421 ? 32.557 7.352 -17.177 1.00 93.56 421 GLU A N 1
ATOM 3238 C CA . GLU A 1 421 ? 32.515 8.776 -17.509 1.00 93.56 421 GLU A CA 1
ATOM 3239 C C . GLU A 1 421 ? 31.174 9.125 -18.162 1.00 93.56 421 GLU A C 1
ATOM 3241 O O . GLU A 1 421 ? 30.802 8.559 -19.194 1.00 93.56 421 GLU A O 1
ATOM 3246 N N . CYS A 1 422 ? 30.463 10.080 -17.565 1.00 95.88 422 CYS A N 1
ATOM 3247 C CA . CYS A 1 422 ? 29.151 10.520 -18.021 1.00 95.88 422 CYS A CA 1
ATOM 3248 C C . CYS A 1 422 ? 29.265 11.754 -18.919 1.00 95.88 422 CYS A C 1
ATOM 3250 O O . CYS A 1 422 ? 29.700 12.819 -18.475 1.00 95.88 422 CYS A O 1
ATOM 3252 N N . THR A 1 423 ? 28.796 11.642 -20.158 1.00 95.88 423 THR A N 1
ATOM 3253 C CA . THR A 1 423 ? 28.722 12.757 -21.110 1.00 95.88 423 THR A CA 1
ATOM 3254 C C . THR A 1 423 ? 27.283 12.988 -21.555 1.00 95.88 423 THR A C 1
ATOM 3256 O O . THR A 1 423 ? 26.495 12.048 -21.667 1.00 95.88 423 THR A O 1
ATOM 3259 N N . PHE A 1 424 ? 26.931 14.257 -21.771 1.00 96.38 424 PHE A N 1
ATOM 3260 C CA . PHE A 1 424 ? 25.575 14.666 -22.121 1.00 96.38 424 PHE A CA 1
ATOM 3261 C C . PHE A 1 424 ? 25.597 15.598 -23.325 1.00 96.38 424 PHE A C 1
ATOM 3263 O O . PHE A 1 424 ? 26.339 16.580 -23.348 1.00 96.38 424 PHE A O 1
ATOM 3270 N N . GLU A 1 425 ? 24.748 15.306 -24.301 1.00 93.69 425 GLU A N 1
ATOM 3271 C CA . GLU A 1 425 ? 24.533 16.141 -25.480 1.00 93.69 425 GLU A CA 1
ATOM 3272 C C . GLU A 1 425 ? 23.079 16.603 -25.496 1.00 93.69 425 GLU A C 1
ATOM 3274 O O . GLU A 1 425 ? 22.167 15.787 -25.373 1.00 93.69 425 GLU A O 1
ATOM 3279 N N . SER A 1 426 ? 22.852 17.906 -25.640 1.00 92.19 426 SER A N 1
ATOM 3280 C CA . SER A 1 426 ? 21.509 18.470 -25.767 1.00 92.19 426 SER A CA 1
ATOM 3281 C C . SER A 1 426 ? 21.300 19.071 -27.152 1.00 92.19 426 SER A C 1
ATOM 3283 O O . SER A 1 426 ? 22.249 19.510 -27.805 1.00 92.19 426 SER A O 1
ATOM 3285 N N . GLY A 1 427 ? 20.057 19.068 -27.624 1.00 87.50 427 GLY A N 1
ATOM 3286 C CA . GLY A 1 427 ? 19.724 19.611 -28.935 1.00 87.50 427 GLY A CA 1
ATOM 3287 C C . GLY A 1 427 ? 18.254 19.443 -29.305 1.00 87.50 427 GLY A C 1
ATOM 3288 O O . GLY A 1 427 ? 17.461 18.973 -28.483 1.00 87.50 427 GLY A O 1
ATOM 3289 N N . PRO A 1 428 ? 17.880 19.819 -30.542 1.00 85.00 428 PRO A N 1
ATOM 3290 C CA . PRO A 1 428 ? 16.554 19.549 -31.073 1.00 85.00 428 PRO A CA 1
ATOM 3291 C C . PRO A 1 428 ? 16.261 18.058 -30.993 1.00 85.00 428 PRO A C 1
ATOM 3293 O O . PRO A 1 428 ? 17.130 17.230 -31.286 1.00 85.00 428 PRO A O 1
ATOM 3296 N N . HIS A 1 429 ? 15.034 17.720 -30.617 1.00 78.31 429 HIS A N 1
ATOM 3297 C CA . HIS A 1 429 ? 14.611 16.341 -30.603 1.00 78.31 429 HIS A CA 1
ATOM 3298 C C . HIS A 1 429 ? 14.664 15.805 -32.033 1.00 78.31 429 HIS A C 1
ATOM 3300 O O . HIS A 1 429 ? 13.911 16.227 -32.912 1.00 78.31 429 HIS A O 1
ATOM 3306 N N . THR A 1 430 ? 15.596 14.886 -32.259 1.00 67.12 430 THR A N 1
ATOM 3307 C CA . THR A 1 430 ? 15.694 14.134 -33.499 1.00 67.12 430 THR A CA 1
ATOM 3308 C C . THR A 1 430 ? 15.197 12.743 -33.153 1.00 67.12 430 THR A C 1
ATOM 3310 O O . THR A 1 430 ? 15.934 12.004 -32.495 1.00 67.12 430 THR A O 1
ATOM 3313 N N . PRO A 1 431 ? 13.941 12.390 -33.485 1.00 55.47 431 PRO A N 1
ATOM 3314 C CA . PRO A 1 431 ? 13.453 11.050 -33.217 1.00 55.47 431 PRO A CA 1
ATOM 3315 C C . PRO A 1 431 ? 14.431 10.027 -33.791 1.00 55.47 431 PRO A C 1
ATOM 3317 O O . PRO A 1 431 ? 14.971 10.261 -34.882 1.00 55.47 431 PRO A O 1
ATOM 3320 N N . PRO A 1 432 ? 14.693 8.914 -33.075 1.00 55.38 432 PRO A N 1
ATOM 3321 C CA . PRO A 1 432 ? 15.362 7.790 -33.706 1.00 55.38 432 PRO A CA 1
ATOM 3322 C C . PRO A 1 432 ? 14.626 7.482 -35.010 1.00 55.38 432 PRO A C 1
ATOM 3324 O O . PRO A 1 432 ? 13.421 7.743 -35.118 1.00 55.38 432 PRO A O 1
ATOM 3327 N N . LEU A 1 433 ? 15.360 6.987 -36.012 1.00 56.09 433 LEU A N 1
ATOM 3328 C CA . LEU A 1 433 ? 14.754 6.627 -37.291 1.00 56.09 433 LEU A CA 1
ATOM 3329 C C . LEU A 1 433 ? 13.471 5.836 -37.007 1.00 56.09 433 LEU A C 1
ATOM 3331 O O . LEU A 1 433 ? 13.543 4.894 -36.211 1.00 56.09 433 LEU A O 1
ATOM 3335 N N . PRO A 1 434 ? 12.320 6.243 -37.581 1.00 55.38 434 PRO A N 1
ATOM 3336 C CA . PRO A 1 434 ? 11.061 5.576 -37.317 1.00 55.38 434 PRO A CA 1
ATOM 3337 C C . PRO A 1 434 ? 11.256 4.081 -37.488 1.00 55.38 434 PRO A C 1
ATOM 3339 O O . PRO A 1 434 ? 11.824 3.641 -38.495 1.00 55.38 434 PRO A O 1
ATOM 3342 N N . VAL A 1 435 ? 10.818 3.315 -36.491 1.00 67.38 435 VAL A N 1
ATOM 3343 C CA . VAL A 1 435 ? 10.760 1.868 -36.636 1.00 67.38 435 VAL A CA 1
ATOM 3344 C C . VAL A 1 435 ? 9.941 1.602 -37.891 1.00 67.38 435 VAL A C 1
ATOM 3346 O O . VAL A 1 435 ? 8.849 2.146 -38.062 1.00 67.38 435 VAL A O 1
ATOM 3349 N N . LYS A 1 436 ? 10.529 0.852 -38.823 1.00 76.50 436 LYS A N 1
ATOM 3350 C CA . LYS A 1 436 ? 9.925 0.596 -40.128 1.00 76.50 436 LYS A CA 1
ATOM 3351 C C . LYS A 1 436 ? 8.541 -0.018 -39.914 1.00 76.50 436 LYS A C 1
ATOM 3353 O O . LYS A 1 436 ? 8.383 -0.879 -39.051 1.00 76.50 436 LYS A O 1
ATOM 3358 N N . ASP A 1 437 ? 7.552 0.422 -40.689 1.00 75.88 437 ASP A N 1
ATOM 3359 C CA . ASP A 1 437 ? 6.179 -0.063 -40.540 1.00 75.88 437 ASP A CA 1
ATOM 3360 C C . ASP A 1 437 ? 6.136 -1.597 -40.531 1.00 75.88 437 ASP A C 1
ATOM 3362 O O . ASP A 1 437 ? 6.698 -2.264 -41.403 1.00 75.88 437 ASP A O 1
ATOM 3366 N N . GLY A 1 438 ? 5.479 -2.145 -39.508 1.00 81.56 438 GLY A N 1
ATOM 3367 C CA . GLY A 1 438 ? 5.377 -3.584 -39.278 1.00 81.56 438 GLY A CA 1
ATOM 3368 C C . GLY A 1 438 ? 6.493 -4.191 -38.425 1.00 81.56 438 GLY A C 1
ATOM 3369 O O . GLY A 1 438 ? 6.347 -5.341 -38.034 1.00 81.56 438 GLY A O 1
ATOM 3370 N N . TYR A 1 439 ? 7.563 -3.468 -38.083 1.00 86.69 439 TYR A N 1
ATOM 3371 C CA . TYR A 1 439 ? 8.588 -3.947 -37.146 1.00 86.69 439 TYR A CA 1
ATOM 3372 C C . TYR A 1 439 ? 8.207 -3.666 -35.688 1.00 86.69 439 TYR A C 1
ATOM 3374 O O . TYR A 1 439 ? 7.393 -2.788 -35.391 1.00 86.69 439 TYR A O 1
ATOM 3382 N N . TRP A 1 440 ? 8.790 -4.442 -34.774 1.00 82.94 440 TRP A N 1
ATOM 3383 C CA . TRP A 1 440 ? 8.657 -4.235 -33.337 1.00 82.94 440 TRP A CA 1
ATOM 3384 C C . TRP A 1 440 ? 9.200 -2.864 -32.926 1.00 82.94 440 TRP A C 1
ATOM 3386 O O . TRP A 1 440 ? 10.369 -2.557 -33.161 1.00 82.94 440 TRP A O 1
ATOM 3396 N N . ASP A 1 441 ? 8.351 -2.073 -32.273 1.00 74.88 441 ASP A N 1
ATOM 3397 C CA . ASP A 1 441 ? 8.685 -0.766 -31.727 1.00 74.88 441 ASP A CA 1
ATOM 3398 C C . ASP A 1 441 ? 8.558 -0.815 -30.205 1.00 74.88 441 ASP A C 1
ATOM 3400 O O . ASP A 1 441 ? 7.458 -0.852 -29.650 1.00 74.88 441 ASP A O 1
ATOM 3404 N N . SER A 1 442 ? 9.703 -0.781 -29.524 1.00 61.91 442 SER A N 1
ATOM 3405 C CA . SER A 1 442 ? 9.782 -0.800 -28.062 1.00 61.91 442 SER A CA 1
ATOM 3406 C C . SER A 1 442 ? 9.154 0.430 -27.397 1.00 61.91 442 SER A C 1
ATOM 3408 O O . SER A 1 442 ? 8.969 0.423 -26.181 1.00 61.91 442 SER A O 1
ATOM 3410 N N . SER A 1 443 ? 8.820 1.473 -28.163 1.00 52.72 443 SER A N 1
ATOM 3411 C CA . SER A 1 443 ? 8.146 2.685 -27.691 1.00 52.72 443 SER A CA 1
ATOM 3412 C C . SER A 1 443 ? 6.648 2.724 -28.005 1.00 52.72 443 SER A C 1
ATOM 3414 O O . SER A 1 443 ? 5.958 3.656 -27.588 1.00 52.72 443 SER A O 1
ATOM 3416 N N . LYS A 1 444 ? 6.124 1.719 -28.719 1.00 56.66 444 LYS A N 1
ATOM 3417 C CA . LYS A 1 444 ? 4.717 1.648 -29.108 1.00 56.66 444 LYS A CA 1
ATOM 3418 C C . LYS A 1 444 ? 3.898 0.829 -28.112 1.00 56.66 444 LYS A C 1
ATOM 3420 O O . LYS A 1 444 ? 4.299 -0.239 -27.652 1.00 56.66 444 LYS A O 1
ATOM 3425 N N . LEU A 1 445 ? 2.700 1.328 -27.824 1.00 54.28 445 LEU A N 1
ATOM 3426 C CA . LEU A 1 445 ? 1.664 0.583 -27.122 1.00 54.28 445 LEU A CA 1
ATOM 3427 C C . LEU A 1 445 ? 0.896 -0.295 -28.116 1.00 54.28 445 LEU A C 1
ATOM 3429 O O . LEU A 1 445 ? 0.333 0.210 -29.088 1.00 54.28 445 LEU A O 1
ATOM 3433 N N . TYR A 1 446 ? 0.833 -1.595 -27.846 1.00 68.44 446 TYR A N 1
ATOM 3434 C CA . TYR A 1 446 ? 0.021 -2.555 -28.593 1.00 68.44 446 TYR A CA 1
ATOM 3435 C C . TYR A 1 446 ? -1.212 -2.869 -27.754 1.00 68.44 446 TYR A C 1
ATOM 3437 O O . TYR A 1 446 ? -1.275 -3.859 -27.027 1.00 68.44 446 TYR A O 1
ATOM 3445 N N . ASN A 1 447 ? -2.158 -1.935 -27.796 1.00 54.00 447 ASN A N 1
ATOM 3446 C CA . ASN A 1 447 ? -3.323 -1.878 -26.918 1.00 54.00 447 ASN A CA 1
ATOM 3447 C C . ASN A 1 447 ? -4.370 -2.970 -27.195 1.00 54.00 447 ASN A C 1
ATOM 3449 O O . ASN A 1 447 ? -5.106 -3.337 -26.284 1.00 54.00 447 ASN A O 1
ATOM 3453 N N . ASP A 1 448 ? -4.398 -3.508 -28.415 1.00 66.19 448 ASP A N 1
ATOM 3454 C CA . ASP A 1 448 ? -5.358 -4.523 -28.854 1.00 66.19 448 ASP A CA 1
ATOM 3455 C C . ASP A 1 448 ? -4.673 -5.865 -29.144 1.00 66.19 448 ASP A C 1
ATOM 3457 O O . ASP A 1 448 ? -3.534 -5.903 -29.611 1.00 66.19 448 ASP A O 1
ATOM 3461 N N . ALA A 1 449 ? -5.359 -6.983 -28.904 1.00 72.56 449 ALA A N 1
ATOM 3462 C CA . ALA A 1 449 ? -4.893 -8.295 -29.354 1.00 72.56 449 ALA A CA 1
ATOM 3463 C C . ALA A 1 449 ? -4.927 -8.395 -30.890 1.00 72.56 449 ALA A C 1
ATOM 3465 O O . ALA A 1 449 ? -5.821 -7.847 -31.536 1.00 72.56 449 ALA A O 1
ATOM 3466 N N . GLY A 1 450 ? -3.995 -9.146 -31.475 1.00 79.69 450 GLY A N 1
ATOM 3467 C CA . GLY A 1 450 ? -3.939 -9.396 -32.917 1.00 79.69 450 GLY A CA 1
ATOM 3468 C C . GLY A 1 450 ? -3.018 -8.462 -33.707 1.00 79.69 450 GLY A C 1
ATOM 3469 O O . GLY A 1 450 ? -2.948 -8.582 -34.929 1.00 79.69 450 GLY A O 1
ATOM 3470 N N . ASN A 1 451 ? -2.290 -7.558 -33.049 1.00 85.94 451 ASN A N 1
ATOM 3471 C CA . ASN A 1 451 ? -1.243 -6.767 -33.688 1.00 85.94 451 ASN A CA 1
ATOM 3472 C C . ASN A 1 451 ? -0.068 -7.668 -34.081 1.00 85.94 451 ASN A C 1
ATOM 3474 O O . ASN A 1 451 ? 0.454 -8.408 -33.249 1.00 85.94 451 ASN A O 1
ATOM 3478 N N . ILE A 1 452 ? 0.361 -7.572 -35.342 1.00 92.25 452 ILE A N 1
ATOM 3479 C CA . ILE A 1 452 ? 1.489 -8.332 -35.890 1.00 92.25 452 ILE A CA 1
ATOM 3480 C C . ILE A 1 452 ? 2.710 -7.421 -35.995 1.00 92.25 452 ILE A C 1
ATOM 3482 O O . ILE A 1 452 ? 2.611 -6.315 -36.529 1.00 92.25 452 ILE A O 1
ATOM 3486 N N . VAL A 1 453 ? 3.853 -7.896 -35.507 1.00 91.00 453 VAL A N 1
ATOM 3487 C CA . VAL A 1 453 ? 5.143 -7.200 -35.566 1.00 91.00 453 VAL A CA 1
ATOM 3488 C C . VAL A 1 453 ? 6.250 -8.137 -36.029 1.00 91.00 453 VAL A C 1
ATOM 3490 O O . VAL A 1 453 ? 6.221 -9.326 -35.728 1.00 91.00 453 VAL A O 1
ATOM 3493 N N . ILE A 1 454 ? 7.242 -7.599 -36.729 1.00 91.56 454 ILE A N 1
ATOM 3494 C CA . ILE A 1 454 ? 8.470 -8.290 -37.124 1.00 91.56 454 ILE A CA 1
ATOM 3495 C C . ILE A 1 454 ? 9.551 -7.970 -36.092 1.00 91.56 454 ILE A C 1
ATOM 3497 O O . ILE A 1 454 ? 9.882 -6.799 -35.891 1.00 91.56 454 ILE A O 1
ATOM 3501 N N . ASP A 1 455 ? 10.136 -8.985 -35.461 1.00 85.75 455 ASP A N 1
ATOM 3502 C CA . ASP A 1 455 ? 11.345 -8.771 -34.670 1.00 85.75 455 ASP A CA 1
ATOM 3503 C C . ASP A 1 455 ? 12.531 -8.499 -35.603 1.00 85.75 455 ASP A C 1
ATOM 3505 O O . ASP A 1 455 ? 12.863 -9.291 -36.486 1.00 85.75 455 ASP A O 1
ATOM 3509 N N . GLY A 1 456 ? 13.196 -7.362 -35.409 1.00 79.81 456 GLY A N 1
ATOM 3510 C CA . GLY A 1 456 ? 14.344 -6.976 -36.226 1.00 79.81 456 GLY A CA 1
ATOM 3511 C C . GLY A 1 456 ? 15.573 -7.864 -36.004 1.00 79.81 456 GLY A C 1
ATOM 3512 O O . GLY A 1 456 ? 16.494 -7.839 -36.821 1.00 79.81 456 GLY A O 1
ATOM 3513 N N . ILE A 1 457 ? 15.622 -8.660 -34.929 1.00 79.25 457 ILE A N 1
ATOM 3514 C CA . ILE A 1 457 ? 16.787 -9.481 -34.573 1.00 79.25 457 ILE A CA 1
ATOM 3515 C C . ILE A 1 457 ? 16.690 -10.872 -35.198 1.00 79.25 457 ILE A C 1
ATOM 3517 O O . ILE A 1 457 ? 17.619 -11.278 -35.902 1.00 79.25 457 ILE A O 1
ATOM 3521 N N . ASP A 1 458 ? 15.582 -11.579 -35.013 1.00 83.69 458 ASP A N 1
ATOM 3522 C CA . ASP A 1 458 ? 15.380 -12.930 -35.542 1.00 83.69 458 ASP A CA 1
ATOM 3523 C C . ASP A 1 458 ? 14.576 -12.977 -36.853 1.00 83.69 458 ASP A C 1
ATOM 3525 O O . ASP A 1 458 ? 14.537 -14.015 -37.519 1.00 83.69 458 ASP A O 1
ATOM 3529 N N . CYS A 1 459 ? 14.032 -11.833 -37.277 1.00 88.56 459 CYS A N 1
ATOM 3530 C CA . CYS A 1 459 ? 13.236 -11.659 -38.486 1.00 88.56 459 CYS A CA 1
ATOM 3531 C C . CYS A 1 459 ? 11.926 -12.452 -38.521 1.00 88.56 459 CYS A C 1
ATOM 3533 O O . CYS A 1 459 ? 11.354 -12.586 -39.598 1.00 88.56 459 CYS A O 1
ATOM 3535 N N . PHE A 1 460 ? 11.408 -12.962 -37.406 1.00 92.44 460 PHE A N 1
ATOM 3536 C CA . PHE A 1 460 ? 10.091 -13.595 -37.376 1.00 92.44 460 PHE A CA 1
ATOM 3537 C C . PHE A 1 460 ? 8.975 -12.594 -37.074 1.00 92.44 460 PHE A C 1
ATOM 3539 O O . PHE A 1 460 ? 9.166 -11.570 -36.423 1.00 92.44 460 PHE A O 1
ATOM 3546 N N . GLU A 1 461 ? 7.782 -12.918 -37.564 1.00 94.69 461 GLU A N 1
ATOM 3547 C CA . GLU A 1 461 ? 6.547 -12.237 -37.185 1.00 94.69 461 GLU A CA 1
ATOM 3548 C C . GLU A 1 461 ? 5.938 -12.841 -35.923 1.00 94.69 461 GLU A C 1
ATOM 3550 O O . GLU A 1 461 ? 5.838 -14.069 -35.780 1.00 94.69 461 GLU A O 1
ATOM 3555 N N . TYR A 1 462 ? 5.462 -11.949 -35.063 1.00 93.12 462 TYR A N 1
ATOM 3556 C CA . TYR A 1 462 ? 4.808 -12.243 -33.803 1.00 93.12 462 TYR A CA 1
ATOM 3557 C C . TYR A 1 462 ? 3.484 -11.494 -33.712 1.00 93.12 462 TYR A C 1
ATOM 3559 O O . TYR A 1 462 ? 3.388 -10.332 -34.089 1.00 93.12 462 TYR A O 1
ATOM 3567 N N . THR A 1 463 ? 2.458 -12.157 -33.192 1.00 93.00 463 THR A N 1
ATOM 3568 C CA . THR A 1 463 ? 1.142 -11.586 -32.905 1.00 93.00 463 THR A CA 1
ATOM 3569 C C . THR A 1 463 ? 0.922 -11.519 -31.405 1.00 93.00 463 THR A C 1
ATOM 3571 O O . THR A 1 463 ? 1.154 -12.517 -30.722 1.00 93.00 463 THR A O 1
ATOM 3574 N N . ASN A 1 464 ? 0.459 -10.391 -30.873 1.00 83.25 464 ASN A N 1
ATOM 3575 C CA . ASN A 1 464 ? 0.106 -10.328 -29.458 1.00 83.25 464 ASN A CA 1
ATOM 3576 C C . ASN A 1 464 ? -1.278 -10.947 -29.191 1.00 83.25 464 ASN A C 1
ATOM 3578 O O . ASN A 1 464 ? -2.240 -10.721 -29.922 1.00 83.25 464 ASN A O 1
ATOM 3582 N N . ALA A 1 465 ? -1.395 -11.722 -28.119 1.00 68.69 465 ALA A N 1
ATOM 3583 C CA . ALA A 1 465 ? -2.645 -12.313 -27.655 1.00 68.69 465 ALA A CA 1
ATOM 3584 C C . ALA A 1 465 ? -3.460 -11.352 -26.769 1.00 68.69 465 ALA A C 1
ATOM 3586 O O . ALA A 1 465 ? -4.671 -11.518 -26.640 1.00 68.69 465 ALA A O 1
ATOM 3587 N N . TRP A 1 466 ? -2.808 -10.348 -26.177 1.00 66.88 466 TRP A N 1
ATOM 3588 C CA . TRP A 1 466 ? -3.404 -9.302 -25.342 1.00 66.88 466 TRP A CA 1
ATOM 3589 C C . TRP A 1 466 ? -2.500 -8.060 -25.304 1.00 66.88 466 TRP A C 1
ATOM 3591 O O . TRP A 1 466 ? -1.468 -8.011 -25.971 1.00 66.88 466 TRP A O 1
ATOM 3601 N N . TYR A 1 467 ? -2.905 -7.053 -24.536 1.00 64.81 467 TYR A N 1
ATOM 3602 C CA . TYR A 1 467 ? -2.223 -5.772 -24.334 1.00 64.81 467 TYR A CA 1
ATOM 3603 C C . TYR A 1 467 ? -0.709 -5.892 -24.047 1.00 64.81 467 TYR A C 1
ATOM 3605 O O . TYR A 1 467 ? -0.311 -6.634 -23.150 1.00 64.81 467 TYR A O 1
ATOM 3613 N N . VAL A 1 468 ? 0.128 -5.127 -24.765 1.00 51.47 468 VAL A N 1
ATOM 3614 C CA . VAL A 1 468 ? 1.588 -5.046 -24.533 1.00 51.47 468 VAL A CA 1
ATOM 3615 C C . VAL A 1 468 ? 2.068 -3.596 -24.509 1.00 51.47 468 VAL A C 1
ATOM 3617 O O . VAL A 1 468 ? 1.854 -2.848 -25.465 1.00 51.47 468 VAL A O 1
ATOM 3620 N N . VAL A 1 469 ? 2.773 -3.219 -23.440 1.00 46.94 469 VAL A N 1
ATOM 3621 C CA . VAL A 1 469 ? 3.461 -1.925 -23.301 1.00 46.94 469 VAL A CA 1
ATOM 3622 C C . VAL A 1 469 ? 4.904 -2.073 -23.759 1.00 46.94 469 VAL A C 1
ATOM 3624 O O . VAL A 1 469 ? 5.725 -2.468 -22.944 1.00 46.94 469 VAL A O 1
ATOM 3627 N N . GLY A 1 470 ? 5.209 -1.754 -25.024 1.00 52.88 470 GLY A N 1
ATOM 3628 C CA . GLY A 1 470 ? 6.582 -1.611 -25.533 1.00 52.88 470 GLY A CA 1
ATOM 3629 C C . GLY A 1 470 ? 7.627 -2.594 -24.968 1.00 52.88 470 GLY A C 1
ATOM 3630 O O . GLY A 1 470 ? 7.326 -3.743 -24.658 1.00 52.88 470 GLY A O 1
ATOM 3631 N N . GLY A 1 471 ? 8.883 -2.159 -24.846 1.00 55.66 471 GLY A N 1
ATOM 3632 C CA . GLY A 1 471 ? 9.925 -2.910 -24.131 1.00 55.66 471 GLY A CA 1
ATOM 3633 C C . GLY A 1 471 ? 10.710 -3.934 -24.965 1.00 55.66 471 GLY A C 1
ATOM 3634 O O . GLY A 1 471 ? 11.112 -3.654 -26.100 1.00 55.66 471 GLY A O 1
ATOM 3635 N N . LEU A 1 472 ? 11.016 -5.089 -24.359 1.00 52.34 472 LEU A N 1
ATOM 3636 C CA . LEU A 1 472 ? 11.834 -6.141 -24.976 1.00 52.34 472 LEU A CA 1
ATOM 3637 C C . LEU A 1 472 ? 11.166 -6.690 -26.236 1.00 52.34 472 LEU A C 1
ATOM 3639 O O . LEU A 1 472 ? 9.947 -6.861 -26.278 1.00 52.34 472 LEU A O 1
ATOM 3643 N N . SER A 1 473 ? 11.972 -6.968 -27.264 1.00 70.69 473 SER A N 1
ATOM 3644 C CA . SER A 1 473 ? 11.427 -7.485 -28.512 1.00 70.69 473 SER A CA 1
ATOM 3645 C C . SER A 1 473 ? 10.811 -8.868 -28.326 1.00 70.69 473 SER A C 1
ATOM 3647 O O . SER A 1 473 ? 11.305 -9.677 -27.529 1.00 70.69 473 SER A O 1
ATOM 3649 N N . PRO A 1 474 ? 9.707 -9.157 -29.037 1.00 76.56 474 PRO A N 1
ATOM 3650 C CA . PRO A 1 474 ? 9.188 -10.505 -29.077 1.00 76.56 474 PRO A CA 1
ATOM 3651 C C . PRO A 1 474 ? 10.264 -11.436 -29.623 1.00 76.56 474 PRO A C 1
ATOM 3653 O O . PRO A 1 474 ? 11.065 -11.070 -30.479 1.00 76.56 474 PRO A O 1
ATOM 3656 N N . SER A 1 475 ? 10.284 -12.652 -29.099 1.00 78.50 475 SER A N 1
ATOM 3657 C CA . SER A 1 475 ? 11.276 -13.647 -29.471 1.00 78.50 475 SER A CA 1
ATOM 3658 C C . SER A 1 475 ? 10.640 -15.019 -29.511 1.00 78.50 475 SER A C 1
ATOM 3660 O O . SER A 1 475 ? 9.584 -15.268 -28.914 1.00 78.50 475 SER A O 1
ATOM 3662 N N . LYS A 1 476 ? 11.330 -15.954 -30.160 1.00 75.06 476 LYS A N 1
ATOM 3663 C CA . LYS A 1 476 ? 10.885 -17.342 -30.223 1.00 75.06 476 LYS A CA 1
ATOM 3664 C C . LYS A 1 476 ? 10.686 -17.941 -28.830 1.00 75.06 476 LYS A C 1
ATOM 3666 O O . LYS A 1 476 ? 9.707 -18.652 -28.620 1.00 75.06 476 LYS A O 1
ATOM 3671 N N . ALA A 1 477 ? 11.562 -17.600 -27.883 1.00 69.62 477 ALA A N 1
ATOM 3672 C CA . ALA A 1 477 ? 11.468 -18.045 -26.496 1.00 69.62 477 ALA A CA 1
ATOM 3673 C C . ALA A 1 477 ? 10.194 -17.519 -25.813 1.00 69.62 477 ALA A C 1
ATOM 3675 O O . ALA A 1 477 ? 9.428 -18.313 -25.269 1.00 69.62 477 ALA A O 1
ATOM 3676 N N . TYR A 1 478 ? 9.907 -16.217 -25.930 1.00 64.56 478 TYR A N 1
ATOM 3677 C CA . TYR A 1 478 ? 8.686 -15.619 -25.372 1.00 64.56 478 TYR A CA 1
ATOM 3678 C C . TYR A 1 478 ? 7.418 -16.134 -26.054 1.00 64.56 478 TYR A C 1
ATOM 3680 O O . TYR A 1 478 ? 6.367 -16.240 -25.432 1.00 64.56 478 TYR A O 1
ATOM 3688 N N . SER A 1 479 ? 7.514 -16.489 -27.335 1.00 71.94 479 SER A N 1
ATOM 3689 C CA . SER A 1 479 ? 6.365 -16.967 -28.096 1.00 71.94 479 SER A CA 1
ATOM 3690 C C . SER A 1 479 ? 5.914 -18.386 -27.759 1.00 71.94 479 SER A C 1
ATOM 3692 O O . SER A 1 479 ? 4.764 -18.746 -28.018 1.00 71.94 479 SER A O 1
ATOM 3694 N N . SER A 1 480 ? 6.827 -19.184 -27.202 1.00 70.56 480 SER A N 1
ATOM 3695 C CA . SER A 1 480 ? 6.552 -20.533 -26.710 1.00 70.56 480 SER A CA 1
ATOM 3696 C C . SER A 1 480 ? 6.036 -20.564 -25.272 1.00 70.56 480 SER A C 1
ATOM 3698 O O . SER A 1 480 ? 5.657 -21.633 -24.800 1.00 70.56 480 SER A O 1
ATOM 3700 N N . ASP A 1 481 ? 6.018 -19.420 -24.588 1.00 60.78 481 ASP A N 1
ATOM 3701 C CA . ASP A 1 481 ? 5.450 -19.297 -23.253 1.00 60.78 481 ASP A CA 1
ATOM 3702 C C . ASP A 1 481 ? 3.919 -19.215 -23.342 1.00 60.78 481 ASP A C 1
ATOM 3704 O O . ASP A 1 481 ? 3.358 -18.315 -23.974 1.00 60.78 481 ASP A O 1
ATOM 3708 N N . GLU A 1 482 ? 3.230 -20.157 -22.696 1.00 54.50 482 GLU A N 1
ATOM 3709 C CA . GLU A 1 482 ? 1.766 -20.212 -22.637 1.00 54.50 482 GLU A CA 1
ATOM 3710 C C . GLU A 1 482 ? 1.163 -18.938 -22.018 1.00 54.50 482 GLU A C 1
ATOM 3712 O O . GLU A 1 482 ? 0.063 -18.529 -22.398 1.00 54.50 482 GLU A O 1
ATOM 3717 N N . TRP A 1 483 ? 1.923 -18.255 -21.158 1.00 44.91 483 TRP A N 1
ATOM 3718 C CA . TRP A 1 483 ? 1.558 -16.999 -20.503 1.00 44.91 483 TRP A CA 1
ATOM 3719 C C . TRP A 1 483 ? 2.269 -15.778 -21.090 1.00 44.91 483 TRP A C 1
ATOM 3721 O O . TRP A 1 483 ? 2.053 -14.667 -20.618 1.00 44.91 483 TRP A O 1
ATOM 3731 N N . GLY A 1 484 ? 3.097 -15.947 -22.123 1.00 49.94 484 GLY A N 1
ATOM 3732 C CA . GLY A 1 484 ? 3.701 -14.829 -22.841 1.00 49.94 484 GLY A CA 1
ATOM 3733 C C . GLY A 1 484 ? 2.647 -14.064 -23.640 1.00 49.94 484 GLY A C 1
ATOM 3734 O O . GLY A 1 484 ? 1.681 -14.656 -24.118 1.00 49.94 484 GLY A O 1
ATOM 3735 N N . ALA A 1 485 ? 2.829 -12.759 -23.838 1.00 69.19 485 ALA A N 1
ATOM 3736 C CA . ALA A 1 485 ? 1.885 -11.971 -24.632 1.00 69.19 485 ALA A CA 1
ATOM 3737 C C . ALA A 1 485 ? 2.002 -12.233 -26.141 1.00 69.19 485 ALA A C 1
ATOM 3739 O O . ALA A 1 485 ? 1.037 -12.041 -26.871 1.00 69.19 485 ALA A O 1
ATOM 3740 N N . TRP A 1 486 ? 3.165 -12.673 -26.623 1.00 79.06 486 TRP A N 1
ATOM 3741 C CA . TRP A 1 486 ? 3.448 -12.833 -28.049 1.00 79.06 486 TRP A CA 1
ATOM 3742 C C . TRP A 1 486 ? 3.287 -14.277 -28.506 1.00 79.06 486 TRP A C 1
ATOM 3744 O O . TRP A 1 486 ? 3.609 -15.212 -27.785 1.00 79.06 486 TRP A O 1
ATOM 3754 N N . ARG A 1 487 ? 2.818 -14.483 -29.733 1.00 88.62 487 ARG A N 1
ATOM 3755 C CA . ARG A 1 487 ? 2.743 -15.784 -30.402 1.00 88.62 487 ARG A CA 1
ATOM 3756 C C . ARG A 1 487 ? 3.409 -15.667 -31.754 1.00 88.62 487 ARG A C 1
ATOM 3758 O O . ARG A 1 487 ? 3.111 -14.746 -32.504 1.00 88.62 487 ARG A O 1
ATOM 3765 N N . GLN A 1 488 ? 4.307 -16.588 -32.073 1.00 92.62 488 GLN A N 1
ATOM 3766 C CA . GLN A 1 488 ? 4.950 -16.603 -33.376 1.00 92.62 488 GLN A CA 1
ATOM 3767 C C . GLN A 1 488 ? 3.872 -16.876 -34.429 1.00 92.62 488 GLN A C 1
ATOM 3769 O O . GLN A 1 488 ? 3.205 -17.909 -34.387 1.00 92.62 488 GLN A O 1
ATOM 3774 N N . SER A 1 489 ? 3.676 -15.938 -35.351 1.00 89.81 489 SER A N 1
ATOM 3775 C CA . SER A 1 489 ? 2.633 -16.022 -36.380 1.00 89.81 489 SER A CA 1
ATOM 3776 C C . SER A 1 489 ? 3.157 -16.550 -37.709 1.00 89.81 489 SER A C 1
ATOM 3778 O O . SER A 1 489 ? 2.387 -17.047 -38.529 1.00 89.81 489 SER A O 1
ATOM 3780 N N . S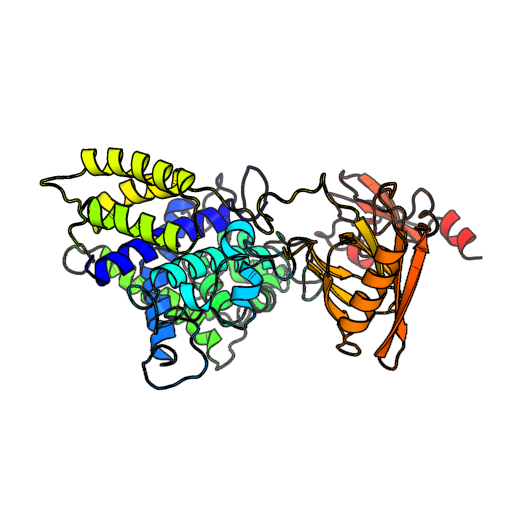ER A 1 490 ? 4.472 -16.483 -37.913 1.00 87.56 490 SER A N 1
ATOM 3781 C CA . SER A 1 490 ? 5.138 -16.916 -39.142 1.00 87.56 490 SER A CA 1
ATOM 3782 C C . SER A 1 490 ? 5.964 -18.183 -38.925 1.00 87.56 490 SER A C 1
ATOM 3784 O O . SER A 1 490 ? 6.715 -18.304 -37.961 1.00 87.56 490 SER A O 1
ATOM 3786 N N . ALA A 1 491 ? 5.867 -19.142 -39.848 1.00 83.88 491 ALA A N 1
ATOM 3787 C CA . ALA A 1 491 ? 6.672 -20.369 -39.813 1.00 83.88 491 ALA A CA 1
ATOM 3788 C C . ALA A 1 491 ? 8.100 -20.178 -40.365 1.00 83.88 491 ALA A C 1
ATOM 3790 O O . ALA A 1 491 ? 8.975 -21.009 -40.121 1.00 83.88 491 ALA A O 1
ATOM 3791 N N . LEU A 1 492 ? 8.332 -19.103 -41.121 1.00 88.69 492 LEU A N 1
ATOM 3792 C CA . LEU A 1 492 ? 9.603 -18.761 -41.759 1.00 88.69 492 LEU A CA 1
ATOM 3793 C C . LEU A 1 492 ? 9.945 -17.291 -41.464 1.00 88.69 492 LEU A C 1
ATOM 3795 O O . LEU A 1 492 ? 9.010 -16.501 -41.321 1.00 88.69 492 LEU A O 1
ATOM 3799 N N . PRO A 1 493 ? 11.238 -16.913 -41.414 1.00 87.25 493 PRO A N 1
ATOM 3800 C CA . PRO A 1 493 ? 11.626 -15.517 -41.250 1.00 87.25 493 PRO A CA 1
ATOM 3801 C C . PRO A 1 493 ? 11.072 -14.650 -42.389 1.00 87.25 493 PRO A C 1
ATOM 3803 O O . PRO A 1 493 ? 11.066 -15.056 -43.555 1.00 87.25 493 PRO A O 1
ATOM 3806 N N . ASN A 1 494 ? 10.628 -13.445 -42.050 1.00 90.75 494 ASN A N 1
ATOM 3807 C CA . ASN A 1 494 ? 10.119 -12.449 -42.972 1.00 90.75 494 ASN A CA 1
ATOM 3808 C C . ASN A 1 494 ? 11.220 -12.041 -43.964 1.00 90.75 494 ASN A C 1
ATOM 3810 O O . ASN A 1 494 ? 12.288 -11.550 -43.589 1.00 90.75 494 ASN A O 1
ATOM 3814 N N . SER A 1 495 ? 10.941 -12.230 -45.254 1.00 83.25 495 SER A N 1
ATOM 3815 C CA . SER A 1 495 ? 11.892 -11.973 -46.339 1.00 83.25 495 SER A CA 1
ATOM 3816 C C . SER A 1 495 ? 12.337 -10.515 -46.422 1.00 83.25 495 SER A C 1
ATOM 3818 O O . SER A 1 495 ? 13.458 -10.256 -46.842 1.00 83.25 495 SER A O 1
ATOM 3820 N N . THR A 1 496 ? 11.485 -9.576 -46.001 1.00 81.44 496 THR A N 1
ATOM 3821 C CA . THR A 1 496 ? 11.796 -8.139 -45.980 1.00 81.44 496 THR A CA 1
ATOM 3822 C C . THR A 1 496 ? 12.858 -7.831 -44.927 1.00 81.44 496 THR A C 1
ATOM 3824 O O . THR A 1 496 ? 13.800 -7.097 -45.205 1.00 81.44 496 THR A O 1
ATOM 3827 N N . CYS A 1 497 ? 12.764 -8.456 -43.750 1.00 85.31 497 CYS A N 1
ATOM 3828 C CA . CYS A 1 497 ? 13.768 -8.313 -42.691 1.00 85.31 497 CYS A CA 1
ATOM 3829 C C . CYS A 1 497 ? 15.103 -8.950 -43.053 1.00 85.31 497 CYS A C 1
ATOM 3831 O O . CYS A 1 497 ? 16.152 -8.394 -42.740 1.00 85.31 497 CYS A O 1
ATOM 3833 N N . LEU A 1 498 ? 15.080 -10.079 -43.764 1.00 83.50 498 LEU A N 1
ATOM 3834 C CA . LEU A 1 498 ? 16.306 -10.681 -44.281 1.00 83.50 498 LEU A CA 1
ATOM 3835 C C . LEU A 1 498 ? 16.989 -9.777 -45.315 1.00 83.50 498 LEU A C 1
ATOM 3837 O O . LEU A 1 498 ? 18.195 -9.585 -45.231 1.00 83.50 498 LEU A O 1
ATOM 3841 N N . SER A 1 499 ? 16.226 -9.178 -46.237 1.00 80.00 499 SER A N 1
ATOM 3842 C CA . SER A 1 499 ? 16.777 -8.249 -47.232 1.00 80.00 499 SER A CA 1
ATOM 3843 C C . SER A 1 499 ? 17.236 -6.914 -46.647 1.00 80.00 499 SER A C 1
ATOM 3845 O O . SER A 1 499 ? 18.107 -6.279 -47.221 1.00 80.00 499 SER A O 1
ATOM 3847 N N . ASP A 1 500 ? 16.668 -6.478 -45.519 1.00 75.56 500 ASP A N 1
ATOM 3848 C CA . ASP A 1 500 ? 17.092 -5.253 -44.826 1.00 75.56 500 ASP A CA 1
ATOM 3849 C C . ASP A 1 500 ? 18.437 -5.434 -44.080 1.00 75.56 500 ASP A C 1
ATOM 3851 O O . ASP A 1 500 ? 19.008 -4.453 -43.601 1.00 75.56 500 ASP A O 1
ATOM 3855 N N . LYS A 1 501 ? 18.930 -6.676 -43.950 1.00 67.00 501 LYS A N 1
ATOM 3856 C CA . LYS A 1 501 ? 20.198 -7.029 -43.283 1.00 67.00 501 LYS A CA 1
ATOM 3857 C C . LYS A 1 501 ? 21.368 -7.287 -44.239 1.00 67.00 501 LYS A C 1
ATOM 3859 O O . LYS A 1 501 ? 22.493 -7.428 -43.755 1.00 67.00 501 LYS A O 1
ATOM 3864 N N . GLU A 1 502 ? 21.107 -7.386 -45.542 1.00 50.94 502 GLU A N 1
ATOM 3865 C CA . GLU A 1 502 ? 22.118 -7.462 -46.614 1.00 50.94 502 GLU A CA 1
ATOM 3866 C C . GLU A 1 502 ? 22.516 -6.058 -47.083 1.00 50.94 502 GLU A C 1
ATOM 3868 O O . GLU A 1 502 ? 23.725 -5.860 -47.355 1.00 50.94 502 GLU A O 1
#